Protein 2YZS (pdb70)

CATH classification: 3.100.10.20 (+1 more: 1.20.120.920)

InterPro domains:
  IPR002729 CRISPR-associated protein Cas1 [MF_01470] (2-299)
  IPR002729 CRISPR-associated protein Cas1 [PF01867] (5-269)
  IPR002729 CRISPR-associated protein Cas1 [TIGR00287] (6-307)
  IPR019858 CRISPR-associated protein Cas1, HMARI/TNEAP subtype [PTHR43219] (1-312)
  IPR019858 CRISPR-associated protein Cas1, HMARI/TNEAP subtype [TIGR03641] (4-311)
  IPR019858 CRISPR-associated protein Cas1, HMARI/TNEAP subtype [cd09722] (5-310)
  IPR042206 CRISPR-associated endonuclease Cas1, C-terminal domain [G3DSA:1.20.120.920] (82-316)
  IPR042211 CRISPR-associated endonuclease Cas1, N-terminal domain [G3DSA:3.100.10.20] (2-81)

Radius of gyration: 27.97 Å; Cα contacts (8 Å, |Δi|>4): 1061; chains: 2; bounding box: 53×70×81 Å

Solvent-accessible surface area: 28223 Å² total

Nearest PDB structures (foldseek):
  2yzs-assembly1_B-2  TM=1.003E+00  e=4.342E-55  Aquifex aeolicus
  2yzs-assembly1_A-2  TM=7.238E-01  e=2.217E-46  Aquifex aeolicus
  4xtk-assembly1_E  TM=9.224E-01  e=6.771E-29  Thermotoga maritima MSB8
  4xtk-assembly3_F  TM=9.108E-01  e=1.307E-26  Thermotoga maritima MSB8
  7cr6-assembly1_D  TM=8.313E-01  e=1.323E-17  Synechocystis sp. PCC 6803 substr. Kazusa

Organism: Aquifex aeolicus (strain VF5) (NCBI:txid224324)

Structure (mmCIF, N/CA/C/O backbone):
data_2YZS
#
_entry.id   2YZS
#
_cell.length_a   122.235
_cell.length_b   96.979
_cell.length_c   93.495
_cell.angle_alpha   90.00
_cell.angle_beta   127.34
_cell.angle_gamma   90.00
#
_symmetry.space_group_name_H-M   'C 1 2 1'
#
loop_
_entity.id
_entity.type
_entity.pdbx_description
1 polymer 'Putative uncharacterized protein'
2 non-polymer 'SULFATE ION'
3 water water
#
loop_
_atom_site.group_PDB
_atom_site.id
_atom_site.type_symbol
_atom_site.label_atom_id
_atom_site.label_alt_id
_atom_site.label_comp_id
_atom_site.label_asym_id
_atom_site.label_entity_id
_atom_site.label_seq_id
_atom_site.pdbx_PDB_ins_code
_atom_site.Cartn_x
_atom_site.Cartn_y
_atom_site.Cartn_z
_atom_site.occupancy
_atom_site.B_iso_or_equiv
_atom_site.auth_seq_id
_atom_site.auth_comp_id
_atom_site.auth_asym_id
_atom_site.auth_atom_id
_atom_site.pdbx_PDB_model_num
ATOM 1 N N . GLY A 1 1 ? 33.047 44.047 -0.286 1.00 42.60 2 GLY A N 1
ATOM 2 C CA . GLY A 1 1 ? 31.623 44.423 -0.039 1.00 42.14 2 GLY A CA 1
ATOM 3 C C . GLY A 1 1 ? 31.087 43.781 1.226 1.00 40.29 2 GLY A C 1
ATOM 4 O O . GLY A 1 1 ? 30.515 42.688 1.187 1.00 41.91 2 GLY A O 1
ATOM 5 N N . ARG A 1 2 ? 31.270 44.461 2.352 1.00 37.50 3 ARG A N 1
ATOM 6 C CA . ARG A 1 2 ? 30.815 43.948 3.631 1.00 33.84 3 ARG A CA 1
ATOM 7 C C . ARG A 1 2 ? 29.292 43.988 3.763 1.00 29.52 3 ARG A C 1
ATOM 8 O O . ARG A 1 2 ? 28.712 43.125 4.418 1.00 29.12 3 ARG A O 1
ATOM 16 N N . VAL A 1 3 ? 28.644 44.982 3.159 1.00 23.81 4 VAL A N 1
ATOM 17 C CA . VAL A 1 3 ? 27.183 45.071 3.224 1.00 21.30 4 VAL A CA 1
ATOM 18 C C . VAL A 1 3 ? 26.614 44.175 2.127 1.00 19.25 4 VAL A C 1
ATOM 19 O O . VAL A 1 3 ? 27.080 44.206 0.993 1.00 20.54 4 VAL A O 1
ATOM 23 N N . TYR A 1 4 ? 25.613 43.375 2.471 1.00 20.23 5 TYR A N 1
ATOM 24 C CA . TYR A 1 4 ? 24.993 42.445 1.524 1.00 21.86 5 TYR A CA 1
ATOM 25 C C . TYR A 1 4 ? 23.559 42.887 1.247 1.00 21.64 5 TYR A C 1
ATOM 26 O O . TYR A 1 4 ? 22.807 43.212 2.165 1.00 21.64 5 TYR A O 1
ATOM 35 N N . TYR A 1 5 ? 23.193 42.905 -0.028 1.00 17.99 6 TYR A N 1
ATOM 36 C CA . TYR A 1 5 ? 21.862 43.335 -0.447 1.00 17.55 6 TYR A CA 1
ATOM 37 C C . TYR A 1 5 ? 21.156 42.179 -1.150 1.00 16.89 6 TYR A C 1
ATOM 38 O O . TYR A 1 5 ? 21.700 41.594 -2.079 1.00 16.77 6 TYR A O 1
ATOM 47 N N . ILE A 1 6 ? 19.950 41.850 -0.712 1.00 16.31 7 ILE A N 1
ATOM 48 C CA . ILE A 1 6 ? 19.216 40.751 -1.339 1.00 16.73 7 ILE A CA 1
ATOM 49 C C . ILE A 1 6 ? 18.063 41.332 -2.139 1.00 18.38 7 ILE A C 1
ATOM 50 O O . ILE A 1 6 ? 17.115 41.881 -1.573 1.00 14.98 7 ILE A O 1
ATOM 55 N N . ASN A 1 7 ? 18.158 41.217 -3.460 1.00 19.62 8 ASN A N 1
ATOM 56 C CA . ASN A 1 7 ? 17.135 41.744 -4.352 1.00 21.49 8 ASN A CA 1
ATOM 57 C C . ASN A 1 7 ? 16.316 40.664 -5.048 1.00 22.84 8 ASN A C 1
ATOM 58 O O . ASN A 1 7 ? 15.489 40.970 -5.904 1.00 24.35 8 ASN A O 1
ATOM 63 N N . SER A 1 8 ? 16.549 39.407 -4.688 1.00 23.07 9 SER A N 1
ATOM 64 C CA . SER A 1 8 ? 15.818 38.290 -5.287 1.00 21.72 9 SER A CA 1
ATOM 65 C C . SER A 1 8 ? 15.016 37.537 -4.245 1.00 22.03 9 SER A C 1
ATOM 66 O O . SER A 1 8 ? 15.436 37.418 -3.087 1.00 20.84 9 SER A O 1
ATOM 69 N N . HIS A 1 9 ? 13.863 37.021 -4.661 1.00 21.46 10 HIS A N 1
ATOM 70 C CA . HIS A 1 9 ? 13.001 36.255 -3.774 1.00 21.33 10 HIS A CA 1
ATOM 71 C C . HIS A 1 9 ? 13.687 34.924 -3.489 1.00 22.10 10 HIS A C 1
ATOM 72 O O . HIS A 1 9 ? 14.280 34.325 -4.389 1.00 21.93 10 HIS A O 1
ATOM 79 N N . GLY A 1 10 ? 13.619 34.462 -2.243 1.00 21.63 11 GLY A N 1
ATOM 80 C CA . GLY A 1 10 ? 14.244 33.192 -1.917 1.00 20.71 11 GLY A CA 1
ATOM 81 C C . GLY A 1 10 ? 14.267 32.838 -0.443 1.00 19.15 11 GLY A C 1
ATOM 82 O O . GLY A 1 10 ? 13.493 33.376 0.351 1.00 18.32 11 GLY A O 1
ATOM 83 N N . THR A 1 11 ? 15.161 31.918 -0.090 1.00 17.57 12 THR A N 1
ATOM 84 C CA . THR A 1 11 ? 15.325 31.465 1.285 1.00 18.68 12 THR A CA 1
ATOM 85 C C . THR A 1 11 ? 16.751 31.747 1.728 1.00 18.74 12 THR A C 1
ATOM 86 O O . THR A 1 11 ? 17.707 31.438 1.009 1.00 19.40 12 THR A O 1
ATOM 90 N N . LEU A 1 12 ? 16.888 32.350 2.905 1.00 19.44 13 LEU A N 1
ATOM 91 C CA . LEU A 1 12 ? 18.200 32.663 3.452 1.00 20.13 13 LEU A CA 1
ATOM 92 C C . LEU A 1 12 ? 18.358 31.750 4.651 1.00 20.05 13 LEU A C 1
ATOM 93 O O . LEU A 1 12 ? 17.474 31.682 5.499 1.00 19.58 13 LEU A O 1
ATOM 98 N N . SER A 1 13 ? 19.478 31.041 4.724 1.00 21.42 14 SER A N 1
ATOM 99 C CA . SER A 1 13 ? 19.684 30.118 5.828 1.00 19.75 14 SER A CA 1
ATOM 100 C C . SER A 1 13 ? 21.142 29.977 6.236 1.00 20.57 14 SER A C 1
ATOM 101 O O . SER A 1 13 ? 22.045 30.460 5.558 1.00 19.72 14 SER A O 1
ATOM 104 N N . ARG A 1 14 ? 21.355 29.317 7.368 1.00 21.05 15 ARG A N 1
ATOM 105 C CA . ARG A 1 14 ? 22.699 29.044 7.838 1.00 20.62 15 ARG A CA 1
ATOM 106 C C . ARG A 1 14 ? 23.018 27.679 7.252 1.00 21.39 15 ARG A C 1
ATOM 107 O O . ARG A 1 14 ? 22.225 26.752 7.378 1.00 21.83 15 ARG A O 1
ATOM 115 N N . HIS A 1 15 ? 24.171 27.555 6.616 1.00 23.10 16 HIS A N 1
ATOM 116 C CA . HIS A 1 15 ? 24.580 26.282 6.040 1.00 25.25 16 HIS A CA 1
ATOM 117 C C . HIS A 1 15 ? 26.061 26.073 6.320 1.00 26.15 16 HIS A C 1
ATOM 118 O O . HIS A 1 15 ? 26.897 26.836 5.842 1.00 25.27 16 HIS A O 1
ATOM 125 N N . GLU A 1 16 ? 26.386 25.048 7.100 1.00 28.59 17 GLU A N 1
ATOM 126 C CA . GLU A 1 16 ? 27.782 24.755 7.411 1.00 31.72 17 GLU A CA 1
ATOM 127 C C . GLU A 1 16 ? 28.607 25.986 7.795 1.00 32.49 17 GLU A C 1
ATOM 128 O O . GLU A 1 16 ? 29.612 26.298 7.147 1.00 34.54 17 GLU A O 1
ATOM 134 N N . ASN A 1 17 ? 28.188 26.673 8.847 1.00 31.22 18 ASN A N 1
ATOM 135 C CA . ASN A 1 17 ? 28.895 27.855 9.322 1.00 31.91 18 ASN A CA 1
ATOM 136 C C . ASN A 1 17 ? 29.003 28.972 8.302 1.00 31.52 18 ASN A C 1
ATOM 137 O O . ASN A 1 17 ? 29.902 29.811 8.387 1.00 30.12 18 ASN A O 1
ATOM 142 N N . THR A 1 18 ? 28.100 28.974 7.328 1.00 29.56 19 THR A N 1
ATOM 143 C CA . THR A 1 18 ? 28.081 30.040 6.341 1.00 28.67 19 THR A CA 1
ATOM 144 C C . THR A 1 18 ? 26.637 30.339 5.962 1.00 26.34 19 THR A C 1
ATOM 145 O O . THR A 1 18 ? 25.716 29.669 6.424 1.00 23.57 19 THR A O 1
ATOM 149 N N . LEU A 1 19 ? 26.439 31.363 5.145 1.00 24.36 20 LEU A N 1
ATOM 150 C CA . LEU A 1 19 ? 25.097 31.723 4.723 1.00 25.79 20 LEU A CA 1
ATOM 151 C C . LEU A 1 19 ? 24.837 31.120 3.356 1.00 24.67 20 LEU A C 1
ATOM 152 O O . LEU A 1 19 ? 25.762 30.924 2.567 1.00 26.77 20 LEU A O 1
ATOM 157 N N . ARG A 1 20 ? 23.578 30.808 3.086 1.00 23.58 21 ARG A N 1
ATOM 158 C CA . ARG A 1 20 ? 23.203 30.257 1.795 1.00 21.25 21 ARG A CA 1
ATOM 159 C C . ARG A 1 20 ? 21.903 30.886 1.326 1.00 20.31 21 ARG A C 1
ATOM 160 O O . ARG A 1 20 ? 20.910 30.893 2.054 1.00 18.62 21 ARG A O 1
ATOM 168 N N . PHE A 1 21 ? 21.919 31.428 0.115 1.00 20.68 22 PHE A N 1
ATOM 169 C CA . PHE A 1 21 ? 20.717 32.013 -0.454 1.00 22.11 22 PHE A CA 1
ATOM 170 C C . PHE A 1 21 ? 20.252 31.059 -1.540 1.00 23.39 22 PHE A C 1
ATOM 171 O O . PHE A 1 21 ? 21.044 30.660 -2.391 1.00 23.77 22 PHE A O 1
ATOM 179 N N . GLU A 1 22 ? 18.974 30.698 -1.518 1.00 24.93 23 GLU A N 1
ATOM 180 C CA . GLU A 1 22 ? 18.458 29.788 -2.525 1.00 26.69 23 GLU A CA 1
ATOM 181 C C . GLU A 1 22 ? 17.015 30.029 -2.954 1.00 27.90 23 GLU A C 1
ATOM 182 O O . GLU A 1 22 ? 16.152 30.375 -2.149 1.00 25.44 23 GLU A O 1
ATOM 188 N N . ASN A 1 23 ? 16.780 29.855 -4.248 1.00 30.45 24 ASN A N 1
ATOM 189 C CA . ASN A 1 23 ? 15.452 29.961 -4.837 1.00 33.95 24 ASN A CA 1
ATOM 190 C C . ASN A 1 23 ? 15.469 28.927 -5.960 1.00 35.95 24 ASN A C 1
ATOM 191 O O . ASN A 1 23 ? 16.335 28.051 -5.973 1.00 36.05 24 ASN A O 1
ATOM 196 N N . ALA A 1 24 ? 14.542 29.019 -6.905 1.00 37.33 25 ALA A N 1
ATOM 197 C CA . ALA A 1 24 ? 14.497 28.039 -7.983 1.00 39.14 25 ALA A CA 1
ATOM 198 C C . ALA A 1 24 ? 15.636 28.164 -8.990 1.00 40.70 25 ALA A C 1
ATOM 199 O O . ALA A 1 24 ? 16.081 27.167 -9.553 1.00 41.89 25 ALA A O 1
ATOM 201 N N . GLU A 1 25 ? 16.121 29.381 -9.205 1.00 41.91 26 GLU A N 1
ATOM 202 C CA . GLU A 1 25 ? 17.180 29.602 -10.179 1.00 43.82 26 GLU A CA 1
ATOM 203 C C . GLU A 1 25 ? 18.613 29.568 -9.657 1.00 43.91 26 GLU A C 1
ATOM 204 O O . GLU A 1 25 ? 19.552 29.447 -10.449 1.00 43.51 26 GLU A O 1
ATOM 210 N N . VAL A 1 26 ? 18.801 29.670 -8.343 1.00 42.54 27 VAL A N 1
ATOM 211 C CA . VAL A 1 26 ? 20.160 29.669 -7.812 1.00 40.87 27 VAL A CA 1
ATOM 212 C C . VAL A 1 26 ? 20.325 29.161 -6.386 1.00 39.88 27 VAL A C 1
ATOM 213 O O . VAL A 1 26 ? 19.366 29.054 -5.622 1.00 38.30 27 VAL A O 1
ATOM 217 N N . LYS A 1 27 ? 21.567 28.835 -6.051 1.00 39.60 28 LYS A N 1
ATOM 218 C CA . LYS A 1 27 ? 21.937 28.367 -4.726 1.00 39.45 28 LYS A CA 1
ATOM 219 C C . LYS A 1 27 ? 23.391 28.755 -4.510 1.00 39.72 28 LYS A C 1
ATOM 220 O O . LYS A 1 27 ? 24.302 28.063 -4.969 1.00 39.06 28 LYS A O 1
ATOM 226 N N . LYS A 1 28 ? 23.605 29.872 -3.820 1.00 38.22 29 LYS A N 1
ATOM 227 C CA . LYS A 1 28 ? 24.953 30.353 -3.565 1.00 37.53 29 LYS A CA 1
ATOM 228 C C . LYS A 1 28 ? 25.305 30.424 -2.085 1.00 37.76 29 LYS A C 1
ATOM 229 O O . LYS A 1 28 ? 24.471 30.761 -1.241 1.00 35.53 29 LYS A O 1
ATOM 235 N N . ASP A 1 29 ? 26.557 30.089 -1.790 1.00 37.59 30 ASP A N 1
ATOM 236 C CA . ASP A 1 29 ? 27.081 30.104 -0.434 1.00 38.73 30 ASP A CA 1
ATOM 237 C C . ASP A 1 29 ? 27.804 31.419 -0.227 1.00 38.60 30 ASP A C 1
ATOM 238 O O . ASP A 1 29 ? 28.657 31.802 -1.024 1.00 39.11 30 ASP A O 1
ATOM 243 N N . ILE A 1 30 ? 27.461 32.109 0.851 1.00 38.08 31 ILE A N 1
ATOM 244 C CA . ILE A 1 30 ? 28.077 33.387 1.154 1.00 37.63 31 ILE A CA 1
ATOM 245 C C . ILE A 1 30 ? 28.810 33.317 2.487 1.00 36.03 31 ILE A C 1
ATOM 246 O O . ILE A 1 30 ? 28.177 33.228 3.535 1.00 35.14 31 ILE A O 1
ATOM 251 N N . PRO A 1 31 ? 30.155 33.355 2.465 1.00 35.87 32 PRO A N 1
ATOM 252 C CA . PRO A 1 31 ? 30.921 33.297 3.717 1.00 34.25 32 PRO A CA 1
ATOM 253 C C . PRO A 1 31 ? 30.452 34.415 4.639 1.00 32.12 32 PRO A C 1
ATOM 254 O O . PRO A 1 31 ? 30.601 35.594 4.327 1.00 29.98 32 PRO A O 1
ATOM 258 N N . VAL A 1 32 ? 29.872 34.025 5.766 1.00 30.82 33 VAL A N 1
ATOM 259 C CA . VAL A 1 32 ? 29.335 34.966 6.731 1.00 32.54 33 VAL A CA 1
ATOM 260 C C . VAL A 1 32 ? 30.389 35.904 7.309 1.00 34.03 33 VAL A C 1
ATOM 261 O O . VAL A 1 32 ? 30.056 36.903 7.943 1.00 34.03 33 VAL A O 1
ATOM 265 N N . GLU A 1 33 ? 31.658 35.590 7.080 1.00 35.45 34 GLU A N 1
ATOM 266 C CA . GLU A 1 33 ? 32.737 36.423 7.591 1.00 38.35 34 GLU A CA 1
ATOM 267 C C . GLU A 1 33 ? 32.876 37.720 6.788 1.00 38.57 34 GLU A C 1
ATOM 268 O O . GLU A 1 33 ? 33.351 38.728 7.308 1.00 39.44 34 GLU A O 1
ATOM 274 N N . ASP A 1 34 ? 32.466 37.698 5.524 1.00 38.27 35 ASP A N 1
ATOM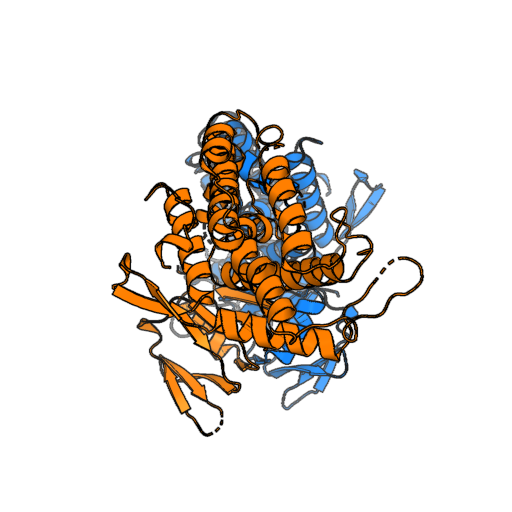 275 C CA . ASP A 1 34 ? 32.564 38.892 4.690 1.00 38.85 35 ASP A CA 1
ATOM 276 C C . ASP A 1 34 ? 31.281 39.719 4.737 1.00 36.12 35 ASP A C 1
ATOM 277 O O . ASP A 1 34 ? 31.142 40.699 4.003 1.00 37.59 35 ASP A O 1
ATOM 282 N N . VAL A 1 35 ? 30.348 39.324 5.598 1.00 32.49 36 VAL A N 1
ATOM 283 C CA . VAL A 1 35 ? 29.068 40.019 5.718 1.00 28.84 36 VAL A CA 1
ATOM 284 C C . VAL A 1 35 ? 28.954 40.772 7.035 1.00 27.83 36 VAL A C 1
ATOM 285 O O . VAL A 1 35 ? 29.058 40.183 8.105 1.00 25.50 36 VAL A O 1
ATOM 289 N N . GLU A 1 36 ? 28.734 42.078 6.958 1.00 25.69 37 GLU A N 1
ATOM 290 C CA . GLU A 1 36 ? 28.607 42.867 8.176 1.00 27.08 37 GLU A CA 1
ATOM 291 C C . GLU A 1 36 ? 27.182 43.307 8.428 1.00 24.16 37 GLU A C 1
ATOM 292 O O . GLU A 1 36 ? 26.809 43.607 9.561 1.00 23.20 37 GLU A O 1
ATOM 298 N N . GLU A 1 37 ? 26.384 43.338 7.367 1.00 21.88 38 GLU A N 1
ATOM 299 C CA . GLU A 1 37 ? 25.009 43.804 7.480 1.00 19.17 38 GLU A CA 1
ATOM 300 C C . GLU A 1 37 ? 24.231 43.338 6.252 1.00 16.55 38 GLU A C 1
ATOM 301 O O . GLU A 1 37 ? 24.793 43.223 5.163 1.00 17.33 38 GLU A O 1
ATOM 307 N N . ILE A 1 38 ? 22.937 43.083 6.413 1.00 15.93 39 ILE A N 1
ATOM 308 C CA . ILE A 1 38 ? 22.131 42.632 5.278 1.00 14.02 39 ILE A CA 1
ATOM 309 C C . ILE A 1 38 ? 20.860 43.448 5.082 1.00 13.48 39 ILE A C 1
ATOM 310 O O . ILE A 1 38 ? 20.094 43.656 6.024 1.00 12.74 39 ILE A O 1
ATOM 315 N N . PHE A 1 39 ? 20.652 43.921 3.855 1.00 11.61 40 PHE A N 1
ATOM 316 C CA . PHE A 1 39 ? 19.449 44.676 3.516 1.00 13.14 40 PHE A CA 1
ATOM 317 C C . PHE A 1 39 ? 18.627 43.735 2.636 1.00 12.62 40 PHE A C 1
ATOM 318 O O . PHE A 1 39 ? 19.151 43.156 1.692 1.00 12.13 40 PHE A O 1
ATOM 326 N N . VAL A 1 40 ? 17.347 43.585 2.962 1.00 13.63 41 VAL A N 1
ATOM 327 C CA . VAL A 1 40 ? 16.450 42.687 2.237 1.00 13.66 41 VAL A CA 1
ATOM 328 C C . VAL A 1 40 ? 15.353 43.458 1.511 1.00 15.06 41 VAL A C 1
ATOM 329 O O . VAL A 1 40 ? 14.578 44.173 2.146 1.00 13.75 41 VAL A O 1
ATOM 333 N N . PHE A 1 41 ? 15.277 43.283 0.190 1.00 16.17 42 PHE A N 1
ATOM 334 C CA . PHE A 1 41 ? 14.285 43.991 -0.627 1.00 16.63 42 PHE A CA 1
ATOM 335 C C . PHE A 1 41 ? 13.298 43.089 -1.365 1.00 19.54 42 PHE A C 1
ATOM 336 O O . PHE A 1 41 ? 12.507 43.574 -2.174 1.00 18.62 42 PHE A O 1
ATOM 344 N N . ALA A 1 42 ? 13.332 41.789 -1.083 1.00 19.33 43 ALA A N 1
ATOM 345 C CA . ALA A 1 42 ? 12.444 40.844 -1.753 1.00 19.46 43 ALA A CA 1
ATOM 346 C C . ALA A 1 42 ? 11.785 39.892 -0.759 1.00 18.66 43 ALA A C 1
ATOM 347 O O . ALA A 1 42 ? 12.022 39.987 0.437 1.00 17.98 43 ALA A O 1
ATOM 349 N N . GLU A 1 43 ? 10.943 38.988 -1.255 1.00 16.94 44 GLU A N 1
ATOM 350 C CA . GLU A 1 43 ? 10.281 38.015 -0.392 1.00 17.94 44 GLU A CA 1
ATOM 351 C C . GLU A 1 43 ? 11.348 37.023 0.060 1.00 17.79 44 GLU A C 1
ATOM 352 O O . GLU A 1 43 ? 12.052 36.435 -0.764 1.00 15.67 44 GLU A O 1
ATOM 358 N N . LEU A 1 44 ? 11.461 36.840 1.370 1.00 18.00 45 LEU A N 1
ATOM 359 C CA . LEU A 1 44 ? 12.473 35.953 1.918 1.00 19.78 45 LEU A CA 1
ATOM 360 C C . LEU A 1 44 ? 11.941 35.038 3.015 1.00 19.09 45 LEU A C 1
ATOM 361 O O . LEU A 1 44 ? 11.237 35.481 3.919 1.00 19.75 45 LEU A O 1
ATOM 366 N N . SER A 1 45 ? 12.270 33.756 2.914 1.00 20.25 46 SER A N 1
ATOM 367 C CA . SER A 1 45 ? 11.876 32.782 3.922 1.00 21.52 46 SER A CA 1
ATOM 368 C C . SER A 1 45 ? 13.096 32.625 4.820 1.00 20.85 46 SER A C 1
ATOM 369 O O . SER A 1 45 ? 14.219 32.525 4.324 1.00 21.10 46 SER A O 1
ATOM 372 N N . LEU A 1 46 ? 12.889 32.626 6.132 1.00 21.31 47 LEU A N 1
ATOM 373 C CA . LEU A 1 46 ? 14.007 32.454 7.057 1.00 22.70 47 LEU A CA 1
ATOM 374 C C . LEU A 1 46 ? 13.536 31.765 8.331 1.00 21.43 47 LEU A C 1
ATOM 375 O O . LEU A 1 46 ? 12.338 31.549 8.509 1.00 20.28 47 LEU A O 1
ATOM 380 N N . ASN A 1 47 ? 14.477 31.406 9.203 1.00 20.30 48 ASN A N 1
ATOM 381 C CA . ASN A 1 47 ? 14.133 30.758 10.470 1.00 20.18 48 ASN A CA 1
ATOM 382 C C . ASN A 1 47 ? 15.061 31.199 11.605 1.00 20.34 48 ASN A C 1
ATOM 383 O O . ASN A 1 47 ? 16.022 31.943 11.388 1.00 19.74 48 ASN A O 1
ATOM 388 N N . THR A 1 48 ? 14.774 30.739 12.818 1.00 20.06 49 THR A N 1
ATOM 389 C CA . THR A 1 48 ? 15.577 31.121 13.973 1.00 21.88 49 THR A CA 1
ATOM 390 C C . THR A 1 48 ? 17.001 30.583 13.918 1.00 22.52 49 THR A C 1
ATOM 391 O O . THR A 1 48 ? 17.921 31.189 14.466 1.00 22.90 49 THR A O 1
ATOM 395 N N . LYS A 1 49 ? 17.193 29.460 13.237 1.00 21.81 50 LYS A N 1
ATOM 396 C CA . LYS A 1 49 ? 18.530 28.895 13.097 1.00 22.52 50 LYS A CA 1
ATOM 397 C C . LYS A 1 49 ? 19.385 29.936 12.379 1.00 22.26 50 LYS A C 1
ATOM 398 O O . LYS A 1 49 ? 20.569 30.114 12.685 1.00 20.77 50 LYS A O 1
ATOM 404 N N . LEU A 1 50 ? 18.781 30.626 11.415 1.00 19.95 51 LEU A N 1
ATOM 405 C CA . LEU A 1 50 ? 19.499 31.659 10.678 1.00 19.13 51 LEU A CA 1
ATOM 406 C C . LEU A 1 50 ? 19.708 32.893 11.549 1.00 17.15 51 LEU A C 1
ATOM 407 O O . LEU A 1 50 ? 20.826 33.381 11.675 1.00 18.04 51 LEU A O 1
ATOM 412 N N . LEU A 1 51 ? 18.630 33.394 12.145 1.00 17.80 52 LEU A N 1
ATOM 413 C CA . LEU A 1 51 ? 18.699 34.589 12.984 1.00 18.97 52 LEU A CA 1
ATOM 414 C C . LEU A 1 51 ? 19.648 34.456 14.181 1.00 21.95 52 LEU A C 1
ATOM 415 O O . LEU A 1 51 ? 20.354 35.408 14.539 1.00 22.77 52 LEU A O 1
ATOM 420 N N . ASN A 1 52 ? 19.665 33.285 14.807 1.00 22.04 53 ASN A N 1
ATOM 421 C CA . ASN A 1 52 ? 20.546 33.085 15.949 1.00 23.51 53 ASN A CA 1
ATOM 422 C C . ASN A 1 52 ? 21.988 33.094 15.454 1.00 22.31 53 ASN A C 1
ATOM 423 O O . ASN A 1 52 ? 22.892 33.529 16.164 1.00 23.36 53 ASN A O 1
ATOM 428 N N . PHE A 1 53 ? 22.188 32.642 14.218 1.00 21.60 54 PHE A N 1
ATOM 429 C CA . PHE A 1 53 ? 23.512 32.611 13.595 1.00 20.44 54 PHE A CA 1
ATOM 430 C C . PHE A 1 53 ? 23.980 34.039 13.279 1.00 19.77 54 PHE A C 1
ATOM 431 O O . PHE A 1 53 ? 25.129 34.417 13.549 1.00 16.75 54 PHE A O 1
ATOM 439 N N . LEU A 1 54 ? 23.088 34.831 12.690 1.00 16.72 55 LEU A N 1
ATOM 440 C CA . LEU A 1 54 ? 23.420 36.214 12.362 1.00 15.28 55 LEU A CA 1
ATOM 441 C C . LEU A 1 54 ? 23.696 36.991 13.649 1.00 14.30 55 LEU A C 1
ATOM 442 O O . LEU A 1 54 ? 24.598 37.823 13.703 1.00 15.78 55 LEU A O 1
ATOM 447 N N . ALA A 1 55 ? 22.910 36.721 14.679 1.00 16.60 56 ALA A N 1
ATOM 448 C CA . ALA A 1 55 ? 23.079 37.398 15.961 1.00 19.52 56 ALA A CA 1
ATOM 449 C C . ALA A 1 55 ? 24.479 37.117 16.479 1.00 21.53 56 ALA A C 1
ATOM 450 O O . ALA A 1 55 ? 25.166 38.015 16.959 1.00 22.27 56 ALA A O 1
ATOM 452 N N . SER A 1 56 ? 24.903 35.863 16.351 1.00 23.19 57 SER A N 1
ATOM 453 C CA . SER A 1 56 ? 26.221 35.435 16.797 1.00 24.17 57 SER A CA 1
ATOM 454 C C . SER A 1 56 ? 27.352 36.175 16.104 1.00 24.28 57 SER A C 1
ATOM 455 O O . SER A 1 56 ? 28.392 36.436 16.703 1.00 25.33 57 SER A O 1
ATOM 458 N N . LYS A 1 57 ? 27.156 36.515 14.839 1.00 22.87 58 LYS A N 1
ATOM 459 C CA . LYS A 1 57 ? 28.195 37.213 14.102 1.00 21.08 58 LYS A CA 1
ATOM 460 C C . LYS A 1 57 ? 27.988 38.723 14.174 1.00 20.92 58 LYS A C 1
ATOM 461 O O . LYS A 1 57 ? 28.758 39.484 13.592 1.00 22.90 58 LYS A O 1
ATOM 467 N N . GLY A 1 58 ? 26.951 39.150 14.890 1.00 19.74 59 GLY A N 1
ATOM 468 C CA . GLY A 1 58 ? 26.666 40.571 15.014 1.00 19.49 59 GLY A CA 1
ATOM 469 C C . GLY A 1 58 ? 26.289 41.184 13.677 1.00 18.62 59 GLY A C 1
ATOM 470 O O . GLY A 1 58 ? 26.845 42.212 13.272 1.00 17.79 59 GLY A O 1
ATOM 471 N N . ILE A 1 59 ? 25.332 40.556 12.998 1.00 16.91 60 ILE A N 1
ATOM 472 C CA . ILE A 1 59 ? 24.886 41.010 11.688 1.00 14.95 60 ILE A CA 1
ATOM 473 C C . ILE A 1 59 ? 23.429 41.462 11.678 1.00 13.97 60 ILE A C 1
ATOM 474 O O . ILE A 1 59 ? 22.507 40.644 11.724 1.00 14.04 60 ILE A O 1
ATOM 479 N N . PRO A 1 60 ? 23.196 42.782 11.648 1.00 13.82 61 PRO A N 1
ATOM 480 C CA . PRO A 1 60 ? 21.806 43.254 11.629 1.00 15.19 61 PRO A CA 1
ATOM 481 C C . PRO A 1 60 ? 21.194 42.954 10.256 1.00 14.00 61 PRO A C 1
ATOM 482 O O . PRO A 1 60 ? 21.920 42.817 9.270 1.00 14.86 61 PRO A O 1
ATOM 486 N N . LEU A 1 61 ? 19.866 42.851 10.212 1.00 14.98 62 LEU A N 1
ATOM 487 C CA . LEU A 1 61 ? 19.108 42.577 8.984 1.00 16.31 62 LEU A CA 1
ATOM 488 C C . LEU A 1 61 ? 18.039 43.659 8.844 1.00 13.65 62 LEU A C 1
ATOM 489 O O . LEU A 1 61 ? 17.236 43.844 9.748 1.00 17.16 62 LEU A O 1
ATOM 494 N N . HIS A 1 62 ? 18.024 44.359 7.715 1.00 14.02 63 HIS A N 1
ATOM 495 C CA . HIS A 1 62 ? 17.044 45.419 7.473 1.00 12.66 63 HIS A CA 1
ATOM 496 C C . HIS A 1 62 ? 16.061 44.945 6.389 1.00 12.91 63 HIS A C 1
ATOM 497 O O . HIS A 1 62 ? 16.475 44.384 5.372 1.00 12.77 63 HIS A O 1
ATOM 504 N N . PHE A 1 63 ? 14.771 45.182 6.610 1.00 11.21 64 PHE A N 1
ATOM 505 C CA . PHE A 1 63 ? 13.739 44.745 5.676 1.00 12.73 64 PHE A CA 1
ATOM 506 C C . PHE A 1 63 ? 12.997 45.885 4.980 1.00 13.83 64 PHE A C 1
ATOM 507 O O . PHE A 1 63 ? 12.673 46.907 5.599 1.00 12.24 64 PHE A O 1
ATOM 515 N N . PHE A 1 64 ? 12.721 45.671 3.694 1.00 13.87 65 PHE A N 1
ATOM 516 C CA . PHE A 1 64 ? 11.984 46.620 2.857 1.00 15.21 65 PHE A CA 1
ATOM 517 C C . PHE A 1 64 ? 10.923 45.813 2.094 1.00 16.55 65 PHE A C 1
ATOM 518 O O . PHE A 1 64 ? 11.227 44.750 1.564 1.00 15.97 65 PHE A O 1
ATOM 526 N N . ASN A 1 65 ? 9.692 46.316 2.023 1.00 16.94 66 ASN A N 1
ATOM 527 C CA . ASN A 1 65 ? 8.635 45.583 1.329 1.00 16.91 66 ASN A CA 1
ATOM 528 C C . ASN A 1 65 ? 8.609 45.783 -0.188 1.00 18.98 66 ASN A C 1
ATOM 529 O O . ASN A 1 65 ? 9.511 46.394 -0.773 1.00 17.94 66 ASN A O 1
ATOM 534 N N . TYR A 1 66 ? 7.568 45.241 -0.815 1.00 19.05 67 TYR A N 1
ATOM 535 C CA . TYR A 1 66 ? 7.370 45.318 -2.262 1.00 18.47 67 TYR A CA 1
ATOM 536 C C . TYR A 1 66 ? 7.542 46.738 -2.818 1.00 17.60 67 TYR A C 1
ATOM 537 O O . TYR A 1 66 ? 8.134 46.930 -3.875 1.00 16.43 67 TYR A O 1
ATOM 546 N N . TYR A 1 67 ? 7.014 47.724 -2.100 1.00 17.18 68 TYR A N 1
ATOM 547 C CA . TYR A 1 67 ? 7.088 49.119 -2.521 1.00 17.28 68 TYR A CA 1
ATOM 548 C C . TYR A 1 67 ? 8.409 49.813 -2.183 1.00 19.19 68 TYR A C 1
ATOM 549 O O . TYR A 1 67 ? 8.557 51.004 -2.439 1.00 17.65 68 TYR A O 1
ATOM 558 N N . GLY A 1 68 ? 9.367 49.078 -1.619 1.00 18.71 69 GLY A N 1
ATOM 559 C CA . GLY A 1 68 ? 10.640 49.687 -1.260 1.00 17.19 69 GLY A CA 1
ATOM 560 C C . GLY A 1 68 ? 10.544 50.425 0.066 1.00 17.69 69 GLY A C 1
ATOM 561 O O . GLY A 1 68 ? 11.429 51.200 0.443 1.00 16.28 69 GLY A O 1
ATOM 562 N N . TYR A 1 69 ? 9.455 50.166 0.778 1.00 16.44 70 TYR A N 1
ATOM 563 C CA . TYR A 1 69 ? 9.195 50.779 2.067 1.00 19.07 70 TYR A CA 1
ATOM 564 C C . TYR A 1 69 ? 9.879 50.013 3.205 1.00 18.63 70 TYR A C 1
ATOM 565 O O . TYR A 1 69 ? 9.613 48.830 3.412 1.00 18.48 70 TYR A O 1
ATOM 574 N N . TYR A 1 70 ? 10.747 50.702 3.937 1.00 17.21 71 TYR A N 1
ATOM 575 C CA . TYR A 1 70 ? 11.462 50.122 5.075 1.00 18.07 71 TYR A CA 1
ATOM 576 C C . TYR A 1 70 ? 10.439 49.696 6.130 1.00 17.98 71 TYR A C 1
ATOM 577 O O . TYR A 1 70 ? 9.666 50.527 6.624 1.00 18.17 71 TYR A O 1
ATOM 586 N N . THR A 1 71 ? 10.418 48.411 6.477 1.00 16.46 72 THR A N 1
ATOM 587 C CA . THR A 1 71 ? 9.451 47.933 7.464 1.00 16.02 72 THR A CA 1
ATOM 588 C C . THR A 1 71 ? 10.009 47.633 8.854 1.00 17.95 72 THR A C 1
ATOM 589 O O . THR A 1 71 ? 9.261 47.594 9.829 1.00 16.94 72 THR A O 1
ATOM 593 N N . GLY A 1 72 ? 11.311 47.411 8.955 1.00 16.81 73 GLY A N 1
ATOM 594 C CA . GLY A 1 72 ? 11.870 47.112 10.259 1.00 17.62 73 GLY A CA 1
ATOM 595 C C . GLY A 1 72 ? 13.242 46.488 10.184 1.00 13.82 73 GLY A C 1
ATOM 596 O O . GLY A 1 72 ? 13.733 46.178 9.103 1.00 13.18 73 GLY A O 1
ATOM 597 N N . THR A 1 73 ? 13.850 46.292 11.348 1.00 14.22 74 THR A N 1
ATOM 598 C CA . THR A 1 73 ? 15.184 45.727 11.432 1.00 13.95 74 THR A CA 1
ATOM 599 C C . THR A 1 73 ? 15.323 44.633 12.490 1.00 14.87 74 THR A C 1
ATOM 600 O O . THR A 1 73 ? 14.756 44.731 13.577 1.00 16.16 74 THR A O 1
ATOM 604 N N . PHE A 1 74 ? 16.058 43.579 12.152 1.00 14.51 75 PHE A N 1
ATOM 605 C CA . PHE A 1 74 ? 16.327 42.537 13.127 1.00 14.23 75 PHE A CA 1
ATOM 606 C C . PHE A 1 74 ? 17.603 43.065 13.772 1.00 14.07 75 PHE A C 1
ATOM 607 O O . PHE A 1 74 ? 18.669 43.046 13.154 1.00 13.16 75 PHE A O 1
ATOM 615 N N . TYR A 1 75 ? 17.473 43.562 14.998 1.00 13.15 76 TYR A N 1
ATOM 616 C CA . TYR A 1 75 ? 18.594 44.132 15.735 1.00 13.42 76 TYR A CA 1
ATOM 617 C C . TYR A 1 75 ? 19.061 43.038 16.689 1.00 14.63 76 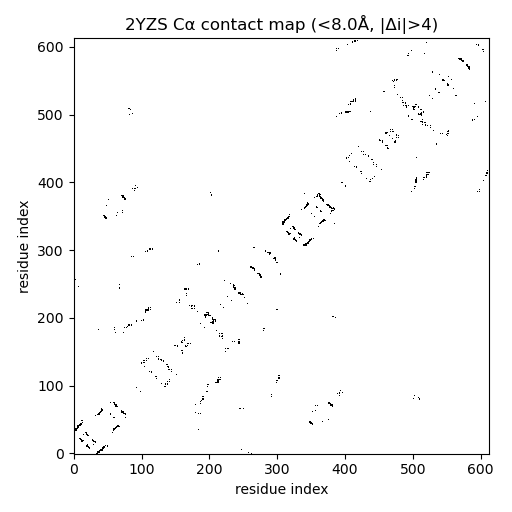TYR A C 1
ATOM 618 O O . TYR A 1 75 ? 18.357 42.681 17.629 1.00 12.64 76 TYR A O 1
ATOM 627 N N . PRO A 1 76 ? 20.257 42.487 16.446 1.00 16.82 77 PRO A N 1
ATOM 628 C CA . PRO A 1 76 ? 20.826 41.415 17.271 1.00 17.55 77 PRO A CA 1
ATOM 629 C C . PRO A 1 76 ? 21.142 41.807 18.703 1.00 19.20 77 PRO A C 1
ATOM 630 O O . PRO A 1 76 ? 21.221 42.987 19.039 1.00 16.28 77 PRO A O 1
ATOM 634 N N . ARG A 1 77 ? 21.307 40.792 19.544 1.00 20.18 78 ARG A N 1
ATOM 635 C CA . ARG A 1 77 ? 21.700 40.996 20.933 1.00 21.05 78 ARG A CA 1
ATOM 636 C C . ARG A 1 77 ? 23.005 41.788 20.828 1.00 19.75 78 ARG A C 1
ATOM 637 O O . ARG A 1 77 ? 23.850 41.470 19.993 1.00 18.58 78 ARG A O 1
ATOM 645 N N . GLU A 1 78 ? 23.162 42.809 21.662 1.00 24.47 79 GLU A N 1
ATOM 646 C CA . GLU A 1 78 ? 24.363 43.651 21.660 1.00 28.29 79 GLU A CA 1
ATOM 647 C C . GLU A 1 78 ? 25.641 42.846 21.909 1.00 31.19 79 GLU A C 1
ATOM 648 O O . GLU A 1 78 ? 25.681 41.980 22.787 1.00 30.36 79 GLU A O 1
ATOM 654 N N . SER A 1 79 ? 26.687 43.157 21.151 1.00 33.57 80 SER A N 1
ATOM 655 C CA . SER A 1 79 ? 27.972 42.482 21.291 1.00 38.83 80 SER A CA 1
ATOM 656 C C . SER A 1 79 ? 28.721 43.036 22.494 1.00 40.97 80 SER A C 1
ATOM 657 O O . SER A 1 79 ? 29.160 42.283 23.361 1.00 42.80 80 SER A O 1
ATOM 660 N N . SER A 1 80 ? 28.866 44.355 22.548 1.00 42.51 81 SER A N 1
ATOM 661 C CA . SER A 1 80 ? 29.570 44.980 23.662 1.00 45.20 81 SER A CA 1
ATOM 662 C C . SER A 1 80 ? 28.716 46.037 24.353 1.00 45.07 81 SER A C 1
ATOM 663 O O . SER A 1 80 ? 28.192 46.949 23.715 1.00 46.29 81 SER A O 1
ATOM 666 N N . VAL A 1 81 ? 28.584 45.902 25.666 1.00 44.65 82 VAL A N 1
ATOM 667 C CA . VAL A 1 81 ? 27.799 46.834 26.458 1.00 44.41 82 VAL A CA 1
ATOM 668 C C . VAL A 1 81 ? 28.693 47.595 27.429 1.00 43.17 82 VAL A C 1
ATOM 669 O O . VAL A 1 81 ? 29.675 47.055 27.944 1.00 43.36 82 VAL A O 1
ATOM 673 N N . SER A 1 82 ? 28.355 48.856 27.667 1.00 40.45 83 SER A N 1
ATOM 674 C CA . SER A 1 82 ? 29.111 49.684 28.594 1.00 37.58 83 SER A CA 1
ATOM 675 C C . SER A 1 82 ? 28.130 50.455 29.455 1.00 36.26 83 SER A C 1
ATOM 676 O O . SER A 1 82 ? 27.489 51.397 28.989 1.00 34.91 83 SER A O 1
ATOM 679 N N . GLY A 1 83 ? 28.000 50.031 30.707 1.00 34.63 84 GLY A N 1
ATOM 680 C CA . GLY A 1 83 ? 27.092 50.694 31.623 1.00 33.34 84 GLY A CA 1
ATOM 681 C C . GLY A 1 83 ? 27.470 52.146 31.842 1.00 30.42 84 GLY A C 1
ATOM 682 O O . GLY A 1 83 ? 26.600 53.004 31.984 1.00 30.48 84 GLY A O 1
ATOM 683 N N . HIS A 1 84 ? 28.767 52.425 31.871 1.00 28.99 85 HIS A N 1
ATOM 684 C CA . HIS A 1 84 ? 29.226 53.791 32.069 1.00 30.68 85 HIS A CA 1
ATOM 685 C C . HIS A 1 84 ? 28.740 54.667 30.916 1.00 29.03 85 HIS A C 1
ATOM 686 O O . HIS A 1 84 ? 28.049 55.662 31.130 1.00 29.67 85 HIS A O 1
ATOM 693 N N . LEU A 1 85 ? 29.093 54.284 29.693 1.00 27.20 86 LEU A N 1
ATOM 694 C CA . LEU A 1 85 ? 28.680 55.045 28.519 1.00 25.87 86 LEU A CA 1
ATOM 695 C C . LEU A 1 85 ? 27.169 55.258 28.501 1.00 24.19 86 LEU A C 1
ATOM 696 O O . LEU A 1 85 ? 26.697 56.357 28.229 1.00 25.63 86 LEU A O 1
ATOM 701 N N . LEU A 1 86 ? 26.408 54.211 28.806 1.00 25.04 87 LEU A N 1
ATOM 702 C CA . LEU A 1 86 ? 24.954 54.321 28.806 1.00 24.35 87 LEU A CA 1
ATOM 703 C C . LEU A 1 86 ? 24.485 55.411 29.767 1.00 25.72 87 LEU A C 1
ATOM 704 O O . LEU A 1 86 ? 23.566 56.181 29.459 1.00 25.23 87 LEU A O 1
ATOM 709 N N . ILE A 1 87 ? 25.111 55.471 30.937 1.00 24.76 88 ILE A N 1
ATOM 710 C CA . ILE A 1 87 ? 24.754 56.482 31.924 1.00 24.09 88 ILE A CA 1
ATOM 711 C C . ILE A 1 87 ? 25.043 57.862 31.329 1.00 21.96 88 ILE A C 1
ATOM 712 O O . ILE A 1 87 ? 24.201 58.758 31.375 1.00 24.34 88 ILE A O 1
ATOM 717 N N . LYS A 1 88 ? 26.231 58.017 30.758 1.00 21.84 89 LYS A N 1
ATOM 718 C CA . LYS A 1 88 ? 26.631 59.280 30.150 1.00 22.65 89 LYS A CA 1
ATOM 719 C C . LYS A 1 88 ? 25.721 59.700 28.987 1.00 22.39 89 LYS A C 1
ATOM 720 O O . LYS A 1 88 ? 25.491 60.890 28.782 1.00 21.34 89 LYS A O 1
ATOM 726 N N . GLN A 1 89 ? 25.214 58.732 28.225 1.00 21.93 90 GLN A N 1
ATOM 727 C CA . GLN A 1 89 ? 24.309 59.035 27.113 1.00 21.60 90 GLN A CA 1
ATOM 728 C C . GLN A 1 89 ? 23.055 59.710 27.646 1.00 22.53 90 GLN A C 1
ATOM 729 O O . GLN A 1 89 ? 22.616 60.744 27.129 1.00 20.82 90 GLN A O 1
ATOM 735 N N . VAL A 1 90 ? 22.467 59.098 28.670 1.00 21.84 91 VAL A N 1
ATOM 736 C CA . VAL A 1 90 ? 21.248 59.618 29.269 1.00 22.97 91 VAL A CA 1
ATOM 737 C C . VAL A 1 90 ? 21.506 60.896 30.051 1.00 23.52 91 VAL A C 1
ATOM 738 O O . VAL A 1 90 ? 20.648 61.772 30.109 1.00 25.12 91 VAL A O 1
ATOM 742 N N . GLU A 1 91 ? 22.687 60.998 30.650 1.00 25.05 92 GLU A N 1
ATOM 743 C CA . GLU A 1 91 ? 23.044 62.183 31.418 1.00 25.79 92 GLU A CA 1
ATOM 744 C C . GLU A 1 91 ? 23.019 63.399 30.494 1.00 26.63 92 GLU A C 1
ATOM 745 O O . GLU A 1 91 ? 22.458 64.438 30.845 1.00 25.69 92 GLU A O 1
ATOM 751 N N . HIS A 1 92 ? 23.629 63.266 29.315 1.00 23.69 93 HIS A N 1
ATOM 752 C CA . HIS A 1 92 ? 23.665 64.370 28.352 1.00 22.11 93 HIS A CA 1
ATOM 753 C C . HIS A 1 92 ? 22.300 64.709 27.757 1.00 22.24 93 HIS A C 1
ATOM 754 O O . HIS A 1 92 ? 22.158 65.682 27.010 1.00 23.77 93 HIS A O 1
ATOM 761 N N . TYR A 1 93 ? 21.301 63.899 28.080 1.00 20.85 94 TYR A N 1
ATOM 762 C CA . TYR A 1 93 ? 19.942 64.148 27.625 1.00 21.77 94 TYR A CA 1
ATOM 763 C C . TYR A 1 93 ? 19.177 64.847 28.751 1.00 24.66 94 TYR A C 1
ATOM 764 O O . TYR A 1 93 ? 18.458 65.820 28.525 1.00 21.97 94 TYR A O 1
ATOM 773 N N . LEU A 1 94 ? 19.330 64.316 29.962 1.00 25.13 95 LEU A N 1
ATOM 774 C CA . LEU A 1 94 ? 18.646 64.852 31.131 1.00 27.38 95 LEU A CA 1
ATOM 775 C C . LEU A 1 94 ? 19.100 66.266 31.461 1.00 26.60 95 LEU A C 1
ATOM 776 O O . LEU A 1 94 ? 18.306 67.085 31.922 1.00 27.87 95 LEU A O 1
ATOM 781 N N . ASP A 1 95 ? 20.372 66.560 31.235 1.00 27.87 96 ASP A N 1
ATOM 782 C CA . ASP A 1 95 ? 20.856 67.904 31.508 1.00 29.40 96 ASP A CA 1
ATOM 783 C C . ASP A 1 95 ? 20.578 68.819 30.308 1.00 29.99 96 ASP A C 1
ATOM 784 O O . ASP A 1 95 ? 21.202 68.682 29.251 1.00 26.68 96 ASP A O 1
ATOM 789 N N . ALA A 1 96 ? 19.647 69.754 30.492 1.00 28.84 97 ALA A N 1
ATOM 790 C CA . ALA A 1 96 ? 19.243 70.694 29.446 1.00 29.12 97 ALA A CA 1
ATOM 791 C C . ALA A 1 96 ? 20.394 71.343 28.677 1.00 28.66 97 ALA A C 1
ATOM 792 O O . ALA A 1 96 ? 20.336 71.447 27.447 1.00 29.41 97 ALA A O 1
ATOM 794 N N . GLN A 1 97 ? 21.429 71.784 29.388 1.00 25.99 98 GLN A N 1
ATOM 795 C CA . GLN A 1 97 ? 22.572 72.422 28.739 1.00 29.15 98 GLN A CA 1
ATOM 796 C C . GLN A 1 97 ? 23.368 71.457 27.861 1.00 27.90 98 GLN A C 1
ATOM 797 O O . GLN A 1 97 ? 23.791 71.814 26.761 1.00 25.45 98 GLN A O 1
ATOM 803 N N . LYS A 1 98 ? 23.585 70.240 28.349 1.00 27.04 99 LYS A N 1
ATOM 804 C CA . LYS A 1 98 ? 24.331 69.245 27.581 1.00 26.29 99 LYS A CA 1
ATOM 805 C C . LYS A 1 98 ? 23.528 68.809 26.360 1.00 25.08 99 LYS A C 1
ATOM 806 O O . LYS A 1 98 ? 24.073 68.669 25.264 1.00 25.08 99 LYS A O 1
ATOM 812 N N . ARG A 1 99 ? 22.231 68.603 26.554 1.00 23.60 100 ARG A N 1
ATOM 813 C CA . ARG A 1 99 ? 21.365 68.168 25.470 1.00 24.80 100 ARG A CA 1
ATOM 814 C C . ARG A 1 99 ? 21.255 69.229 24.383 1.00 26.45 100 ARG A C 1
ATOM 815 O O . ARG A 1 99 ? 21.209 68.910 23.194 1.00 25.19 100 ARG A O 1
ATOM 823 N N . LEU A 1 100 ? 21.204 70.491 24.801 1.00 26.40 101 LEU A N 1
ATOM 824 C CA . LEU A 1 100 ? 21.090 71.600 23.862 1.00 25.58 101 LEU A CA 1
ATOM 825 C C . LEU A 1 100 ? 22.293 71.633 22.944 1.00 24.13 101 LEU A C 1
ATOM 826 O O . LEU A 1 100 ? 22.149 71.773 21.734 1.00 27.22 101 LEU A O 1
ATOM 831 N N . TYR A 1 101 ? 23.484 71.499 23.514 1.00 22.78 102 TYR A N 1
ATOM 832 C CA . TYR A 1 101 ? 24.686 71.524 22.700 1.00 21.52 102 TYR A CA 1
ATOM 833 C C . TYR A 1 101 ? 24.635 70.454 21.611 1.00 22.97 102 TYR A C 1
ATOM 834 O O . TYR A 1 101 ? 24.938 70.723 20.443 1.00 22.35 102 TYR A O 1
ATOM 843 N N . LEU A 1 102 ? 24.257 69.238 21.993 1.00 21.15 103 LEU A N 1
ATOM 844 C CA . LEU A 1 102 ? 24.190 68.144 21.029 1.00 20.31 103 LEU A CA 1
ATOM 845 C C . LEU A 1 102 ? 23.063 68.343 20.024 1.00 18.98 103 LEU A C 1
ATOM 846 O O . LEU A 1 102 ? 23.252 68.119 18.837 1.00 21.32 103 LEU A O 1
ATOM 851 N N . ALA A 1 103 ? 21.893 68.763 20.490 1.00 20.10 104 ALA A N 1
ATOM 852 C CA . ALA A 1 103 ? 20.777 68.996 19.582 1.00 22.82 104 ALA A CA 1
ATOM 853 C C . ALA A 1 103 ? 21.213 69.992 18.502 1.00 23.84 104 ALA A C 1
ATOM 854 O O . ALA A 1 103 ? 20.940 69.797 17.313 1.00 25.59 104 ALA A O 1
ATOM 856 N N . LYS A 1 104 ? 21.903 71.051 18.919 1.00 23.44 105 LYS A N 1
ATOM 857 C CA . LYS A 1 104 ? 22.376 72.064 17.982 1.00 25.06 105 LYS A CA 1
ATOM 858 C C . LYS A 1 104 ? 23.428 71.531 17.019 1.00 24.77 105 LYS A C 1
ATOM 859 O O . LYS A 1 104 ? 23.388 71.828 15.829 1.00 26.35 105 LYS A O 1
ATOM 865 N N . SER A 1 105 ? 24.376 70.757 17.538 1.00 23.18 106 SER A N 1
ATOM 866 C CA . SER A 1 105 ? 25.437 70.196 16.710 1.00 22.23 106 SER A CA 1
ATOM 867 C C . SER A 1 105 ? 24.892 69.348 15.562 1.00 20.27 106 SER A C 1
ATOM 868 O O . SER A 1 105 ? 25.404 69.412 14.446 1.00 20.65 106 SER A O 1
ATOM 871 N N . PHE A 1 106 ? 23.857 68.558 15.831 1.00 19.21 107 PHE A N 1
ATOM 872 C CA . PHE A 1 106 ? 23.273 67.718 14.795 1.00 18.65 107 PHE A CA 1
ATOM 873 C C . PHE A 1 106 ? 22.582 68.569 13.736 1.00 19.62 107 PHE A C 1
ATOM 874 O O . PHE A 1 106 ? 22.664 68.268 12.546 1.00 17.23 107 PHE A O 1
ATOM 882 N N . VAL A 1 107 ? 21.892 69.622 14.170 1.00 19.02 108 VAL A N 1
ATOM 883 C CA . VAL A 1 107 ? 21.211 70.509 13.230 1.00 19.23 108 VAL A CA 1
ATOM 884 C C . VAL A 1 107 ? 22.255 71.226 12.391 1.00 19.52 108 VAL A C 1
ATOM 885 O O . VAL A 1 107 ? 22.093 71.378 11.179 1.00 21.90 108 VAL A O 1
ATOM 889 N N . ILE A 1 108 ? 23.330 71.664 13.039 1.00 19.18 109 ILE A N 1
ATOM 890 C CA . ILE A 1 108 ? 24.411 72.349 12.341 1.00 18.58 109 ILE A CA 1
ATOM 891 C C . ILE A 1 108 ? 25.047 71.431 11.299 1.00 18.40 109 ILE A C 1
ATOM 892 O O . ILE A 1 108 ? 25.355 71.856 10.175 1.00 16.72 109 ILE A O 1
ATOM 897 N N . GLY A 1 109 ? 25.252 70.172 11.678 1.00 17.50 110 GLY A N 1
ATOM 898 C CA . GLY A 1 109 ? 25.834 69.217 10.751 1.00 15.85 110 GLY A CA 1
ATOM 899 C C . GLY A 1 109 ? 24.935 69.058 9.538 1.00 16.00 110 GLY A C 1
ATOM 900 O O . GLY A 1 109 ? 25.411 68.984 8.409 1.00 15.80 110 GLY A O 1
ATOM 901 N N . SER A 1 110 ? 23.629 69.012 9.774 1.00 15.53 111 SER A N 1
ATOM 902 C CA . SER A 1 110 ? 22.655 68.866 8.697 1.00 18.26 111 SER A CA 1
ATOM 903 C C . SER A 1 110 ? 22.633 70.089 7.772 1.00 19.27 111 SER A C 1
ATOM 904 O O . SER A 1 110 ? 22.669 69.965 6.545 1.00 17.83 111 SER A O 1
ATOM 907 N N . ILE A 1 111 ? 22.569 71.275 8.365 1.00 19.40 112 ILE A N 1
ATOM 908 C CA . ILE A 1 111 ? 22.536 72.498 7.574 1.00 18.96 112 ILE A CA 1
ATOM 909 C C . ILE A 1 111 ? 23.824 72.688 6.782 1.00 19.77 112 ILE A C 1
ATOM 910 O O . ILE A 1 111 ? 23.785 73.019 5.595 1.00 19.42 112 ILE A O 1
ATOM 915 N N . LEU A 1 112 ? 24.969 72.465 7.424 1.00 19.40 113 LEU A N 1
ATOM 916 C CA . LEU A 1 112 ? 26.246 72.625 6.737 1.00 19.32 113 LEU A CA 1
ATOM 917 C C . LEU A 1 112 ? 26.384 71.669 5.556 1.00 20.02 113 LEU A C 1
ATOM 918 O O . LEU A 1 112 ? 26.952 72.017 4.522 1.00 16.62 113 LEU A O 1
ATOM 923 N N . ASN A 1 113 ? 25.880 70.452 5.707 1.00 17.88 114 ASN A N 1
ATOM 924 C CA . ASN A 1 113 ? 26.016 69.499 4.623 1.00 17.86 114 ASN A CA 1
ATOM 925 C C . ASN A 1 113 ? 24.993 69.700 3.516 1.00 17.07 114 ASN A C 1
ATOM 926 O O . ASN A 1 113 ? 25.261 69.392 2.351 1.00 18.55 114 ASN A O 1
ATOM 931 N N . LEU A 1 114 ? 23.831 70.238 3.871 1.00 17.01 115 LEU A N 1
ATOM 932 C CA . LEU A 1 114 ? 22.807 70.540 2.881 1.00 18.37 115 LEU A CA 1
ATOM 933 C C . LEU A 1 114 ? 23.323 71.735 2.074 1.00 19.09 115 LEU A C 1
ATOM 934 O O . LEU A 1 114 ? 23.157 71.813 0.848 1.00 18.03 115 LEU A O 1
ATOM 939 N N . GLU A 1 115 ? 23.962 72.664 2.778 1.00 20.15 116 GLU A N 1
ATOM 940 C CA . GLU A 1 115 ? 24.532 73.852 2.151 1.00 21.61 116 GLU A CA 1
ATOM 941 C C . GLU A 1 115 ? 25.590 73.445 1.129 1.00 21.60 116 GLU A C 1
ATOM 942 O O . GLU A 1 115 ? 25.656 74.010 0.036 1.00 21.72 116 GLU A O 1
ATOM 948 N N . TYR A 1 116 ? 26.416 72.463 1.480 1.00 20.61 117 TYR A N 1
ATOM 949 C CA . TYR A 1 116 ? 27.454 71.992 0.571 1.00 21.02 117 TYR A CA 1
ATOM 950 C C . TYR A 1 116 ? 26.860 71.363 -0.688 1.00 20.81 117 TYR A C 1
ATOM 951 O O . TYR A 1 116 ? 27.380 71.528 -1.786 1.00 22.00 117 TYR A O 1
ATOM 960 N N . VAL A 1 117 ? 25.783 70.613 -0.514 1.00 19.63 118 VAL A N 1
ATOM 961 C CA . VAL A 1 117 ? 25.132 69.941 -1.629 1.00 19.35 118 VAL A CA 1
ATOM 962 C C . VAL A 1 117 ? 24.319 70.873 -2.542 1.00 20.52 118 VAL A C 1
ATOM 963 O O . VAL A 1 117 ? 24.448 70.831 -3.761 1.00 19.98 118 VAL A O 1
ATOM 967 N N . TYR A 1 118 ? 23.484 71.707 -1.937 1.00 20.94 119 TYR A N 1
ATOM 968 C CA . TYR A 1 118 ? 22.620 72.604 -2.686 1.00 22.48 119 TYR A CA 1
ATOM 969 C C . TYR A 1 118 ? 23.184 73.989 -2.983 1.00 25.27 119 TYR A C 1
ATOM 970 O O . TYR A 1 118 ? 22.586 74.750 -3.742 1.00 25.23 119 TYR A O 1
ATOM 979 N N . LYS A 1 119 ? 24.325 74.304 -2.382 1.00 26.09 120 LYS A N 1
ATOM 980 C CA . LYS A 1 119 ? 24.977 75.592 -2.565 1.00 29.61 120 LYS A CA 1
ATOM 981 C C . LYS A 1 119 ? 24.052 76.762 -2.255 1.00 31.39 120 LYS A C 1
ATOM 982 O O . LYS A 1 119 ? 23.960 77.711 -3.031 1.00 32.73 120 LYS A O 1
ATOM 988 N N . ILE A 1 120 ? 23.353 76.680 -1.128 1.00 32.69 121 ILE A N 1
ATOM 989 C CA . ILE A 1 120 ? 22.462 77.749 -0.690 1.00 33.72 121 ILE A CA 1
ATOM 990 C C . ILE A 1 120 ? 23.021 78.273 0.632 1.00 34.60 121 ILE A C 1
ATOM 991 O O . ILE A 1 120 ? 23.326 77.493 1.534 1.00 33.87 121 ILE A O 1
ATOM 996 N N . SER A 1 121 ? 23.163 79.591 0.741 1.00 33.67 122 SER A N 1
ATOM 997 C CA . SER A 1 121 ? 23.703 80.207 1.950 1.00 33.71 122 SER A CA 1
ATOM 998 C C . SER A 1 121 ? 22.890 79.857 3.191 1.00 32.14 122 SER A C 1
ATOM 999 O O . SER A 1 121 ? 21.673 80.037 3.227 1.00 31.68 122 SER A O 1
ATOM 1002 N N . ALA A 1 122 ? 23.576 79.372 4.217 1.00 32.35 123 ALA A N 1
ATOM 1003 C CA . ALA A 1 122 ? 22.909 78.979 5.449 1.00 32.41 123 ALA A CA 1
ATOM 1004 C C . ALA A 1 122 ? 23.241 79.885 6.632 1.00 32.54 123 ALA A C 1
ATOM 1005 O O . ALA A 1 122 ? 22.770 79.652 7.741 1.00 31.12 123 ALA A O 1
ATOM 1007 N N . ASP A 1 123 ? 24.045 80.918 6.395 1.00 34.75 124 ASP A N 1
ATOM 1008 C CA . ASP A 1 123 ? 24.438 81.839 7.460 1.00 36.15 124 ASP A CA 1
ATOM 1009 C C . ASP A 1 123 ? 23.255 82.312 8.291 1.00 35.06 124 ASP A C 1
ATOM 1010 O O . ASP A 1 123 ? 23.301 82.292 9.516 1.00 35.54 124 ASP A O 1
ATOM 1015 N N . THR A 1 124 ? 22.196 82.740 7.618 1.00 34.37 125 THR A N 1
ATOM 1016 C CA . THR A 1 124 ? 21.009 83.223 8.304 1.00 34.55 125 THR A CA 1
ATOM 1017 C C . THR A 1 124 ? 20.426 82.160 9.233 1.00 34.29 125 THR A C 1
ATOM 1018 O O . THR A 1 124 ? 19.996 82.458 10.349 1.00 34.04 125 THR A O 1
ATOM 1022 N N . TYR A 1 125 ? 20.429 80.917 8.767 1.00 32.82 126 TYR A N 1
ATOM 1023 C CA . TYR A 1 125 ? 19.890 79.799 9.532 1.00 31.70 126 TYR A CA 1
ATOM 1024 C C . TYR A 1 125 ? 20.830 79.382 10.654 1.00 29.91 126 TYR A C 1
ATOM 1025 O O . TYR A 1 125 ? 20.392 79.087 11.766 1.00 30.12 126 TYR A O 1
ATOM 1034 N N . LEU A 1 126 ? 22.125 79.370 10.365 1.00 29.89 127 LEU A N 1
ATOM 1035 C CA . LEU A 1 126 ? 23.109 79.011 11.370 1.00 30.42 127 LEU A CA 1
ATOM 1036 C C . LEU A 1 126 ? 23.068 80.046 12.490 1.00 32.58 127 LEU A C 1
ATOM 1037 O O . LEU A 1 126 ? 23.263 79.712 13.661 1.00 31.21 127 LEU A O 1
ATOM 1042 N N . ASN A 1 127 ? 22.800 81.302 12.134 1.00 33.08 128 ASN A N 1
ATOM 1043 C CA . ASN A 1 127 ? 22.729 82.358 13.139 1.00 34.80 128 ASN A CA 1
ATOM 1044 C C . ASN A 1 127 ? 21.560 82.130 14.090 1.00 33.78 128 ASN A C 1
ATOM 1045 O O . ASN A 1 127 ? 21.691 82.334 15.294 1.00 34.42 128 ASN A O 1
ATOM 1050 N N . LYS A 1 128 ? 20.417 81.715 13.555 1.00 33.76 129 LYS A N 1
ATOM 1051 C CA . LYS A 1 128 ? 19.254 81.447 14.395 1.00 35.34 129 LYS A CA 1
ATOM 1052 C C . LYS A 1 128 ? 19.569 80.310 15.374 1.00 35.21 129 LYS A C 1
ATOM 1053 O O . LYS A 1 128 ? 19.222 80.376 16.555 1.00 34.51 129 LYS A O 1
ATOM 1059 N N . VAL A 1 129 ? 20.235 79.270 14.878 1.00 34.61 130 VAL A N 1
ATOM 1060 C CA . VAL A 1 129 ? 20.596 78.132 15.713 1.00 34.04 130 VAL A CA 1
ATOM 1061 C C . VAL A 1 129 ? 21.478 78.586 16.873 1.00 35.57 130 VAL A C 1
ATOM 1062 O O . VAL A 1 129 ? 21.263 78.197 18.021 1.00 34.61 130 VAL A O 1
ATOM 1066 N N . LYS A 1 130 ? 22.461 79.424 16.564 1.00 37.05 131 LYS A N 1
ATOM 1067 C CA . LYS A 1 130 ? 23.393 79.931 17.565 1.00 41.50 131 LYS A CA 1
ATOM 1068 C C . LYS A 1 130 ? 22.728 80.824 18.615 1.00 42.22 131 LYS A C 1
ATOM 1069 O O . LYS A 1 130 ? 23.222 80.947 19.739 1.00 41.81 131 LYS A O 1
ATOM 1075 N N . GLU A 1 131 ? 21.600 81.426 18.256 1.00 43.32 132 GLU A N 1
ATOM 1076 C CA . GLU A 1 131 ? 20.905 82.325 19.166 1.00 45.07 132 GLU A CA 1
ATOM 1077 C C . GLU A 1 131 ? 19.753 81.736 19.960 1.00 44.39 132 GLU A C 1
ATOM 1078 O O . GLU A 1 131 ? 19.294 82.354 20.917 1.00 45.15 132 GLU A O 1
ATOM 1084 N N . THR A 1 132 ? 19.278 80.555 19.586 1.00 42.82 133 THR A N 1
ATOM 1085 C CA . THR A 1 132 ? 18.159 79.969 20.316 1.00 41.64 133 THR A CA 1
ATOM 1086 C C . THR A 1 132 ? 18.564 78.993 21.419 1.00 41.36 133 THR A C 1
ATOM 1087 O O . THR A 1 132 ? 19.688 78.495 21.449 1.00 41.52 133 THR A O 1
ATOM 1091 N N . ASN A 1 133 ? 17.628 78.740 22.329 1.00 41.40 134 ASN A N 1
ATOM 1092 C CA . ASN A 1 133 ? 17.830 77.820 23.444 1.00 41.08 134 ASN A CA 1
ATOM 1093 C C . ASN A 1 133 ? 16.653 76.851 23.480 1.00 39.35 134 ASN A C 1
ATOM 1094 O O . ASN A 1 133 ? 16.418 76.165 24.475 1.00 39.65 134 ASN A O 1
ATOM 1099 N N . SER A 1 134 ? 15.917 76.803 22.378 1.00 37.80 135 SER A N 1
ATOM 1100 C CA . SER A 1 134 ? 14.763 75.929 22.264 1.00 37.79 135 SER A CA 1
ATOM 1101 C C . SER A 1 134 ? 15.010 74.833 21.236 1.00 38.71 135 SER A C 1
ATOM 1102 O O . SER A 1 134 ? 15.168 75.111 20.047 1.00 39.58 135 SER A O 1
ATOM 1105 N N . ILE A 1 135 ? 15.048 73.587 21.694 1.00 38.34 136 ILE A N 1
ATOM 1106 C CA . ILE A 1 135 ? 15.265 72.472 20.788 1.00 39.67 136 ILE A CA 1
ATOM 1107 C C . ILE A 1 135 ? 14.171 72.453 19.723 1.00 41.42 136 ILE A C 1
ATOM 1108 O O . ILE A 1 135 ? 14.443 72.169 18.555 1.00 41.06 136 ILE A O 1
ATOM 1113 N N . PRO A 1 136 ? 12.916 72.749 20.113 1.00 42.45 137 PRO A N 1
ATOM 1114 C CA . PRO A 1 136 ? 11.819 72.756 19.138 1.00 43.57 137 PRO A CA 1
ATOM 1115 C C . PRO A 1 136 ? 12.078 73.817 18.070 1.00 44.33 137 PRO A C 1
ATOM 1116 O O . PRO A 1 136 ? 11.685 73.661 16.914 1.00 44.79 137 PRO A O 1
ATOM 1120 N N . GLU A 1 137 ? 12.737 74.899 18.474 1.00 45.10 138 GLU A N 1
ATOM 1121 C CA . GLU A 1 137 ? 13.063 75.984 17.555 1.00 45.61 138 GLU A CA 1
ATOM 1122 C C . GLU A 1 137 ? 14.108 75.485 16.564 1.00 44.61 138 GLU A C 1
ATOM 1123 O O . GLU A 1 137 ? 13.980 75.695 15.357 1.00 44.47 138 GLU A O 1
ATOM 1129 N N . LEU A 1 138 ? 15.140 74.823 17.083 1.00 43.37 139 LEU A N 1
ATOM 1130 C CA . LEU A 1 138 ? 16.200 74.269 16.246 1.00 42.60 139 LEU A CA 1
ATOM 1131 C C . LEU A 1 138 ? 15.551 73.450 15.137 1.00 42.30 139 LEU A C 1
ATOM 1132 O O . LEU A 1 138 ? 15.873 73.604 13.958 1.00 41.24 139 LEU A O 1
ATOM 1145 N N . SER A 1 140 ? 12.515 73.625 14.048 1.00 40.85 141 SER A N 1
ATOM 1146 C CA . SER A 1 140 ? 11.790 74.544 13.184 1.00 39.39 141 SER A CA 1
ATOM 1147 C C . SER A 1 140 ? 12.730 75.174 12.159 1.00 36.75 141 SER A C 1
ATOM 1148 O O . SER A 1 140 ? 12.406 75.256 10.976 1.00 36.49 141 SER A O 1
ATOM 1151 N N . VAL A 1 141 ? 13.895 75.615 12.622 1.00 35.29 142 VAL A N 1
ATOM 1152 C CA . VAL A 1 141 ? 14.882 76.237 11.749 1.00 34.80 142 VAL A CA 1
ATOM 1153 C C . VAL A 1 141 ? 15.449 75.235 10.741 1.00 35.48 142 VAL A C 1
ATOM 1154 O O . VAL A 1 141 ? 15.565 75.533 9.546 1.00 34.97 142 VAL A O 1
ATOM 1158 N N . GLU A 1 142 ? 15.794 74.044 11.223 1.00 34.69 143 GLU A N 1
ATOM 1159 C CA . GLU A 1 142 ? 16.348 73.009 10.360 1.00 34.59 143 GLU A CA 1
ATOM 1160 C C . GLU A 1 142 ? 15.326 72.657 9.282 1.00 34.42 143 GLU A C 1
ATOM 1161 O O . GLU A 1 142 ? 15.672 72.518 8.109 1.00 33.43 143 GLU A O 1
ATOM 1167 N N . ALA A 1 143 ? 14.065 72.532 9.684 1.00 33.17 144 ALA A N 1
ATOM 1168 C CA . ALA A 1 143 ? 12.997 72.202 8.748 1.00 34.12 144 ALA A CA 1
ATOM 1169 C C . ALA A 1 143 ? 12.806 73.319 7.723 1.00 33.80 144 ALA A C 1
ATOM 1170 O O . ALA A 1 143 ? 12.331 73.085 6.611 1.00 34.06 144 ALA A O 1
ATOM 1172 N N . GLU A 1 144 ? 13.177 74.535 8.105 1.00 33.37 145 GLU A N 1
ATOM 1173 C CA . GLU A 1 144 ? 13.032 75.677 7.219 1.00 33.32 145 GLU A CA 1
ATOM 1174 C C . GLU A 1 144 ? 14.091 75.617 6.124 1.00 30.28 145 GLU A C 1
ATOM 1175 O O . GLU A 1 144 ? 13.800 75.835 4.952 1.00 28.63 145 GLU A O 1
ATOM 1181 N N . PHE A 1 145 ? 15.323 75.308 6.513 1.00 29.16 146 PHE A N 1
ATOM 1182 C CA . PHE A 1 145 ? 16.406 75.206 5.551 1.00 26.65 146 PHE A CA 1
ATOM 1183 C C . PHE A 1 145 ? 16.204 73.949 4.707 1.00 26.21 146 PHE A C 1
ATOM 1184 O O . PHE A 1 145 ? 16.482 73.941 3.513 1.00 26.10 146 PHE A O 1
ATOM 1192 N N . ARG A 1 146 ? 15.718 72.887 5.339 1.00 27.56 147 ARG A N 1
ATOM 1193 C CA . ARG A 1 146 ? 15.460 71.629 4.647 1.00 28.30 147 ARG A CA 1
ATOM 1194 C C . ARG A 1 146 ? 14.415 71.892 3.563 1.00 30.25 147 ARG A C 1
ATOM 1195 O O . ARG A 1 146 ? 14.526 71.387 2.443 1.00 29.35 147 ARG A O 1
ATOM 1203 N N . LYS A 1 147 ? 13.409 72.701 3.891 1.00 30.33 148 LYS A N 1
ATOM 1204 C CA . LYS A 1 147 ? 12.359 73.028 2.928 1.00 31.11 148 LYS A CA 1
ATOM 1205 C C . LYS A 1 147 ? 12.947 73.780 1.740 1.00 30.74 148 LYS A C 1
ATOM 1206 O O . LYS A 1 147 ? 12.618 73.499 0.584 1.00 29.50 148 LYS A O 1
ATOM 1212 N N . LEU A 1 148 ? 13.824 74.738 2.023 1.00 29.78 149 LEU A N 1
ATOM 1213 C CA . LEU A 1 148 ? 14.461 75.512 0.963 1.00 29.61 149 LEU A CA 1
ATOM 1214 C C . LEU A 1 148 ? 15.215 74.614 -0.002 1.00 27.27 149 LEU A C 1
ATOM 1215 O O . LEU A 1 148 ? 15.164 74.803 -1.217 1.00 25.40 149 LEU A O 1
ATOM 1220 N N . CYS A 1 149 ? 15.932 73.645 0.553 1.00 25.40 150 CYS A N 1
ATOM 1221 C CA . CYS A 1 149 ? 16.713 72.728 -0.262 1.00 26.59 150 CYS A CA 1
ATOM 1222 C C . CYS A 1 149 ? 15.844 71.797 -1.102 1.00 26.74 150 CYS A C 1
ATOM 1223 O O . CYS A 1 149 ? 16.246 71.399 -2.192 1.00 28.66 150 CYS A O 1
ATOM 1226 N N . TYR A 1 150 ? 14.658 71.449 -0.610 1.00 28.51 151 TYR A N 1
ATOM 1227 C CA . TYR A 1 150 ? 13.774 70.587 -1.389 1.00 30.91 151 TYR A CA 1
ATOM 1228 C C . TYR A 1 150 ? 13.256 71.354 -2.597 1.00 30.21 151 TYR A C 1
ATOM 1229 O O . TYR A 1 150 ? 13.118 70.794 -3.687 1.00 29.50 151 TYR A O 1
ATOM 1238 N N . LYS A 1 151 ? 12.977 72.640 -2.404 1.00 30.05 152 LYS A N 1
ATOM 1239 C CA . LYS A 1 151 ? 12.495 73.472 -3.499 1.00 30.41 152 LYS A CA 1
ATOM 1240 C C . LYS A 1 151 ? 13.569 73.555 -4.572 1.00 29.14 152 LYS A C 1
ATOM 1241 O O . LYS A 1 151 ? 13.265 73.624 -5.765 1.00 28.35 152 LYS A O 1
ATOM 1247 N N . LYS A 1 152 ? 14.830 73.543 -4.150 1.00 25.79 153 LYS A N 1
ATOM 1248 C CA . LYS A 1 152 ? 15.913 73.612 -5.116 1.00 25.15 153 LYS A CA 1
ATOM 1249 C C . LYS A 1 152 ? 16.149 72.252 -5.773 1.00 23.57 153 LYS A C 1
ATOM 1250 O O . LYS A 1 152 ? 16.484 72.186 -6.955 1.00 23.41 153 LYS A O 1
ATOM 1256 N N . LEU A 1 153 ? 15.978 71.174 -5.007 1.00 21.98 154 LEU A N 1
ATOM 1257 C CA . LEU A 1 153 ? 16.158 69.829 -5.549 1.00 22.83 154 LEU A CA 1
ATOM 1258 C C . LEU A 1 153 ? 15.205 69.658 -6.730 1.00 22.51 154 LEU A C 1
ATOM 1259 O O . LEU A 1 153 ? 15.568 69.105 -7.764 1.00 24.37 154 LEU A O 1
ATOM 1264 N N . GLU A 1 154 ? 13.983 70.143 -6.556 1.00 22.95 155 GLU A N 1
ATOM 1265 C CA . GLU A 1 154 ? 12.967 70.082 -7.595 1.00 25.59 155 GLU A CA 1
ATOM 1266 C C . GLU A 1 154 ? 13.438 70.837 -8.848 1.00 25.82 155 GLU A C 1
ATOM 1267 O O . GLU A 1 154 ? 13.291 70.347 -9.970 1.00 25.78 155 GLU A O 1
ATOM 1273 N N . GLU A 1 155 ? 14.016 72.022 -8.665 1.00 27.27 156 GLU A N 1
ATOM 1274 C CA . GLU A 1 155 ? 14.493 72.798 -9.814 1.00 29.29 156 GLU A CA 1
ATOM 1275 C C . GLU A 1 155 ? 15.699 72.166 -10.503 1.00 27.54 156 GLU A C 1
ATOM 1276 O O . GLU A 1 155 ? 15.731 72.052 -11.730 1.00 28.58 156 GLU A O 1
ATOM 1282 N N . VAL A 1 156 ? 16.691 71.751 -9.723 1.00 27.36 157 VAL A N 1
ATOM 1283 C CA . VAL A 1 156 ? 17.886 71.159 -10.311 1.00 25.58 157 VAL A CA 1
ATOM 1284 C C . VAL A 1 156 ? 17.642 69.824 -11.004 1.00 24.19 157 VAL A C 1
ATOM 1285 O O . VAL A 1 156 ? 18.431 69.420 -11.853 1.00 25.23 157 VAL A O 1
ATOM 1289 N N . THR A 1 157 ? 16.558 69.134 -10.657 1.00 23.65 158 THR A N 1
ATOM 1290 C CA . THR A 1 157 ? 16.278 67.849 -11.290 1.00 21.37 158 THR A CA 1
ATOM 1291 C C . THR A 1 157 ? 15.263 67.958 -12.411 1.00 22.35 158 THR A C 1
ATOM 1292 O O . THR A 1 157 ? 15.385 67.273 -13.424 1.00 24.29 158 THR A O 1
ATOM 1296 N N . GLY A 1 158 ? 14.259 68.813 -12.225 1.00 22.40 159 GLY A N 1
ATOM 1297 C CA . GLY A 1 158 ? 13.216 68.961 -13.226 1.00 22.76 159 GLY A CA 1
ATOM 1298 C C . GLY A 1 158 ? 12.054 68.040 -12.896 1.00 23.80 159 GLY A C 1
ATOM 1299 O O . GLY A 1 158 ? 11.051 67.988 -13.614 1.00 23.20 159 GLY A O 1
ATOM 1300 N N . TRP A 1 159 ? 12.196 67.313 -11.789 1.00 23.44 160 TRP A N 1
ATOM 1301 C CA . TRP A 1 159 ? 11.182 66.376 -11.318 1.00 22.44 160 TRP A CA 1
ATOM 1302 C C . TRP A 1 159 ? 10.277 67.012 -10.261 1.00 23.29 160 TRP A C 1
ATOM 1303 O O . TRP A 1 159 ? 10.742 67.692 -9.338 1.00 22.30 160 TRP A O 1
ATOM 1314 N N . GLU A 1 160 ? 8.977 66.784 -10.400 1.00 25.53 161 GLU A N 1
ATOM 1315 C CA . GLU A 1 160 ? 8.000 67.329 -9.466 1.00 28.42 161 GLU A CA 1
ATOM 1316 C C . GLU A 1 160 ? 8.169 66.735 -8.072 1.00 28.96 161 GLU A C 1
ATOM 1317 O O . GLU A 1 160 ? 8.355 65.524 -7.911 1.00 25.99 161 GLU A O 1
ATOM 1323 N N . LEU A 1 161 ? 8.094 67.599 -7.066 1.00 30.58 162 LEU A N 1
ATOM 1324 C CA . LEU A 1 161 ? 8.239 67.179 -5.682 1.00 33.47 162 LEU A CA 1
ATOM 1325 C C . LEU A 1 161 ? 7.015 67.586 -4.875 1.00 36.32 162 LEU A C 1
ATOM 1326 O O . LEU A 1 161 ? 6.597 68.747 -4.900 1.00 35.61 162 LEU A O 1
ATOM 1331 N N . GLU A 1 162 ? 6.441 66.619 -4.168 1.00 40.06 163 GLU A N 1
ATOM 1332 C CA . GLU A 1 162 ? 5.274 66.862 -3.327 1.00 44.60 163 GLU A CA 1
ATOM 1333 C C . GLU A 1 162 ? 5.692 67.617 -2.066 1.00 46.15 163 GLU A C 1
ATOM 1334 O O . GLU A 1 162 ? 5.956 66.956 -1.037 1.00 47.40 163 GLU A O 1
ATOM 1340 N N . PRO A 1 168 ? 3.279 58.802 1.943 1.00 53.72 169 PRO A N 1
ATOM 1341 C CA . PRO A 1 168 ? 3.305 57.833 0.821 1.00 53.52 169 PRO A CA 1
ATOM 1342 C C . PRO A 1 168 ? 3.626 58.540 -0.496 1.00 53.24 169 PRO A C 1
ATOM 1343 O O . PRO A 1 168 ? 2.805 59.293 -1.022 1.00 53.79 169 PRO A O 1
ATOM 1347 N N . PRO A 1 169 ? 4.828 58.300 -1.046 1.00 52.17 170 PRO A N 1
ATOM 1348 C CA . PRO A 1 169 ? 5.316 58.888 -2.299 1.00 51.44 170 PRO A CA 1
ATOM 1349 C C . PRO A 1 169 ? 4.339 58.895 -3.473 1.00 51.07 170 PRO A C 1
ATOM 1350 O O . PRO A 1 169 ? 3.955 57.844 -3.988 1.00 50.98 170 PRO A O 1
ATOM 1354 N N . GLN A 1 170 ? 3.958 60.098 -3.893 1.00 50.84 171 GLN A N 1
ATOM 1355 C CA . GLN A 1 170 ? 3.042 60.294 -5.012 1.00 49.53 171 GLN A CA 1
ATOM 1356 C C . GLN A 1 170 ? 3.849 60.650 -6.261 1.00 47.52 171 GLN A C 1
ATOM 1357 O O . GLN A 1 170 ? 3.334 60.626 -7.380 1.00 48.10 171 GLN A O 1
ATOM 1363 N N . ASN A 1 171 ? 5.122 60.974 -6.056 1.00 43.38 172 ASN A N 1
ATOM 1364 C CA . ASN A 1 171 ? 6.018 61.353 -7.146 1.00 39.43 172 ASN A CA 1
ATOM 1365 C C . ASN A 1 171 ? 7.324 60.559 -7.089 1.00 35.53 172 ASN A C 1
ATOM 1366 O O . ASN A 1 171 ? 7.784 60.172 -6.012 1.00 33.26 172 ASN A O 1
ATOM 1371 N N . PRO A 1 172 ? 7.941 60.31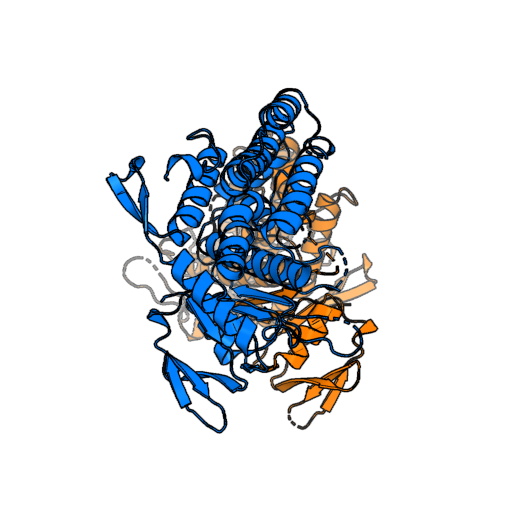3 -8.253 1.00 31.97 173 PRO A N 1
ATOM 1372 C CA . PRO A 1 172 ? 9.199 59.568 -8.307 1.00 30.86 173 PRO A CA 1
ATOM 1373 C C . PRO A 1 172 ? 10.288 60.189 -7.421 1.00 29.84 173 PRO A C 1
ATOM 1374 O O . PRO A 1 172 ? 11.052 59.469 -6.779 1.00 29.30 173 PRO A O 1
ATOM 1378 N N . LEU A 1 173 ? 10.354 61.518 -7.382 1.00 26.97 174 LEU A N 1
ATOM 1379 C CA . LEU A 1 173 ? 11.366 62.192 -6.568 1.00 25.72 174 LEU A CA 1
ATOM 1380 C C . LEU A 1 173 ? 11.141 61.929 -5.078 1.00 24.19 174 LEU A C 1
ATOM 1381 O O . LEU A 1 173 ? 12.091 61.697 -4.338 1.00 22.34 174 LEU A O 1
ATOM 1386 N N . ASN A 1 174 ? 9.887 61.974 -4.640 1.00 22.42 175 ASN A N 1
ATOM 1387 C CA . ASN A 1 174 ? 9.569 61.717 -3.243 1.00 23.97 175 ASN A CA 1
ATOM 1388 C C . ASN A 1 174 ? 9.934 60.283 -2.883 1.00 22.80 175 ASN A C 1
ATOM 1389 O O . ASN A 1 174 ? 10.353 60.002 -1.761 1.00 21.20 175 ASN A O 1
ATOM 1394 N N . ALA A 1 175 ? 9.774 59.386 -3.848 1.00 22.56 176 ALA A N 1
ATOM 1395 C CA . ALA A 1 175 ? 10.092 57.982 -3.645 1.00 24.05 176 ALA A CA 1
ATOM 1396 C C . ALA A 1 175 ? 11.592 57.834 -3.436 1.00 23.11 176 ALA A C 1
ATOM 1397 O O . ALA A 1 175 ? 12.032 57.130 -2.529 1.00 22.52 176 ALA A O 1
ATOM 1399 N N . LEU A 1 176 ? 12.372 58.500 -4.281 1.00 19.60 177 LEU A N 1
ATOM 1400 C CA . LEU A 1 176 ? 13.820 58.444 -4.172 1.00 19.63 177 LEU A CA 1
ATOM 1401 C C . LEU A 1 176 ? 14.278 58.962 -2.813 1.00 18.02 177 LEU A C 1
ATOM 1402 O O . LEU A 1 176 ? 15.093 58.328 -2.153 1.00 16.90 177 LEU A O 1
ATOM 1407 N N . ILE A 1 177 ? 13.744 60.109 -2.399 1.00 17.15 178 ILE A N 1
ATOM 1408 C CA . ILE A 1 177 ? 14.106 60.713 -1.116 1.00 15.59 178 ILE A CA 1
ATOM 1409 C C . ILE A 1 177 ? 13.799 59.779 0.060 1.00 18.11 178 ILE A C 1
ATOM 1410 O O . ILE A 1 177 ? 14.644 59.568 0.926 1.00 16.63 178 ILE A O 1
ATOM 1415 N N . SER A 1 178 ? 12.583 59.233 0.096 1.00 16.31 179 SER A N 1
ATOM 1416 C CA . SER A 1 178 ? 12.200 58.316 1.160 1.00 18.34 179 SER A CA 1
ATOM 1417 C C . SER A 1 178 ? 13.078 57.060 1.182 1.00 16.54 179 SER A C 1
ATOM 1418 O O . SER A 1 178 ? 13.495 56.613 2.254 1.00 18.66 179 SER A O 1
ATOM 1421 N N . PHE A 1 179 ? 13.351 56.495 0.008 1.00 15.69 180 PHE A N 1
ATOM 1422 C CA . PHE A 1 179 ? 14.167 55.289 -0.083 1.00 15.50 180 PHE A CA 1
ATOM 1423 C C . PHE A 1 179 ? 15.578 55.552 0.429 1.00 15.93 180 PHE A C 1
ATOM 1424 O O . PHE A 1 179 ? 16.109 54.777 1.229 1.00 15.60 180 PHE A O 1
ATOM 1432 N N . GLY A 1 180 ? 16.182 56.638 -0.051 1.00 13.78 181 GLY A N 1
ATOM 1433 C CA . GLY A 1 180 ? 17.524 56.997 0.368 1.00 13.59 181 GLY A CA 1
ATOM 1434 C C . GLY A 1 180 ? 17.595 57.300 1.856 1.00 14.28 181 GLY A C 1
ATOM 1435 O O . GLY A 1 180 ? 18.547 56.897 2.535 1.00 13.14 181 GLY A O 1
ATOM 1436 N N . ASN A 1 181 ? 16.593 58.013 2.367 1.00 12.50 182 ASN A N 1
ATOM 1437 C CA . ASN A 1 181 ? 16.552 58.352 3.784 1.00 12.12 182 ASN A CA 1
ATOM 1438 C C . ASN A 1 181 ? 16.464 57.105 4.668 1.00 14.54 182 ASN A C 1
ATOM 1439 O O . ASN A 1 181 ? 17.109 57.047 5.715 1.00 12.69 182 ASN A O 1
ATOM 1444 N N . SER A 1 182 ? 15.652 56.125 4.264 1.00 13.17 183 SER A N 1
ATOM 1445 C CA . SER A 1 182 ? 15.506 54.901 5.055 1.00 14.11 183 SER A CA 1
ATOM 1446 C C . SER A 1 182 ? 16.796 54.090 5.013 1.00 12.96 183 SER A C 1
ATOM 1447 O O . SER A 1 182 ? 17.208 53.512 6.024 1.00 15.72 183 SER A O 1
ATOM 1450 N N . LEU A 1 183 ? 17.421 54.037 3.840 1.00 11.46 184 LEU A N 1
ATOM 1451 C CA . LEU A 1 183 ? 18.677 53.321 3.683 1.00 12.86 184 LEU A CA 1
ATOM 1452 C C . LEU A 1 183 ? 19.706 53.921 4.620 1.00 14.50 184 LEU A C 1
ATOM 1453 O O . LEU A 1 183 ? 20.512 53.201 5.223 1.00 14.36 184 LEU A O 1
ATOM 1458 N N . THR A 1 184 ? 19.670 55.246 4.749 1.00 13.66 185 THR A N 1
ATOM 1459 C CA . THR A 1 184 ? 20.615 55.954 5.607 1.00 13.07 185 THR A CA 1
ATOM 1460 C C . THR A 1 184 ? 20.334 55.687 7.081 1.00 13.33 185 THR A C 1
ATOM 1461 O O . THR A 1 184 ? 21.250 55.455 7.863 1.00 13.51 185 THR A O 1
ATOM 1465 N N . TYR A 1 185 ? 19.064 55.723 7.455 1.00 12.25 186 TYR A N 1
ATOM 1466 C CA . TYR A 1 185 ? 18.664 55.457 8.826 1.00 15.16 186 TYR A CA 1
ATOM 1467 C C . TYR A 1 185 ? 19.106 54.048 9.241 1.00 13.96 186 TYR A C 1
ATOM 1468 O O . TYR A 1 185 ? 19.601 53.834 10.354 1.00 13.09 186 TYR A O 1
ATOM 1477 N N . ALA A 1 186 ? 18.908 53.092 8.336 1.00 13.75 187 ALA A N 1
ATOM 1478 C CA . ALA A 1 186 ? 19.267 51.698 8.576 1.00 13.77 187 ALA A CA 1
ATOM 1479 C C . ALA A 1 186 ? 20.775 51.535 8.668 1.00 13.05 187 ALA A C 1
ATOM 1480 O O . ALA A 1 186 ? 21.282 50.885 9.588 1.00 12.81 187 ALA A O 1
ATOM 1482 N N . LYS A 1 187 ? 21.486 52.106 7.704 1.00 13.41 188 LYS A N 1
ATOM 1483 C CA . LYS A 1 187 ? 22.942 51.999 7.686 1.00 13.81 188 LYS A CA 1
ATOM 1484 C C . LYS A 1 187 ? 23.538 52.610 8.945 1.00 14.29 188 LYS A C 1
ATOM 1485 O O . LYS A 1 187 ? 24.479 52.059 9.508 1.00 14.08 188 LYS A O 1
ATOM 1491 N N . VAL A 1 188 ? 23.009 53.754 9.376 1.00 12.33 189 VAL A N 1
ATOM 1492 C CA . VAL A 1 188 ? 23.520 54.384 10.583 1.00 11.58 189 VAL A CA 1
ATOM 1493 C C . VAL A 1 188 ? 23.217 53.495 11.794 1.00 13.90 189 VAL A C 1
ATOM 1494 O O . VAL A 1 188 ? 24.061 53.336 12.673 1.00 12.94 189 VAL A O 1
ATOM 1498 N N . LEU A 1 189 ? 22.018 52.909 11.826 1.00 14.06 190 LEU A N 1
ATOM 1499 C CA . LEU A 1 189 ? 21.621 52.022 12.915 1.00 14.96 190 LEU A CA 1
ATOM 1500 C C . LEU A 1 189 ? 22.617 50.859 13.004 1.00 16.34 190 LEU A C 1
ATOM 1501 O O . LEU A 1 189 ? 23.041 50.465 14.096 1.00 16.90 190 LEU A O 1
ATOM 1506 N N . GLY A 1 190 ? 22.988 50.327 11.846 1.00 15.51 191 GLY A N 1
ATOM 1507 C CA . GLY A 1 190 ? 23.943 49.236 11.788 1.00 17.82 191 GLY A CA 1
ATOM 1508 C C . GLY A 1 190 ? 25.291 49.654 12.346 1.00 19.21 191 GLY A C 1
ATOM 1509 O O . GLY A 1 190 ? 25.978 48.857 12.989 1.00 18.21 191 GLY A O 1
ATOM 1510 N N . GLU A 1 191 ? 25.690 50.899 12.100 1.00 16.66 192 GLU A N 1
ATOM 1511 C CA . GLU A 1 191 ? 26.967 51.370 12.635 1.00 17.41 192 GLU A CA 1
ATOM 1512 C C . GLU A 1 191 ? 26.868 51.548 14.151 1.00 13.33 192 GLU A C 1
ATOM 1513 O O . GLU A 1 191 ? 27.821 51.281 14.873 1.00 14.31 192 GLU A O 1
ATOM 1519 N N . ILE A 1 192 ? 25.717 51.996 14.632 1.00 13.80 193 ILE A N 1
ATOM 1520 C CA . ILE A 1 192 ? 25.527 52.178 16.070 1.00 13.79 193 ILE A CA 1
ATOM 1521 C C . ILE A 1 192 ? 25.599 50.823 16.785 1.00 16.56 193 ILE A C 1
ATOM 1522 O O . ILE A 1 192 ? 26.128 50.714 17.897 1.00 16.65 193 ILE A O 1
ATOM 1527 N N . TYR A 1 193 ? 25.066 49.792 16.136 1.00 16.70 194 TYR A N 1
ATOM 1528 C CA . TYR A 1 193 ? 25.069 48.445 16.691 1.00 16.28 194 TYR A CA 1
ATOM 1529 C C . TYR A 1 193 ? 26.486 47.977 17.026 1.00 17.49 194 TYR A C 1
ATOM 1530 O O . TYR A 1 193 ? 26.716 47.374 18.073 1.00 16.79 194 TYR A O 1
ATOM 1539 N N . LYS A 1 194 ? 27.431 48.263 16.137 1.00 17.27 195 LYS A N 1
ATOM 1540 C CA . LYS A 1 194 ? 28.819 47.855 16.331 1.00 19.59 195 LYS A CA 1
ATOM 1541 C C . LYS A 1 194 ? 29.550 48.626 17.435 1.00 19.94 195 LYS A C 1
ATOM 1542 O O . LYS A 1 194 ? 30.671 48.275 17.790 1.00 23.09 195 LYS A O 1
ATOM 1548 N N . THR A 1 195 ? 28.935 49.681 17.958 1.00 17.45 196 THR A N 1
ATOM 1549 C CA . THR A 1 195 ? 29.561 50.474 19.015 1.00 16.39 196 THR A CA 1
ATOM 1550 C C . THR A 1 195 ? 28.885 50.145 20.338 1.00 16.75 196 THR A C 1
ATOM 1551 O O . THR A 1 195 ? 27.950 49.340 20.383 1.00 16.54 196 THR A O 1
ATOM 1555 N N . GLN A 1 196 ? 29.342 50.786 21.410 1.00 16.08 197 GLN A N 1
ATOM 1556 C CA . GLN A 1 196 ? 28.755 50.556 22.726 1.00 20.16 197 GLN A CA 1
ATOM 1557 C C . GLN A 1 196 ? 27.532 51.446 22.953 1.00 20.67 197 GLN A C 1
ATOM 1558 O O . GLN A 1 196 ? 26.851 51.318 23.960 1.00 19.45 197 GLN A O 1
ATOM 1564 N N . LEU A 1 197 ? 27.256 52.344 22.009 1.00 20.15 198 LEU A N 1
ATOM 1565 C CA . LEU A 1 197 ? 26.109 53.253 22.116 1.00 19.83 198 LEU A CA 1
ATOM 1566 C C . LEU A 1 197 ? 24.750 52.560 22.022 1.00 18.79 198 LEU A C 1
ATOM 1567 O O . LEU A 1 197 ? 24.568 51.636 21.238 1.00 19.39 198 LEU A O 1
ATOM 1572 N N . ASN A 1 198 ? 23.802 53.027 22.830 1.00 19.13 199 ASN A N 1
ATOM 1573 C CA . ASN A 1 198 ? 22.437 52.510 22.830 1.00 19.53 199 ASN A CA 1
ATOM 1574 C C . ASN A 1 198 ? 21.724 53.383 21.785 1.00 19.49 199 ASN A C 1
ATOM 1575 O O . ASN A 1 198 ? 21.773 54.606 21.861 1.00 19.09 199 ASN A O 1
ATOM 1580 N N . PRO A 1 199 ? 21.057 52.761 20.799 1.00 20.01 200 PRO A N 1
ATOM 1581 C CA . PRO A 1 199 ? 20.342 53.464 19.721 1.00 20.36 200 PRO A CA 1
ATOM 1582 C C . PRO A 1 199 ? 19.059 54.233 20.046 1.00 20.56 200 PRO A C 1
ATOM 1583 O O . PRO A 1 199 ? 18.525 54.929 19.178 1.00 18.57 200 PRO A O 1
ATOM 1587 N N . THR A 1 200 ? 18.570 54.137 21.279 1.00 20.28 201 THR A N 1
ATOM 1588 C CA . THR A 1 200 ? 17.326 54.812 21.639 1.00 21.85 201 THR A CA 1
ATOM 1589 C C . THR A 1 200 ? 17.463 56.159 22.347 1.00 21.62 201 THR A C 1
ATOM 1590 O O . THR A 1 200 ? 16.464 56.859 22.543 1.00 22.17 201 THR A O 1
ATOM 1594 N N . VAL A 1 201 ? 18.682 56.523 22.732 1.00 20.37 202 VAL A N 1
ATOM 1595 C CA . VAL A 1 201 ? 18.904 57.783 23.435 1.00 19.98 202 VAL A CA 1
ATOM 1596 C C . VAL A 1 201 ? 19.426 58.859 22.490 1.00 20.39 202 VAL A C 1
ATOM 1597 O O . VAL A 1 201 ? 20.540 58.760 21.989 1.00 20.68 202 VAL A O 1
ATOM 1601 N N . SER A 1 202 ? 18.612 59.886 22.261 1.00 20.68 203 SER A N 1
ATOM 1602 C CA . SER A 1 202 ? 18.977 60.976 21.356 1.00 23.03 203 SER A CA 1
ATOM 1603 C C . SER A 1 202 ? 18.922 62.353 22.029 1.00 23.32 203 SER A C 1
ATOM 1604 O O . SER A 1 202 ? 18.575 62.460 23.206 1.00 23.23 203 SER A O 1
ATOM 1607 N N . TYR A 1 203 ? 19.250 63.402 21.278 1.00 22.16 204 TYR A N 1
ATOM 1608 C CA . TYR A 1 203 ? 19.269 64.759 21.830 1.00 22.30 204 TYR A CA 1
ATOM 1609 C C . TYR A 1 203 ? 18.453 65.763 21.026 1.00 24.05 204 TYR A C 1
ATOM 1610 O O . TYR A 1 203 ? 17.886 66.703 21.593 1.00 22.89 204 TYR A O 1
ATOM 1619 N N . LEU A 1 204 ? 18.404 65.575 19.710 1.00 22.76 205 LEU A N 1
ATOM 1620 C CA . LEU A 1 204 ? 17.618 66.461 18.859 1.00 24.92 205 LEU A CA 1
ATOM 1621 C C . LEU A 1 204 ? 16.207 65.895 18.882 1.00 25.04 205 LEU A C 1
ATOM 1622 O O . LEU A 1 204 ? 15.296 66.517 19.424 1.00 26.18 205 LEU A O 1
ATOM 1627 N N . HIS A 1 205 ? 16.037 64.705 18.313 1.00 26.49 206 HIS A N 1
ATOM 1628 C CA . HIS A 1 205 ? 14.735 64.042 18.299 1.00 29.34 206 HIS A CA 1
ATOM 1629 C C . HIS A 1 205 ? 14.468 63.476 19.688 1.00 31.42 206 HIS A C 1
ATOM 1630 O O . HIS A 1 205 ? 15.404 63.072 20.377 1.00 29.44 206 HIS A O 1
ATOM 1637 N N . GLU A 1 206 ? 13.202 63.440 20.100 1.00 33.71 207 GLU A N 1
ATOM 1638 C CA . GLU A 1 206 ? 12.864 62.893 21.411 1.00 37.68 207 GLU A CA 1
ATOM 1639 C C . GLU A 1 206 ? 13.149 61.395 21.404 1.00 38.85 207 GLU A C 1
ATOM 1640 O O . GLU A 1 206 ? 12.964 60.735 20.389 1.00 39.47 207 GLU A O 1
ATOM 1646 N N . PRO A 1 207 ? 13.614 60.843 22.535 1.00 41.72 208 PRO A N 1
ATOM 1647 C CA . PRO A 1 207 ? 13.909 59.408 22.611 1.00 43.86 208 PRO A CA 1
ATOM 1648 C C . PRO A 1 207 ? 12.650 58.559 22.438 1.00 46.51 208 PRO A C 1
ATOM 1649 O O . PRO A 1 207 ? 12.165 57.969 23.397 1.00 48.02 208 PRO A O 1
ATOM 1653 N N . SER A 1 208 ? 12.134 58.511 21.211 1.00 49.50 209 SER A N 1
ATOM 1654 C CA . SER A 1 208 ? 10.933 57.749 20.868 1.00 51.64 209 SER A CA 1
ATOM 1655 C C . SER A 1 208 ? 9.796 57.894 21.881 1.00 52.74 209 SER A C 1
ATOM 1656 O O . SER A 1 208 ? 8.758 58.485 21.517 1.00 53.49 209 SER A O 1
ATOM 1659 N N . ARG A 1 211 ? 11.429 52.681 17.757 1.00 41.62 212 ARG A N 1
ATOM 1660 C CA . ARG A 1 211 ? 12.017 53.905 17.145 1.00 39.56 212 ARG A CA 1
ATOM 1661 C C . ARG A 1 211 ? 13.429 54.143 17.663 1.00 37.46 212 ARG A C 1
ATOM 1662 O O . ARG A 1 211 ? 13.649 54.272 18.869 1.00 37.36 212 ARG A O 1
ATOM 1670 N N . PHE A 1 212 ? 14.385 54.208 16.747 1.00 31.79 213 PHE A N 1
ATOM 1671 C CA . PHE A 1 212 ? 15.772 54.414 17.134 1.00 28.15 213 PHE A CA 1
ATOM 1672 C C . PHE A 1 212 ? 16.198 55.860 16.933 1.00 25.61 213 PHE A C 1
ATOM 1673 O O . PHE A 1 212 ? 16.856 56.211 15.954 1.00 24.37 213 PHE A O 1
ATOM 1681 N N . SER A 1 213 ? 15.815 56.690 17.897 1.00 24.07 214 SER A N 1
ATOM 1682 C CA . SER A 1 213 ? 16.095 58.112 17.879 1.00 23.52 214 SER A CA 1
ATOM 1683 C C . SER A 1 213 ? 17.544 58.517 17.652 1.00 21.76 214 SER A C 1
ATOM 1684 O O . SER A 1 213 ? 17.791 59.557 17.048 1.00 19.88 214 SER A O 1
ATOM 1687 N N . LEU A 1 214 ? 18.504 57.720 18.116 1.00 18.27 215 LEU A N 1
ATOM 1688 C CA . LEU A 1 214 ? 19.898 58.107 17.911 1.00 18.70 215 LEU A CA 1
ATOM 1689 C C . LEU A 1 214 ? 20.253 57.987 16.437 1.00 16.97 215 LEU A C 1
ATOM 1690 O O . LEU A 1 214 ? 21.031 58.779 15.906 1.00 13.49 215 LEU A O 1
ATOM 1695 N N . SER A 1 215 ? 19.681 56.992 15.771 1.00 17.31 216 SER A N 1
ATOM 1696 C CA . SER A 1 215 ? 19.959 56.822 14.357 1.00 18.52 216 SER A CA 1
ATOM 1697 C C . SER A 1 215 ? 19.376 58.036 13.640 1.00 17.85 216 SER A C 1
ATOM 1698 O O . SER A 1 215 ? 20.017 58.603 12.769 1.00 18.62 216 SER A O 1
ATOM 1701 N N . LEU A 1 216 ? 18.168 58.445 14.026 1.00 18.54 217 LEU A N 1
ATOM 1702 C CA . LEU A 1 216 ? 17.542 59.625 13.417 1.00 18.44 217 LEU A CA 1
ATOM 1703 C C . LEU A 1 216 ? 18.434 60.862 13.569 1.00 19.18 217 LEU A C 1
ATOM 1704 O O . LEU A 1 216 ? 18.621 61.614 12.614 1.00 19.98 217 LEU A O 1
ATOM 1709 N N . ASP A 1 217 ? 18.975 61.082 14.768 1.00 17.84 218 ASP A N 1
ATOM 1710 C CA . ASP A 1 217 ? 19.847 62.238 15.005 1.00 18.91 218 ASP A CA 1
ATOM 1711 C C . ASP A 1 217 ? 21.074 62.226 14.102 1.00 18.55 218 ASP A C 1
ATOM 1712 O O . ASP A 1 217 ? 21.325 63.180 13.352 1.00 17.31 218 ASP A O 1
ATOM 1717 N N . VAL A 1 218 ? 21.844 61.144 14.184 1.00 16.64 219 VAL A N 1
ATOM 1718 C CA . VAL A 1 218 ? 23.064 61.012 13.406 1.00 15.12 219 VAL A CA 1
ATOM 1719 C C . VAL A 1 218 ? 22.826 61.007 11.896 1.00 15.74 219 VAL A C 1
ATOM 1720 O O . VAL A 1 218 ? 23.619 61.566 11.133 1.00 14.91 219 VAL A O 1
ATOM 1724 N N . ALA A 1 219 ? 21.734 60.392 11.460 1.00 14.14 220 ALA A N 1
ATOM 1725 C CA . ALA A 1 219 ? 21.422 60.352 10.030 1.00 15.89 220 ALA A CA 1
ATOM 1726 C C . ALA A 1 219 ? 21.189 61.771 9.482 1.00 16.34 220 ALA A C 1
ATOM 1727 O O . ALA A 1 219 ? 21.383 62.029 8.293 1.00 15.99 220 ALA A O 1
ATOM 1729 N N . GLU A 1 220 ? 20.777 62.691 10.348 1.00 17.83 221 GLU A N 1
ATOM 1730 C CA . GLU A 1 220 ? 20.540 64.078 9.922 1.00 20.49 221 GLU A CA 1
ATOM 1731 C C . GLU A 1 220 ? 21.817 64.652 9.317 1.00 18.28 221 GLU A C 1
ATOM 1732 O O . GLU A 1 220 ? 21.773 65.402 8.345 1.00 19.15 221 GLU A O 1
ATOM 1738 N N . VAL A 1 221 ? 22.956 64.275 9.886 1.00 16.35 222 VAL A N 1
ATOM 1739 C CA . VAL A 1 221 ? 24.249 64.754 9.413 1.00 15.48 222 VAL A CA 1
ATOM 1740 C C . VAL A 1 221 ? 24.689 64.140 8.074 1.00 15.60 222 VAL A C 1
ATOM 1741 O O . VAL A 1 221 ? 25.340 64.795 7.250 1.00 13.55 222 VAL A O 1
ATOM 1745 N N . PHE A 1 222 ? 24.310 62.888 7.855 1.00 14.50 223 PHE A N 1
ATOM 1746 C CA . PHE A 1 222 ? 24.710 62.160 6.655 1.00 14.85 223 PHE A CA 1
ATOM 1747 C C . PHE A 1 222 ? 23.745 62.119 5.471 1.00 13.53 223 PHE A C 1
ATOM 1748 O O . PHE A 1 222 ? 24.184 61.967 4.332 1.00 14.79 223 PHE A O 1
ATOM 1756 N N . LYS A 1 223 ? 22.446 62.247 5.721 1.00 13.88 224 LYS A N 1
ATOM 1757 C CA . LYS A 1 223 ? 21.477 62.189 4.627 1.00 15.99 224 LYS A CA 1
ATOM 1758 C C . LYS A 1 223 ? 21.786 63.082 3.425 1.00 14.86 224 LYS A C 1
ATOM 1759 O O . LYS A 1 223 ? 21.565 62.686 2.284 1.00 14.34 224 LYS A O 1
ATOM 1765 N N . PRO A 1 224 ? 22.305 64.296 3.656 1.00 15.84 225 PRO A N 1
ATOM 1766 C CA . PRO A 1 224 ? 22.590 65.127 2.482 1.00 17.73 225 PRO A CA 1
ATOM 1767 C C . PRO A 1 224 ? 23.622 64.487 1.567 1.00 18.12 225 PRO A C 1
ATOM 1768 O O . PRO A 1 224 ? 23.587 64.673 0.351 1.00 19.26 225 PRO A O 1
ATOM 1772 N N . ILE A 1 225 ?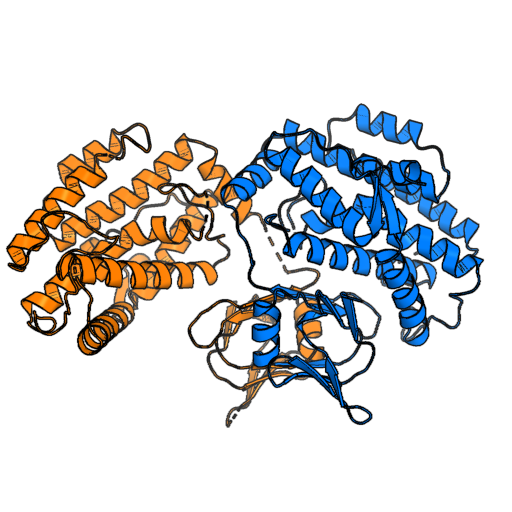 24.533 63.721 2.156 1.00 17.56 226 ILE A N 1
ATOM 1773 C CA . ILE A 1 225 ? 25.594 63.070 1.398 1.00 17.52 226 ILE A CA 1
ATOM 1774 C C . ILE A 1 225 ? 25.170 61.777 0.701 1.00 17.26 226 ILE A C 1
ATOM 1775 O O . ILE A 1 225 ? 25.496 61.561 -0.469 1.00 17.53 226 ILE A O 1
ATOM 1780 N N . PHE A 1 226 ? 24.453 60.922 1.420 1.00 14.19 227 PHE A N 1
ATOM 1781 C CA . PHE A 1 226 ? 24.006 59.638 0.881 1.00 15.93 227 PHE A CA 1
ATOM 1782 C C . PHE A 1 226 ? 22.685 59.685 0.132 1.00 16.71 227 PHE A C 1
ATOM 1783 O O . PHE A 1 226 ? 22.336 58.734 -0.576 1.00 14.50 227 PHE A O 1
ATOM 1791 N N . VAL A 1 227 ? 21.932 60.767 0.306 1.00 16.10 228 VAL A N 1
ATOM 1792 C CA . VAL A 1 227 ? 20.639 60.876 -0.357 1.00 15.27 228 VAL A CA 1
ATOM 1793 C C . VAL A 1 227 ? 20.588 62.005 -1.390 1.00 16.36 228 VAL A C 1
ATOM 1794 O O . VAL A 1 227 ? 20.721 61.763 -2.591 1.00 15.44 228 VAL A O 1
ATOM 1798 N N . ASP A 1 228 ? 20.402 63.229 -0.918 1.00 15.36 229 ASP A N 1
ATOM 1799 C CA . ASP A 1 228 ? 20.314 64.386 -1.804 1.00 16.99 229 ASP A CA 1
ATOM 1800 C C . ASP A 1 228 ? 21.383 64.452 -2.882 1.00 17.49 229 ASP A C 1
ATOM 1801 O O . ASP A 1 228 ? 21.065 64.529 -4.069 1.00 16.93 229 ASP A O 1
ATOM 1806 N N . ASN A 1 229 ? 22.647 64.415 -2.474 1.00 17.41 230 ASN A N 1
ATOM 1807 C CA . ASN A 1 229 ? 23.753 64.501 -3.419 1.00 19.75 230 ASN A CA 1
ATOM 1808 C C . ASN A 1 229 ? 23.747 63.347 -4.432 1.00 21.24 230 ASN A C 1
ATOM 1809 O O . ASN A 1 229 ? 24.018 63.545 -5.619 1.00 16.57 230 ASN A O 1
ATOM 1814 N N . LEU A 1 230 ? 23.439 62.143 -3.961 1.00 19.31 231 LEU A N 1
ATOM 1815 C CA . LEU A 1 230 ? 23.411 60.984 -4.840 1.00 19.70 231 LEU A CA 1
ATOM 1816 C C . LEU A 1 230 ? 22.252 61.105 -5.825 1.00 16.57 231 LEU A C 1
ATOM 1817 O O . LEU A 1 230 ? 22.405 60.806 -7.006 1.00 16.75 231 LEU A O 1
ATOM 1822 N N . ILE A 1 231 ? 21.092 61.525 -5.334 1.00 16.50 232 ILE A N 1
ATOM 1823 C CA . ILE A 1 231 ? 19.921 61.667 -6.198 1.00 17.26 232 ILE A CA 1
ATOM 1824 C C . ILE A 1 231 ? 20.176 62.689 -7.311 1.00 18.17 232 ILE A C 1
ATOM 1825 O O . ILE A 1 231 ? 19.835 62.456 -8.479 1.00 15.73 232 ILE A O 1
ATOM 1830 N N . ILE A 1 232 ? 20.776 63.818 -6.949 1.00 16.84 233 ILE A N 1
ATOM 1831 C CA . ILE A 1 232 ? 21.057 64.855 -7.936 1.00 17.42 233 ILE A CA 1
ATOM 1832 C C . ILE A 1 232 ? 21.949 64.292 -9.031 1.00 16.31 233 ILE A C 1
ATOM 1833 O O . ILE A 1 232 ? 21.650 64.445 -10.214 1.00 15.93 233 ILE A O 1
ATOM 1838 N N . ARG A 1 233 ? 23.037 63.626 -8.648 1.00 16.88 234 ARG A N 1
ATOM 1839 C CA . ARG A 1 233 ? 23.936 63.059 -9.652 1.00 18.27 234 ARG A CA 1
ATOM 1840 C C . ARG A 1 233 ? 23.281 61.963 -10.488 1.00 18.86 234 ARG A C 1
ATOM 1841 O O . ARG A 1 233 ? 23.480 61.900 -11.700 1.00 18.49 234 ARG A O 1
ATOM 1849 N N . LEU A 1 234 ? 22.511 61.089 -9.851 1.00 16.76 235 LEU A N 1
ATOM 1850 C CA . LEU A 1 234 ? 21.875 60.002 -10.588 1.00 17.66 235 LEU A CA 1
ATOM 1851 C C . LEU A 1 234 ? 20.883 60.509 -11.631 1.00 16.20 235 LEU A C 1
ATOM 1852 O O . LEU A 1 234 ? 20.805 59.973 -12.734 1.00 16.45 235 LEU A O 1
ATOM 1857 N N . ILE A 1 235 ? 20.124 61.539 -11.284 1.00 15.33 236 ILE A N 1
ATOM 1858 C CA . ILE A 1 235 ? 19.154 62.090 -12.220 1.00 14.95 236 ILE A CA 1
ATOM 1859 C C . ILE A 1 235 ? 19.827 62.928 -13.311 1.00 16.08 236 ILE A C 1
ATOM 1860 O O . ILE A 1 235 ? 19.529 62.758 -14.496 1.00 14.93 236 ILE A O 1
ATOM 1865 N N . GLN A 1 236 ? 20.755 63.806 -12.927 1.00 14.68 237 GLN A N 1
ATOM 1866 C CA . GLN A 1 236 ? 21.419 64.652 -13.916 1.00 16.12 237 GLN A CA 1
ATOM 1867 C C . GLN A 1 236 ? 22.326 63.877 -14.863 1.00 17.75 237 GLN A C 1
ATOM 1868 O O . GLN A 1 236 ? 22.515 64.279 -16.020 1.00 18.10 237 GLN A O 1
ATOM 1874 N N . GLU A 1 237 ? 22.884 62.766 -14.390 1.00 17.10 238 GLU A N 1
ATOM 1875 C CA . GLU A 1 237 ? 23.753 61.961 -15.239 1.00 18.42 238 GLU A CA 1
ATOM 1876 C C . GLU A 1 237 ? 22.943 60.890 -15.954 1.00 17.91 238 GLU A C 1
ATOM 1877 O O . GLU A 1 237 ? 23.502 59.999 -16.587 1.00 16.95 238 GLU A O 1
ATOM 1883 N N . ASN A 1 238 ? 21.623 60.973 -15.827 1.00 16.64 239 ASN A N 1
ATOM 1884 C CA . ASN A 1 238 ? 20.720 60.037 -16.495 1.00 19.07 239 ASN A CA 1
ATOM 1885 C C . ASN A 1 238 ? 20.866 58.566 -16.082 1.00 21.42 239 ASN A C 1
ATOM 1886 O O . ASN A 1 238 ? 20.643 57.670 -16.908 1.00 20.39 239 ASN A O 1
ATOM 1891 N N . LYS A 1 239 ? 21.243 58.315 -14.825 1.00 19.67 240 LYS A N 1
ATOM 1892 C CA . LYS A 1 239 ? 21.390 56.943 -14.322 1.00 20.48 240 LYS A CA 1
ATOM 1893 C C . LYS A 1 239 ? 20.038 56.447 -13.824 1.00 19.65 240 LYS A C 1
ATOM 1894 O O . LYS A 1 239 ? 19.723 55.263 -13.906 1.00 20.24 240 LYS A O 1
ATOM 1900 N N . ILE A 1 240 ? 19.256 57.368 -13.277 1.00 20.48 241 ILE A N 1
ATOM 1901 C CA . ILE A 1 240 ? 17.917 57.078 -12.777 1.00 21.32 241 ILE A CA 1
ATOM 1902 C C . ILE A 1 240 ? 16.952 57.937 -13.591 1.00 21.64 241 ILE A C 1
ATOM 1903 O O . ILE A 1 240 ? 17.140 59.149 -13.690 1.00 22.02 241 ILE A O 1
ATOM 1908 N N . ASP A 1 241 ? 15.933 57.316 -14.181 1.00 22.96 242 ASP A N 1
ATOM 1909 C CA . ASP A 1 241 ? 14.947 58.062 -14.960 1.00 24.59 242 ASP A CA 1
ATOM 1910 C C . ASP A 1 241 ? 13.550 57.549 -14.671 1.00 26.06 242 ASP A C 1
ATOM 1911 O O . ASP A 1 241 ? 13.367 56.678 -13.823 1.00 24.91 242 ASP A O 1
ATOM 1916 N N . LYS A 1 242 ? 12.565 58.083 -15.383 1.00 27.32 243 LYS A N 1
ATOM 1917 C CA . LYS A 1 242 ? 11.178 57.693 -15.173 1.00 28.72 243 LYS A CA 1
ATOM 1918 C C . LYS A 1 242 ? 10.843 56.210 -15.312 1.00 27.38 243 LYS A C 1
ATOM 1919 O O . LYS A 1 242 ? 9.844 55.760 -14.749 1.00 28.09 243 LYS A O 1
ATOM 1925 N N . THR A 1 243 ? 11.653 55.445 -16.041 1.00 26.94 244 THR A N 1
ATOM 1926 C CA . THR A 1 243 ? 11.373 54.016 -16.194 1.00 28.18 244 THR A CA 1
ATOM 1927 C C . THR A 1 243 ? 11.777 53.216 -14.956 1.00 28.06 244 THR A C 1
ATOM 1928 O O . THR A 1 243 ? 11.511 52.019 -14.881 1.00 28.01 244 THR A O 1
ATOM 1932 N N . HIS A 1 244 ? 12.426 53.868 -13.994 1.00 26.43 245 HIS A N 1
ATOM 1933 C CA . HIS A 1 244 ? 12.864 53.179 -12.778 1.00 26.09 245 HIS A CA 1
ATOM 1934 C C . HIS A 1 244 ? 11.815 53.268 -11.672 1.00 24.65 245 HIS A C 1
ATOM 1935 O O . HIS A 1 244 ? 12.049 52.869 -10.525 1.00 26.41 245 HIS A O 1
ATOM 1942 N N . PHE A 1 245 ? 10.650 53.793 -12.029 1.00 24.38 246 PHE A N 1
ATOM 1943 C CA . PHE A 1 245 ? 9.557 53.945 -11.086 1.00 23.10 246 PHE A CA 1
ATOM 1944 C C . PHE A 1 245 ? 8.286 53.331 -11.646 1.00 24.98 246 PHE A C 1
ATOM 1945 O O . PHE A 1 245 ? 8.130 53.204 -12.862 1.00 22.78 246 PHE A O 1
ATOM 1953 N N . SER A 1 246 ? 7.383 52.949 -10.752 1.00 23.69 247 SER A N 1
ATOM 1954 C CA . SER A 1 246 ? 6.113 52.375 -11.160 1.00 24.10 247 SER A CA 1
ATOM 1955 C C . SER A 1 246 ? 5.027 52.993 -10.317 1.00 24.28 247 SER A C 1
ATOM 1956 O O . SER A 1 246 ? 5.270 53.425 -9.186 1.00 23.66 247 SER A O 1
ATOM 1959 N N . THR A 1 247 ? 3.829 53.060 -10.880 1.00 23.83 248 THR A N 1
ATOM 1960 C CA . THR A 1 247 ? 2.692 53.586 -10.154 1.00 25.50 248 THR A CA 1
ATOM 1961 C C . THR A 1 247 ? 1.648 52.484 -10.243 1.00 25.86 248 THR A C 1
ATOM 1962 O O . THR A 1 247 ? 1.235 52.091 -11.338 1.00 25.69 248 THR A O 1
ATOM 1966 N N . GLU A 1 248 ? 1.257 51.964 -9.088 1.00 25.56 249 GLU A N 1
ATOM 1967 C CA . GLU A 1 248 ? 0.278 50.891 -9.017 1.00 27.05 249 GLU A CA 1
ATOM 1968 C C . GLU A 1 248 ? -0.701 51.236 -7.909 1.00 28.51 249 GLU A C 1
ATOM 1969 O O . GLU A 1 248 ? -0.290 51.531 -6.794 1.00 29.45 249 GLU A O 1
ATOM 1975 N N . LEU A 1 249 ? -1.993 51.224 -8.219 1.00 31.42 250 LEU A N 1
ATOM 1976 C CA . LEU A 1 249 ? -3.001 51.550 -7.217 1.00 34.63 250 LEU A CA 1
ATOM 1977 C C . LEU A 1 249 ? -2.726 52.912 -6.570 1.00 36.24 250 LEU A C 1
ATOM 1978 O O . LEU A 1 249 ? -2.807 53.057 -5.351 1.00 36.11 250 LEU A O 1
ATOM 1983 N N . ASN A 1 250 ? -2.393 53.901 -7.391 1.00 37.98 251 ASN A N 1
ATOM 1984 C CA . ASN A 1 250 ? -2.116 55.252 -6.902 1.00 41.38 251 ASN A CA 1
ATOM 1985 C C . ASN A 1 250 ? -0.895 55.299 -5.978 1.00 41.88 251 ASN A C 1
ATOM 1986 O O . ASN A 1 250 ? -0.720 56.242 -5.202 1.00 41.79 251 ASN A O 1
ATOM 1999 N N . THR A 1 252 ? 3.145 55.340 -6.098 1.00 35.76 253 THR A N 1
ATOM 2000 C CA . THR A 1 252 ? 4.336 55.499 -6.927 1.00 31.24 253 THR A CA 1
ATOM 2001 C C . THR A 1 252 ? 5.539 55.075 -6.101 1.00 29.02 253 THR A C 1
ATOM 2002 O O . THR A 1 252 ? 5.729 55.544 -4.981 1.00 28.08 253 THR A O 1
ATOM 2006 N N . PHE A 1 253 ? 6.351 54.183 -6.652 1.00 27.05 254 PHE A N 1
ATOM 2007 C CA . PHE A 1 253 ? 7.500 53.685 -5.919 1.00 25.24 254 PHE A CA 1
ATOM 2008 C C . PHE A 1 253 ? 8.656 53.315 -6.818 1.00 25.96 254 PHE A C 1
ATOM 2009 O O . PHE A 1 253 ? 8.483 53.061 -8.011 1.00 25.63 254 PHE A O 1
ATOM 2017 N N . LEU A 1 254 ? 9.848 53.303 -6.234 1.00 25.59 255 LEU A N 1
ATOM 2018 C CA . LEU A 1 254 ? 11.047 52.935 -6.957 1.00 27.49 255 LEU A CA 1
ATOM 2019 C C . LEU A 1 254 ? 10.872 51.442 -7.164 1.00 29.08 255 LEU A C 1
ATOM 2020 O O . LEU A 1 254 ? 10.626 50.719 -6.196 1.00 32.04 255 LEU A O 1
ATOM 2025 N N . ASN A 1 255 ? 10.969 50.975 -8.407 1.00 30.88 256 ASN A N 1
ATOM 2026 C CA . ASN A 1 255 ? 10.793 49.552 -8.685 1.00 31.91 256 ASN A CA 1
ATOM 2027 C C . ASN A 1 255 ? 12.076 48.731 -8.595 1.00 33.53 256 ASN A C 1
ATOM 2028 O O . ASN A 1 255 ? 13.097 49.212 -8.107 1.00 33.97 256 ASN A O 1
ATOM 2033 N N . GLU A 1 256 ? 12.021 47.493 -9.082 1.00 34.01 257 GLU A N 1
ATOM 2034 C CA . GLU A 1 256 ? 13.161 46.580 -9.016 1.00 35.48 257 GLU A CA 1
ATOM 2035 C C . GLU A 1 256 ? 14.439 47.034 -9.714 1.00 33.54 257 GLU A C 1
ATOM 2036 O O . GLU A 1 256 ? 15.513 47.032 -9.113 1.00 31.23 257 GLU A O 1
ATOM 2042 N N . ILE A 1 257 ? 14.332 47.398 -10.986 1.00 31.95 258 ILE A N 1
ATOM 2043 C CA . ILE A 1 257 ? 15.504 47.835 -11.738 1.00 30.40 258 ILE A CA 1
ATOM 2044 C C . ILE A 1 257 ? 16.059 49.133 -11.164 1.00 27.70 258 ILE A C 1
ATOM 2045 O O . ILE A 1 257 ? 17.273 49.290 -11.032 1.00 27.47 258 ILE A O 1
ATOM 2050 N N . GLY A 1 258 ? 15.161 50.054 -10.825 1.00 25.81 259 GLY A N 1
ATOM 2051 C CA . GLY A 1 258 ? 15.570 51.328 -10.261 1.00 25.78 259 GLY A CA 1
ATOM 2052 C C . GLY A 1 258 ? 16.199 51.151 -8.893 1.00 25.68 259 GLY A C 1
ATOM 2053 O O . GLY A 1 258 ? 17.182 51.809 -8.553 1.00 24.69 259 GLY A O 1
ATOM 2054 N N . ARG A 1 259 ? 15.617 50.252 -8.107 1.00 24.71 260 ARG A N 1
ATOM 2055 C CA . ARG A 1 259 ? 16.104 49.952 -6.773 1.00 22.94 260 ARG A CA 1
ATOM 2056 C C . ARG A 1 259 ? 17.544 49.454 -6.872 1.00 20.76 260 ARG A C 1
ATOM 2057 O O . ARG A 1 259 ? 18.389 49.819 -6.060 1.00 18.93 260 ARG A O 1
ATOM 2065 N N . LYS A 1 260 ? 17.826 48.638 -7.883 1.00 19.72 261 LYS A N 1
ATOM 2066 C CA . LYS A 1 260 ? 19.173 48.113 -8.063 1.00 21.76 261 LYS A CA 1
ATOM 2067 C C . LYS A 1 260 ? 20.157 49.198 -8.491 1.00 21.64 261 LYS A C 1
ATOM 2068 O O . LYS A 1 260 ? 21.318 49.188 -8.069 1.00 19.19 261 LYS A O 1
ATOM 2074 N N . VAL A 1 261 ? 19.701 50.133 -9.321 1.00 18.73 262 VAL A N 1
ATOM 2075 C CA . VAL A 1 261 ? 20.568 51.223 -9.752 1.00 18.03 262 VAL A CA 1
ATOM 2076 C C . VAL A 1 261 ? 20.941 52.066 -8.538 1.00 17.40 262 VAL A C 1
ATOM 2077 O O . VAL A 1 261 ? 22.109 52.387 -8.327 1.00 16.77 262 VAL A O 1
ATOM 2081 N N . PHE A 1 262 ? 19.943 52.419 -7.739 1.00 16.26 263 PHE A N 1
ATOM 2082 C CA . PHE A 1 262 ? 20.195 53.239 -6.566 1.00 17.91 263 PHE A CA 1
ATOM 2083 C C . PHE A 1 262 ? 21.079 52.558 -5.525 1.00 16.51 263 PHE A C 1
ATOM 2084 O O . PHE A 1 262 ? 21.988 53.181 -4.971 1.00 15.77 263 PHE A O 1
ATOM 2092 N N . LEU A 1 263 ? 20.801 51.287 -5.253 1.00 15.45 264 LEU A N 1
ATOM 2093 C CA . LEU A 1 263 ? 21.575 50.523 -4.269 1.00 16.22 264 LEU A CA 1
ATOM 2094 C C . LEU A 1 263 ? 23.027 50.376 -4.692 1.00 14.81 264 LEU A C 1
ATOM 2095 O O . LEU A 1 263 ? 23.940 50.464 -3.868 1.00 16.40 264 LEU A O 1
ATOM 2100 N N . LYS A 1 264 ? 23.252 50.150 -5.976 1.00 16.45 265 LYS A N 1
ATOM 2101 C CA . LYS A 1 264 ? 24.618 50.011 -6.456 1.00 19.94 265 LYS A CA 1
ATOM 2102 C C . LYS A 1 264 ? 25.325 51.353 -6.259 1.00 19.12 265 LYS A C 1
ATOM 2103 O O . LYS A 1 264 ? 26.487 51.401 -5.864 1.00 18.74 265 LYS A O 1
ATOM 2109 N N . ALA A 1 265 ? 24.611 52.445 -6.516 1.00 19.11 266 ALA A N 1
ATOM 2110 C CA . ALA A 1 265 ? 25.192 53.775 -6.351 1.00 18.49 266 ALA A CA 1
ATOM 2111 C C . ALA A 1 265 ? 25.433 54.071 -4.872 1.00 17.73 266 ALA A C 1
ATOM 2112 O O . ALA A 1 265 ? 26.466 54.619 -4.502 1.00 18.28 266 ALA A O 1
ATOM 2114 N N . PHE A 1 266 ? 24.463 53.715 -4.037 1.00 15.23 267 PHE A N 1
ATOM 2115 C CA . PHE A 1 266 ? 24.552 53.930 -2.593 1.00 15.85 267 PHE A CA 1
ATOM 2116 C C . PHE A 1 266 ? 25.731 53.147 -2.005 1.00 13.65 267 PHE A C 1
ATOM 2117 O O . PHE A 1 266 ? 26.508 53.686 -1.216 1.00 10.22 267 PHE A O 1
ATOM 2125 N N . ASN A 1 267 ? 25.869 51.882 -2.401 1.00 13.40 268 ASN A N 1
ATOM 2126 C CA . ASN A 1 267 ? 26.949 51.043 -1.890 1.00 13.51 268 ASN A CA 1
ATOM 2127 C C . ASN A 1 267 ? 28.312 51.488 -2.390 1.00 15.03 268 ASN A C 1
ATOM 2128 O O . ASN A 1 267 ? 29.284 51.448 -1.644 1.00 14.06 268 ASN A O 1
ATOM 2133 N N . GLU A 1 268 ? 28.395 51.903 -3.653 1.00 15.63 269 GLU A N 1
ATOM 2134 C CA . GLU A 1 268 ? 29.665 52.370 -4.193 1.00 15.61 269 GLU A CA 1
ATOM 2135 C C . GLU A 1 268 ? 30.103 53.635 -3.452 1.00 14.67 269 GLU A C 1
ATOM 2136 O O . GLU A 1 268 ? 31.300 53.866 -3.261 1.00 13.50 269 GLU A O 1
ATOM 2142 N N . LEU A 1 269 ? 29.135 54.446 -3.028 1.00 14.33 270 LEU A N 1
ATOM 2143 C CA . LEU A 1 269 ? 29.444 55.668 -2.287 1.00 15.43 270 LEU A CA 1
ATOM 2144 C C . LEU A 1 269 ? 29.929 55.295 -0.882 1.00 17.28 270 LEU A C 1
ATOM 2145 O O . LEU A 1 269 ? 30.886 55.881 -0.369 1.00 16.74 270 LEU A O 1
ATOM 2150 N N . LEU A 1 270 ? 29.264 54.314 -0.268 1.00 17.05 271 LEU A N 1
ATOM 2151 C CA . LEU A 1 270 ? 29.637 53.844 1.060 1.00 16.60 271 LEU A CA 1
ATOM 2152 C C . LEU A 1 270 ? 31.086 53.384 1.057 1.00 17.03 271 LEU A C 1
ATOM 2153 O O . LEU A 1 270 ? 31.816 53.615 2.017 1.00 17.32 271 LEU A O 1
ATOM 2158 N N . GLU A 1 271 ? 31.488 52.718 -0.021 1.00 15.06 272 GLU A N 1
ATOM 2159 C CA . GLU A 1 271 ? 32.844 52.202 -0.146 1.00 16.31 272 GLU A CA 1
ATOM 2160 C C . GLU A 1 271 ? 33.849 53.171 -0.771 1.00 16.77 272 GLU A C 1
ATOM 2161 O O . GLU A 1 271 ? 35.040 52.889 -0.790 1.00 19.18 272 GLU A O 1
ATOM 2167 N N . THR A 1 272 ? 33.387 54.301 -1.289 1.00 16.32 273 THR A N 1
ATOM 2168 C CA . THR A 1 272 ? 34.314 55.262 -1.877 1.00 17.92 273 THR A CA 1
ATOM 2169 C C . THR A 1 272 ? 35.143 55.869 -0.751 1.00 18.34 273 THR A C 1
ATOM 2170 O O . THR A 1 272 ? 34.606 56.215 0.296 1.00 18.82 273 THR A O 1
ATOM 2174 N N . THR A 1 273 ? 36.448 55.990 -0.964 1.00 19.60 274 THR A N 1
ATOM 2175 C CA . THR A 1 273 ? 37.329 56.542 0.062 1.00 21.20 274 THR A CA 1
ATOM 2176 C C . THR A 1 273 ? 37.543 58.035 -0.129 1.00 21.12 274 THR A C 1
ATOM 2177 O O . THR A 1 273 ? 37.410 58.557 -1.236 1.00 21.48 274 THR A O 1
ATOM 2181 N N . ILE A 1 274 ? 37.872 58.720 0.961 1.00 20.58 275 ILE A N 1
ATOM 2182 C CA . ILE A 1 274 ? 38.105 60.155 0.921 1.00 20.15 275 ILE A CA 1
ATOM 2183 C C . ILE A 1 274 ? 39.184 60.502 1.953 1.00 21.49 275 ILE A C 1
ATOM 2184 O O . ILE A 1 274 ? 39.223 59.918 3.036 1.00 19.84 275 ILE A O 1
ATOM 2189 N N . PHE A 1 275 ? 40.066 61.436 1.605 1.00 23.17 276 PHE A N 1
ATOM 2190 C CA . PHE A 1 275 ? 41.156 61.832 2.501 1.00 23.99 276 PHE A CA 1
ATOM 2191 C C . PHE A 1 275 ? 40.630 62.391 3.815 1.00 24.94 276 PHE A C 1
ATOM 2192 O O . PHE A 1 275 ? 39.770 63.271 3.834 1.00 21.98 276 PHE A O 1
ATOM 2200 N N . TYR A 1 276 ? 41.153 61.861 4.916 1.00 23.93 277 TYR A N 1
ATOM 2201 C CA . TYR A 1 276 ? 40.748 62.276 6.253 1.00 24.79 277 TYR A CA 1
ATOM 2202 C C . TYR A 1 276 ? 42.008 62.795 6.953 1.00 26.07 277 TYR A C 1
ATOM 2203 O O . TYR A 1 276 ? 42.786 62.018 7.509 1.00 26.06 277 TYR A O 1
ATOM 2212 N N . PRO A 1 277 ? 42.229 64.121 6.921 1.00 27.58 278 PRO A N 1
ATOM 2213 C CA . PRO A 1 277 ? 43.400 64.751 7.545 1.00 28.52 278 PRO A CA 1
ATOM 2214 C C . PRO A 1 277 ? 43.873 64.124 8.860 1.00 28.28 278 PRO A C 1
ATOM 2215 O O . PRO A 1 277 ? 45.024 63.710 8.973 1.00 29.47 278 PRO A O 1
ATOM 2219 N N . LYS A 1 278 ? 42.982 64.048 9.841 1.00 28.48 279 LYS A N 1
ATOM 2220 C CA . LYS A 1 278 ? 43.322 63.495 11.147 1.00 30.27 279 LYS A CA 1
ATOM 2221 C C . LYS A 1 278 ? 44.039 62.145 11.133 1.00 30.08 279 LYS A C 1
ATOM 2222 O O . LYS A 1 278 ? 44.799 61.837 12.054 1.00 28.65 279 LYS A O 1
ATOM 2228 N N . LEU A 1 279 ? 43.805 61.345 10.096 1.00 29.78 280 LEU A N 1
ATOM 2229 C CA . LEU A 1 279 ? 44.433 60.030 9.985 1.00 29.48 280 LEU A CA 1
ATOM 2230 C C . LEU A 1 279 ? 45.484 59.981 8.888 1.00 29.88 280 LEU A C 1
ATOM 2231 O O . LEU A 1 279 ? 46.120 58.951 8.670 1.00 29.45 280 LEU A O 1
ATOM 2236 N N . ASN A 1 280 ? 45.658 61.10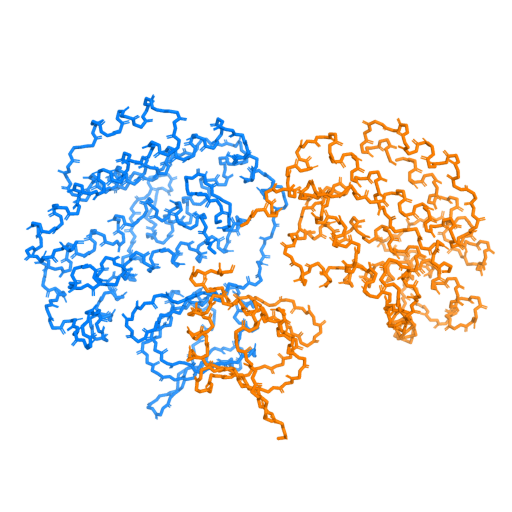3 8.199 1.00 30.57 281 ASN A N 1
ATOM 2237 C CA . ASN A 1 280 ? 46.622 61.208 7.108 1.00 30.90 281 ASN A CA 1
ATOM 2238 C C . ASN A 1 280 ? 46.471 60.089 6.079 1.00 30.16 281 ASN A C 1
ATOM 2239 O O . ASN A 1 280 ? 47.449 59.635 5.480 1.00 29.77 281 ASN A O 1
ATOM 2244 N N . ARG A 1 281 ? 45.235 59.646 5.875 1.00 28.50 282 ARG A N 1
ATOM 2245 C CA . ARG A 1 281 ? 44.948 58.600 4.902 1.00 26.72 282 ARG A CA 1
ATOM 2246 C C . ARG A 1 281 ? 43.481 58.689 4.483 1.00 25.48 282 ARG A C 1
ATOM 2247 O O . ARG A 1 281 ? 42.679 59.355 5.138 1.00 25.02 282 ARG A O 1
ATOM 2255 N N . LYS A 1 282 ? 43.137 58.032 3.384 1.00 24.88 283 LYS A N 1
ATOM 2256 C CA . LYS A 1 282 ? 41.762 58.051 2.905 1.00 24.23 283 LYS A CA 1
ATOM 2257 C C . LYS A 1 282 ? 40.952 56.981 3.626 1.00 22.44 283 LYS A C 1
ATOM 2258 O O . LYS A 1 282 ? 41.440 55.875 3.854 1.00 22.89 283 LYS A O 1
ATOM 2264 N N . VAL A 1 283 ? 39.720 57.319 3.993 1.00 19.51 284 VAL A N 1
ATOM 2265 C CA . VAL A 1 283 ? 38.842 56.381 4.672 1.00 19.13 284 VAL A CA 1
ATOM 2266 C C . VAL A 1 283 ? 37.552 56.272 3.869 1.00 17.94 284 VAL A C 1
ATOM 2267 O O . VAL A 1 283 ? 37.229 57.167 3.086 1.00 18.28 284 VAL A O 1
ATOM 2271 N N . SER A 1 284 ? 36.808 55.187 4.063 1.00 15.95 285 SER A N 1
ATOM 2272 C CA . SER A 1 284 ? 35.560 55.001 3.330 1.00 17.20 285 SER A CA 1
ATOM 2273 C C . SER A 1 284 ? 34.478 55.895 3.932 1.00 16.44 285 SER A C 1
ATOM 2274 O O . SER A 1 284 ? 34.602 56.354 5.073 1.00 15.17 285 SER A O 1
ATOM 2277 N N . HIS A 1 285 ? 33.418 56.149 3.170 1.00 16.58 286 HIS A N 1
ATOM 2278 C CA . HIS A 1 285 ? 32.334 56.977 3.676 1.00 16.97 286 HIS A CA 1
ATOM 2279 C C . HIS A 1 285 ? 31.639 56.240 4.807 1.00 16.32 286 HIS A C 1
ATOM 2280 O O . HIS A 1 285 ? 31.065 56.853 5.704 1.00 15.79 286 HIS A O 1
ATOM 2287 N N . ARG A 1 286 ? 31.681 54.916 4.764 1.00 17.23 287 ARG A N 1
ATOM 2288 C CA . ARG A 1 286 ? 31.059 54.143 5.827 1.00 17.77 287 ARG A CA 1
ATOM 2289 C C . ARG A 1 286 ? 31.837 54.427 7.110 1.00 16.12 287 ARG A C 1
ATOM 2290 O O . ARG A 1 286 ? 31.256 54.563 8.182 1.00 16.04 287 ARG A O 1
ATOM 2298 N N . THR A 1 287 ? 33.157 54.509 6.988 1.00 15.85 288 THR A N 1
ATOM 2299 C CA . THR A 1 287 ? 34.010 54.790 8.139 1.00 17.39 288 THR A CA 1
ATOM 2300 C C . THR A 1 287 ? 33.750 56.190 8.705 1.00 17.32 288 THR A C 1
ATOM 2301 O O . THR A 1 287 ? 33.960 56.424 9.897 1.00 18.24 288 THR A O 1
ATOM 2305 N N . LEU A 1 288 ? 33.292 57.123 7.867 1.00 16.19 289 LEU A N 1
ATOM 2306 C CA . LEU A 1 288 ? 32.999 58.474 8.355 1.00 15.59 289 LEU A CA 1
ATOM 2307 C C . LEU A 1 288 ? 31.859 58.397 9.362 1.00 13.58 289 LEU A C 1
ATOM 2308 O O . LEU A 1 288 ? 31.820 59.155 10.327 1.00 14.43 289 LEU A O 1
ATOM 2313 N N . ILE A 1 289 ? 30.920 57.484 9.129 1.00 12.85 290 ILE A N 1
ATOM 2314 C CA . ILE A 1 289 ? 29.787 57.314 10.039 1.00 12.83 290 ILE A CA 1
ATOM 2315 C C . ILE A 1 289 ? 30.326 56.759 11.362 1.00 14.22 290 ILE A C 1
ATOM 2316 O O . ILE A 1 289 ? 30.019 57.265 12.442 1.00 14.22 290 ILE A O 1
ATOM 2321 N N . LYS A 1 290 ? 31.156 55.729 11.263 1.00 14.32 291 LYS A N 1
ATOM 2322 C CA . LYS A 1 290 ? 31.746 55.120 12.450 1.00 15.48 291 LYS A CA 1
ATOM 2323 C C . LYS A 1 290 ? 32.525 56.165 13.257 1.00 14.54 291 LYS A C 1
ATOM 2324 O O . LYS A 1 290 ? 32.355 56.287 14.470 1.00 13.68 291 LYS A O 1
ATOM 2330 N N . LEU A 1 291 ? 33.388 56.902 12.569 1.00 15.70 292 LEU A N 1
ATOM 2331 C CA . LEU A 1 291 ? 34.199 57.930 13.202 1.00 16.80 292 LEU A CA 1
ATOM 2332 C C . LEU A 1 291 ? 33.339 58.996 13.863 1.00 17.72 292 LEU A C 1
ATOM 2333 O O . LEU A 1 291 ? 33.694 59.515 14.917 1.00 19.78 292 LEU A O 1
ATOM 2338 N N . GLU A 1 292 ? 32.204 59.317 13.247 1.00 17.75 293 GLU A N 1
ATOM 2339 C CA . GLU A 1 292 ? 31.297 60.311 13.802 1.00 16.76 293 GLU A CA 1
ATOM 2340 C C . GLU A 1 292 ? 30.739 59.800 15.125 1.00 17.32 293 GLU A C 1
ATOM 2341 O O . GLU A 1 292 ? 30.551 60.565 16.078 1.00 15.50 293 GLU A O 1
ATOM 2347 N N . LEU A 1 293 ? 30.463 58.499 15.178 1.00 14.71 294 LEU A N 1
ATOM 2348 C CA . LEU A 1 293 ? 29.925 57.894 16.390 1.00 14.44 294 LEU A CA 1
ATOM 2349 C C . LEU A 1 293 ? 30.967 57.911 17.508 1.00 14.14 294 LEU A C 1
ATOM 2350 O O . LEU A 1 293 ? 30.638 58.120 18.677 1.00 13.68 294 LEU A O 1
ATOM 2355 N N . TYR A 1 294 ? 32.226 57.699 17.151 1.00 13.92 295 TYR A N 1
ATOM 2356 C CA . TYR A 1 294 ? 33.258 57.718 18.164 1.00 17.00 295 TYR A CA 1
ATOM 2357 C C . TYR A 1 294 ? 33.554 59.128 18.631 1.00 16.64 295 TYR A C 1
ATOM 2358 O O . TYR A 1 294 ? 34.020 59.322 19.747 1.00 14.94 295 TYR A O 1
ATOM 2367 N N . LYS A 1 295 ? 33.262 60.117 17.788 1.00 17.11 296 LYS A N 1
ATOM 2368 C CA . LYS A 1 295 ? 33.452 61.507 18.185 1.00 16.56 296 LYS A CA 1
ATOM 2369 C C . LYS A 1 295 ? 32.380 61.801 19.234 1.00 16.05 296 LYS A C 1
ATOM 2370 O O . LYS A 1 295 ? 32.630 62.489 20.229 1.00 17.82 296 LYS A O 1
ATOM 2376 N N . LEU A 1 296 ? 31.185 61.256 19.014 1.00 13.36 297 LEU A N 1
ATOM 2377 C CA . LEU A 1 296 ? 30.078 61.450 19.941 1.00 15.02 297 LEU A CA 1
ATOM 2378 C C . LEU A 1 296 ? 30.409 60.774 21.274 1.00 15.40 297 LEU A C 1
ATOM 2379 O O . LEU A 1 296 ? 30.239 61.354 22.346 1.00 16.57 297 LEU A O 1
ATOM 2384 N N . ILE A 1 297 ? 30.870 59.536 21.197 1.00 14.18 298 ILE A N 1
ATOM 2385 C CA . ILE A 1 297 ? 31.224 58.792 22.398 1.00 15.73 298 ILE A CA 1
ATOM 2386 C C . ILE A 1 297 ? 32.253 59.547 23.242 1.00 16.43 298 ILE A C 1
ATOM 2387 O O . ILE A 1 297 ? 32.109 59.658 24.464 1.00 17.85 298 ILE A O 1
ATOM 2392 N N . LYS A 1 298 ? 33.286 60.067 22.592 1.00 16.60 299 LYS A N 1
ATOM 2393 C CA . LYS A 1 298 ? 34.339 60.796 23.295 1.00 19.84 299 LYS A CA 1
ATOM 2394 C C . LYS A 1 298 ? 33.773 62.057 23.947 1.00 20.06 299 LYS A C 1
ATOM 2395 O O . LYS A 1 298 ? 34.274 62.520 24.975 1.00 20.36 299 LYS A O 1
ATOM 2401 N N . HIS A 1 299 ? 32.719 62.602 23.351 1.00 18.83 300 HIS A N 1
ATOM 2402 C CA . HIS A 1 299 ? 32.068 63.793 23.882 1.00 19.08 300 HIS A CA 1
ATOM 2403 C C . HIS A 1 299 ? 31.265 63.420 25.124 1.00 20.33 300 HIS A C 1
ATOM 2404 O O . HIS A 1 299 ? 31.278 64.137 26.126 1.00 18.64 300 HIS A O 1
ATOM 2411 N N . LEU A 1 300 ? 30.552 62.301 25.046 1.00 19.24 301 LEU A N 1
ATOM 2412 C CA . LEU A 1 300 ? 29.743 61.833 26.164 1.00 21.21 301 LEU A CA 1
ATOM 2413 C C . LEU A 1 300 ? 30.642 61.432 27.332 1.00 20.65 301 LEU A C 1
ATOM 2414 O O . LEU A 1 300 ? 30.258 61.552 28.487 1.00 21.62 301 LEU A O 1
ATOM 2419 N N . LEU A 1 301 ? 31.842 60.958 27.021 1.00 22.40 302 LEU A N 1
ATOM 2420 C CA . LEU A 1 301 ? 32.792 60.564 28.052 1.00 24.48 302 LEU A CA 1
ATOM 2421 C C . LEU A 1 301 ? 33.516 61.791 28.630 1.00 26.77 302 LEU A C 1
ATOM 2422 O O . LEU A 1 301 ? 34.402 61.653 29.469 1.00 26.26 302 LEU A O 1
ATOM 2427 N N . GLU A 1 302 ? 33.139 62.985 28.175 1.00 27.53 303 GLU A N 1
ATOM 2428 C CA . GLU A 1 302 ? 33.747 64.231 28.654 1.00 30.31 303 GLU A CA 1
ATOM 2429 C C . GLU A 1 302 ? 35.228 64.332 28.288 1.00 30.44 303 GLU A C 1
ATOM 2430 O O . GLU A 1 302 ? 36.000 64.981 28.998 1.00 31.30 303 GLU A O 1
ATOM 2436 N N . GLU A 1 303 ? 35.631 63.707 27.187 1.00 28.93 304 GLU A N 1
ATOM 2437 C CA . GLU A 1 303 ? 37.036 63.743 26.779 1.00 30.11 304 GLU A CA 1
ATOM 2438 C C . GLU A 1 303 ? 37.354 64.745 25.672 1.00 30.57 304 GLU A C 1
ATOM 2439 O O . GLU A 1 303 ? 38.474 65.257 25.585 1.00 30.42 304 GLU A O 1
ATOM 2445 N N . GLU A 1 304 ? 36.376 65.024 24.821 1.00 29.61 305 GLU A N 1
ATOM 2446 C CA . GLU A 1 304 ? 36.598 65.953 23.728 1.00 29.39 305 GLU A CA 1
ATOM 2447 C C . GLU A 1 304 ? 35.266 66.460 23.214 1.00 28.77 305 GLU A C 1
ATOM 2448 O O . GLU A 1 304 ? 34.304 65.697 23.100 1.00 31.17 305 GLU A O 1
ATOM 2454 N N . VAL A 1 305 ? 35.209 67.748 22.898 1.00 26.11 306 VAL A N 1
ATOM 2455 C CA . VAL A 1 305 ? 33.975 68.343 22.412 1.00 24.76 306 VAL A CA 1
ATOM 2456 C C . VAL A 1 305 ? 33.583 67.818 21.032 1.00 21.53 306 VAL A C 1
ATOM 2457 O O . VAL A 1 305 ? 34.414 67.726 20.127 1.00 20.34 306 VAL A O 1
ATOM 2461 N N . TYR A 1 306 ? 32.306 67.481 20.884 1.00 20.04 307 TYR A N 1
ATOM 2462 C CA . TYR A 1 306 ? 31.784 66.957 19.624 1.00 20.11 307 TYR A CA 1
ATOM 2463 C C . TYR A 1 306 ? 31.522 68.039 18.590 1.00 20.60 307 TYR A C 1
ATOM 2464 O O . TYR A 1 306 ? 30.783 68.985 18.853 1.00 20.62 307 TYR A O 1
ATOM 2473 N N . LEU A 1 307 ? 32.118 67.881 17.413 1.00 20.32 308 LEU A N 1
ATOM 2474 C CA . LEU A 1 307 ? 31.911 68.808 16.305 1.00 22.16 308 LEU A CA 1
ATOM 2475 C C . LEU A 1 307 ? 31.365 67.965 15.158 1.00 21.09 308 LEU A C 1
ATOM 2476 O O . LEU A 1 307 ? 31.974 66.971 14.772 1.00 22.38 308 LEU A O 1
ATOM 2481 N N . PRO A 1 308 ? 30.215 68.357 14.593 1.00 19.92 309 PRO A N 1
ATOM 2482 C CA . PRO A 1 308 ? 29.619 67.592 13.492 1.00 19.42 309 PRO A CA 1
ATOM 2483 C C . PRO A 1 308 ? 30.457 67.570 12.219 1.00 19.68 309 PRO A C 1
ATOM 2484 O O . PRO A 1 308 ? 31.186 68.515 11.923 1.00 18.82 309 PRO A O 1
ATOM 2488 N N . LEU A 1 309 ? 30.355 66.473 11.477 1.00 18.16 310 LEU A N 1
ATOM 2489 C CA . LEU A 1 309 ? 31.088 66.320 10.233 1.00 18.65 310 LEU A CA 1
ATOM 2490 C C . LEU A 1 309 ? 30.727 67.426 9.241 1.00 19.44 310 LEU A C 1
ATOM 2491 O O . LEU A 1 309 ? 29.557 67.613 8.911 1.00 18.70 310 LEU A O 1
ATOM 2496 N N . ASN A 1 310 ? 31.740 68.164 8.796 1.00 18.74 311 ASN A N 1
ATOM 2497 C CA . ASN A 1 310 ? 31.571 69.232 7.813 1.00 20.10 311 ASN A CA 1
ATOM 2498 C C . ASN A 1 310 ? 32.112 68.585 6.542 1.00 19.13 311 ASN A C 1
ATOM 2499 O O . ASN A 1 310 ? 33.299 68.686 6.228 1.00 17.98 311 ASN A O 1
ATOM 2504 N N . TYR A 1 311 ? 31.232 67.881 5.834 1.00 18.19 312 TYR A N 1
ATOM 2505 C CA . TYR A 1 311 ? 31.624 67.159 4.634 1.00 16.34 312 TYR A CA 1
ATOM 2506 C C . TYR A 1 311 ? 32.305 68.038 3.598 1.00 16.65 312 TYR A C 1
ATOM 2507 O O . TYR A 1 311 ? 33.266 67.616 2.950 1.00 17.33 312 TYR A O 1
ATOM 2516 N N . GLY A 1 312 ? 31.801 69.254 3.435 1.00 18.14 313 GLY A N 1
ATOM 2517 C CA . GLY A 1 312 ? 32.396 70.165 2.473 1.00 21.19 313 GLY A CA 1
ATOM 2518 C C . GLY A 1 312 ? 33.885 70.321 2.716 1.00 20.65 313 GLY A C 1
ATOM 2519 O O . GLY A 1 312 ? 34.665 70.451 1.775 1.00 22.38 313 GLY A O 1
ATOM 2520 N N . GLY A 1 313 ? 34.281 70.284 3.984 1.00 21.84 314 GLY A N 1
ATOM 2521 C CA . GLY A 1 313 ? 35.684 70.431 4.331 1.00 22.13 314 GLY A CA 1
ATOM 2522 C C . GLY A 1 313 ? 36.596 69.309 3.871 1.00 23.75 314 GLY A C 1
ATOM 2523 O O . GLY A 1 313 ? 37.813 69.497 3.775 1.00 23.52 314 GLY A O 1
ATOM 2524 N N . LEU A 1 314 ? 36.028 68.137 3.594 1.00 21.45 315 LEU A N 1
ATOM 2525 C CA . LEU A 1 314 ? 36.830 67.006 3.145 1.00 20.64 315 LEU A CA 1
ATOM 2526 C C . LEU A 1 314 ? 36.947 66.989 1.632 1.00 20.96 315 LEU A C 1
ATOM 2527 O O . LEU A 1 314 ? 37.775 66.270 1.074 1.00 20.37 315 LEU A O 1
ATOM 2532 N N . LYS A 1 315 ? 36.107 67.772 0.968 1.00 20.94 316 LYS A N 1
ATOM 2533 C CA . LYS A 1 315 ? 36.126 67.810 -0.484 1.00 24.05 316 LYS A CA 1
ATOM 2534 C C . LYS A 1 315 ? 37.087 68.869 -0.995 1.00 26.01 316 LYS A C 1
ATOM 2535 O O . LYS A 1 315 ? 37.695 69.582 -0.161 1.00 26.83 316 LYS A O 1
ATOM 2542 N N . ARG B 1 2 ? -2.083 40.476 25.798 1.00 47.22 3 ARG B N 1
ATOM 2543 C CA . ARG B 1 2 ? -1.294 41.631 25.275 1.00 46.58 3 ARG B CA 1
ATOM 2544 C C . ARG B 1 2 ? 0.038 41.128 24.727 1.00 44.53 3 ARG B C 1
ATOM 2545 O O . ARG B 1 2 ? 0.467 41.529 23.648 1.00 44.46 3 ARG B O 1
ATOM 2553 N N . VAL B 1 3 ? 0.702 40.260 25.484 1.00 40.89 4 VAL B N 1
ATOM 2554 C CA . VAL B 1 3 ? 1.963 39.693 25.033 1.00 37.61 4 VAL B CA 1
ATOM 2555 C C . VAL B 1 3 ? 1.685 38.251 24.629 1.00 36.17 4 VAL B C 1
ATOM 2556 O O . VAL B 1 3 ? 0.948 37.538 25.312 1.00 34.83 4 VAL B O 1
ATOM 2560 N N . TYR B 1 4 ? 2.247 37.827 23.505 1.00 33.68 5 TYR B N 1
ATOM 2561 C CA . TYR B 1 4 ? 2.048 36.458 23.069 1.00 33.67 5 TYR B CA 1
ATOM 2562 C C . TYR B 1 4 ? 3.367 35.704 23.141 1.00 31.62 5 TYR B C 1
ATOM 2563 O O . TYR B 1 4 ? 4.372 36.144 22.587 1.00 30.67 5 TYR B O 1
ATOM 2572 N N . TYR B 1 5 ? 3.352 34.567 23.829 1.00 29.82 6 TYR B N 1
ATOM 2573 C CA . TYR B 1 5 ? 4.536 33.734 23.978 1.00 30.10 6 TYR B CA 1
ATOM 2574 C C . TYR B 1 5 ? 4.449 32.505 23.078 1.00 28.47 6 TYR B C 1
ATOM 2575 O O . TYR B 1 5 ? 3.431 31.818 23.046 1.00 28.65 6 TYR B O 1
ATOM 2584 N N . ILE B 1 6 ? 5.515 32.231 22.344 1.00 26.89 7 ILE B N 1
ATOM 2585 C CA . ILE B 1 6 ? 5.548 31.058 21.479 1.00 28.55 7 ILE B CA 1
ATOM 2586 C C . ILE B 1 6 ? 6.575 30.127 22.110 1.00 29.86 7 ILE B C 1
ATOM 2587 O O . ILE B 1 6 ? 7.773 30.403 22.084 1.00 29.82 7 ILE B O 1
ATOM 2592 N N . ASN B 1 7 ? 6.092 29.032 22.691 1.00 32.75 8 ASN B N 1
ATOM 2593 C CA . ASN B 1 7 ? 6.954 28.078 23.379 1.00 36.01 8 ASN B CA 1
ATOM 2594 C C . ASN B 1 7 ? 7.210 26.772 22.637 1.00 36.88 8 ASN B C 1
ATOM 2595 O O . ASN B 1 7 ? 8.065 25.987 23.049 1.00 37.77 8 ASN B O 1
ATOM 2600 N N . SER B 1 8 ? 6.480 26.532 21.553 1.00 37.06 9 SER B N 1
ATOM 2601 C CA . SER B 1 8 ? 6.661 25.300 20.787 1.00 38.16 9 SER B CA 1
ATOM 2602 C C . SER B 1 8 ? 7.246 25.575 19.410 1.00 38.33 9 SER B C 1
ATOM 2603 O O . SER B 1 8 ? 7.034 26.643 18.842 1.00 38.24 9 SER B O 1
ATOM 2606 N N . HIS B 1 9 ? 7.985 24.609 18.876 1.00 38.48 10 HIS B N 1
ATOM 2607 C CA . HIS B 1 9 ? 8.586 24.767 17.558 1.00 38.76 10 HIS B CA 1
ATOM 2608 C C . HIS B 1 9 ? 7.471 24.784 16.520 1.00 37.38 10 HIS B C 1
ATOM 2609 O O . HIS B 1 9 ? 6.395 24.231 16.749 1.00 36.89 10 HIS B O 1
ATOM 2616 N N . GLY B 1 10 ? 7.728 25.415 15.378 1.00 35.72 11 GLY B N 1
ATOM 2617 C CA . GLY B 1 10 ? 6.720 25.471 14.335 1.00 31.90 11 GLY B CA 1
ATOM 2618 C C . GLY B 1 10 ? 6.929 26.567 13.307 1.00 29.85 11 GLY B C 1
ATOM 2619 O O . GLY B 1 10 ? 8.047 27.026 13.082 1.00 27.90 11 GLY B O 1
ATOM 2620 N N . THR B 1 11 ? 5.836 26.978 12.676 1.00 28.32 12 THR B N 1
ATOM 2621 C CA . THR B 1 11 ? 5.864 28.019 11.656 1.00 28.59 12 THR B CA 1
ATOM 2622 C C . THR B 1 11 ? 4.870 29.117 12.009 1.00 28.10 12 THR B C 1
ATOM 2623 O O . THR B 1 11 ? 3.730 28.839 12.386 1.00 28.10 12 THR B O 1
ATOM 2627 N N . LEU B 1 12 ? 5.318 30.364 11.906 1.00 26.29 13 LEU B N 1
ATOM 2628 C CA . LEU B 1 12 ? 4.472 31.512 12.199 1.00 25.01 13 LEU B CA 1
ATOM 2629 C C . LEU B 1 12 ? 4.297 32.246 10.884 1.00 24.80 13 LEU B C 1
ATOM 2630 O O . LEU B 1 12 ? 5.270 32.510 10.177 1.00 24.70 13 LEU B O 1
ATOM 2635 N N . SER B 1 13 ? 3.059 32.570 10.541 1.00 23.48 14 SER B N 1
ATOM 2636 C CA . SER B 1 13 ? 2.821 33.254 9.285 1.00 23.96 14 SER B CA 1
ATOM 2637 C C . SER B 1 13 ? 1.575 34.092 9.366 1.00 24.23 14 SER B C 1
ATOM 2638 O O . SER B 1 13 ? 0.856 34.066 10.363 1.00 24.17 14 SER B O 1
ATOM 2641 N N . ARG B 1 14 ? 1.333 34.858 8.312 1.00 25.74 15 ARG B N 1
ATOM 2642 C CA . ARG B 1 14 ? 0.140 35.671 8.256 1.00 25.49 15 ARG B CA 1
ATOM 2643 C C . ARG B 1 14 ? -0.867 34.850 7.466 1.00 26.89 15 ARG B C 1
ATOM 2644 O O . ARG B 1 14 ? -0.530 34.272 6.435 1.00 26.24 15 ARG B O 1
ATOM 2652 N N . HIS B 1 15 ? -2.089 34.781 7.971 1.00 28.63 16 HIS B N 1
ATOM 2653 C CA . HIS B 1 15 ? -3.164 34.054 7.310 1.00 29.85 16 HIS B CA 1
ATOM 2654 C C . HIS B 1 15 ? -4.333 35.026 7.320 1.00 30.48 16 HIS B C 1
ATOM 2655 O O . HIS B 1 15 ? -4.858 35.375 8.384 1.00 29.08 16 HIS B O 1
ATOM 2662 N N . GLU B 1 16 ? -4.734 35.463 6.133 1.00 29.71 17 GLU B N 1
ATOM 2663 C CA . GLU B 1 16 ? -5.807 36.437 6.015 1.00 31.21 17 GLU B CA 1
ATOM 2664 C C . GLU B 1 16 ? -5.298 37.632 6.815 1.00 30.67 17 GLU B C 1
ATOM 2665 O O . GLU B 1 16 ? -4.202 38.118 6.539 1.00 29.86 17 GLU B O 1
ATOM 2671 N N . ASN B 1 17 ? -6.043 38.100 7.807 1.00 30.52 18 ASN B N 1
ATOM 2672 C CA . ASN B 1 17 ? -5.562 39.246 8.571 1.00 31.31 18 ASN B CA 1
ATOM 2673 C C . ASN B 1 17 ? -5.214 38.940 10.019 1.00 30.55 18 ASN B C 1
ATOM 2674 O O . ASN B 1 17 ? -5.352 39.794 10.896 1.00 29.46 18 ASN B O 1
ATOM 2679 N N . THR B 1 18 ? -4.754 37.718 10.265 1.00 29.99 19 THR B N 1
ATOM 2680 C CA . THR B 1 18 ? -4.359 37.315 11.609 1.00 30.90 19 THR B CA 1
ATOM 2681 C C . THR B 1 18 ? -3.052 36.535 11.547 1.00 29.94 19 THR B C 1
ATOM 2682 O O . THR B 1 18 ? -2.461 36.362 10.478 1.00 27.80 19 THR B O 1
ATOM 2686 N N . LEU B 1 19 ? -2.600 36.074 12.704 1.00 29.78 20 LEU B N 1
ATOM 2687 C CA . LEU B 1 19 ? -1.380 35.292 12.787 1.00 31.98 20 LEU B CA 1
ATOM 2688 C C . LEU B 1 19 ? -1.752 33.819 12.856 1.00 33.04 20 LEU B C 1
ATOM 2689 O O . LEU B 1 19 ? -2.821 33.463 13.351 1.00 34.25 20 LEU B O 1
ATOM 2694 N N . ARG B 1 20 ? -0.870 32.969 12.347 1.00 32.80 21 ARG B N 1
ATOM 2695 C CA . ARG B 1 20 ? -1.102 31.537 12.373 1.00 33.23 21 ARG B CA 1
ATOM 2696 C C . ARG B 1 20 ? 0.167 30.789 12.749 1.00 33.05 21 ARG B C 1
ATOM 2697 O O . ARG B 1 20 ? 1.247 31.059 12.217 1.00 30.50 21 ARG B O 1
ATOM 2705 N N . PHE B 1 21 ? 0.019 29.851 13.679 1.00 32.97 22 PHE B N 1
ATOM 2706 C CA . PHE B 1 21 ? 1.125 29.025 14.135 1.00 35.00 22 PHE B CA 1
ATOM 2707 C C . PHE B 1 21 ? 0.806 27.574 13.800 1.00 36.95 22 PHE B C 1
ATOM 2708 O O . PHE B 1 21 ? -0.272 27.074 14.133 1.00 36.60 22 PHE B O 1
ATOM 2716 N N . GLU B 1 22 ? 1.744 26.906 13.141 1.00 39.61 23 GLU B N 1
ATOM 2717 C CA . GLU B 1 22 ? 1.570 25.510 12.761 1.00 42.37 23 GLU B CA 1
ATOM 2718 C C . GLU B 1 22 ? 2.805 24.669 13.044 1.00 43.64 23 GLU B C 1
ATOM 2719 O O . GLU B 1 22 ? 3.930 25.172 13.028 1.00 42.73 23 GLU B O 1
ATOM 2725 N N . ASN B 1 23 ? 2.576 23.380 13.288 1.00 45.35 24 ASN B N 1
ATOM 2726 C CA . ASN B 1 23 ? 3.644 22.413 13.527 1.00 46.79 24 ASN B CA 1
ATOM 2727 C C . ASN B 1 23 ? 3.055 21.009 13.442 1.00 48.75 24 ASN B C 1
ATOM 2728 O O . ASN B 1 23 ? 3.532 20.116 14.176 1.00 49.63 24 ASN B O 1
ATOM 2733 N N . GLU B 1 25 ? 0.550 18.764 12.937 1.00 63.04 26 GLU B N 1
ATOM 2734 C CA . GLU B 1 25 ? 0.070 18.519 14.324 1.00 62.88 26 GLU B CA 1
ATOM 2735 C C . GLU B 1 25 ? -0.975 19.542 14.762 1.00 62.53 26 GLU B C 1
ATOM 2736 O O . GLU B 1 25 ? -2.150 19.207 14.920 1.00 62.94 26 GLU B O 1
ATOM 2742 N N . VAL B 1 26 ? -0.547 20.786 14.963 1.00 61.43 27 VAL B N 1
ATOM 2743 C CA . VAL B 1 26 ? -1.465 21.839 15.387 1.00 59.94 27 VAL B CA 1
ATOM 2744 C C . VAL B 1 26 ? -1.422 23.076 14.494 1.00 58.88 27 VAL B C 1
ATOM 2745 O O . VAL B 1 26 ? -0.355 23.516 14.071 1.00 58.30 27 VAL B O 1
ATOM 2749 N N . LYS B 1 27 ? -2.601 23.620 14.211 1.00 57.67 28 LYS B N 1
ATOM 2750 C CA . LYS B 1 27 ? -2.742 24.820 13.396 1.00 56.99 28 LYS B CA 1
ATOM 2751 C C . LYS B 1 27 ? -3.644 25.767 14.177 1.00 55.75 28 LYS B C 1
ATOM 2752 O O . LYS B 1 27 ? -4.842 25.520 14.317 1.00 55.16 28 LYS B O 1
ATOM 2758 N N . LYS B 1 28 ? -3.063 26.847 14.689 1.00 54.31 29 LYS B N 1
ATOM 2759 C CA . LYS B 1 28 ? -3.813 27.812 15.481 1.00 52.67 29 LYS B CA 1
ATOM 2760 C C . LYS B 1 28 ? -3.757 29.239 14.940 1.00 51.10 29 LYS B C 1
ATOM 2761 O O . LYS B 1 28 ? -2.682 29.767 14.657 1.00 50.59 29 LYS B O 1
ATOM 2767 N N . ASP B 1 29 ? -4.926 29.853 14.794 1.00 48.83 30 ASP B N 1
ATOM 2768 C CA . ASP B 1 29 ? -5.010 31.229 14.326 1.00 48.35 30 ASP B CA 1
ATOM 2769 C C . ASP B 1 29 ? -4.912 32.108 15.564 1.00 47.30 30 ASP B C 1
ATOM 2770 O O . ASP B 1 29 ? -5.496 31.797 16.600 1.00 47.48 30 ASP B O 1
ATOM 2775 N N . ILE B 1 30 ? -4.161 33.195 15.464 1.00 46.26 31 ILE B N 1
ATOM 2776 C CA . ILE B 1 30 ? -3.990 34.093 16.595 1.00 44.89 31 ILE B CA 1
ATOM 2777 C C . ILE B 1 30 ? -4.412 35.509 16.236 1.00 44.62 31 ILE B C 1
ATOM 2778 O O . ILE B 1 30 ? -3.788 36.156 15.397 1.00 43.77 31 ILE B O 1
ATOM 2783 N N . PRO B 1 31 ? -5.486 36.008 16.868 1.00 45.61 32 PRO B N 1
ATOM 2784 C CA . PRO B 1 31 ? -5.981 37.362 16.604 1.00 45.63 32 PRO B CA 1
ATOM 2785 C C . PRO B 1 31 ? -4.880 38.374 16.883 1.00 45.22 32 PRO B C 1
ATOM 2786 O O . PRO B 1 31 ? -4.413 38.497 18.013 1.00 44.10 32 PRO B O 1
ATOM 2790 N N . VAL B 1 32 ? -4.467 39.093 15.847 1.00 45.51 33 VAL B N 1
ATOM 2791 C CA . VAL B 1 32 ? -3.406 40.078 15.978 1.00 46.16 33 VAL B CA 1
ATOM 2792 C C . VAL B 1 32 ? -3.874 41.331 16.710 1.00 46.65 33 VAL B C 1
ATOM 2793 O O . VAL B 1 32 ? -3.065 42.080 17.256 1.00 46.51 33 VAL B O 1
ATOM 2797 N N . GLU B 1 33 ? -5.184 41.553 16.730 1.00 47.81 34 GLU B N 1
ATOM 2798 C CA . GLU B 1 33 ? -5.747 42.727 17.390 1.00 49.71 34 GLU B CA 1
ATOM 2799 C C . GLU B 1 33 ? -5.412 42.763 18.880 1.00 49.76 34 GLU B C 1
ATOM 2800 O O . GLU B 1 33 ? -5.412 43.828 19.496 1.00 48.10 34 GLU B O 1
ATOM 2806 N N . ASP B 1 34 ? -5.120 41.596 19.449 1.00 50.13 35 ASP B N 1
ATOM 2807 C CA . ASP B 1 34 ? -4.794 41.486 20.869 1.00 50.65 35 ASP B CA 1
ATOM 2808 C C . ASP B 1 34 ? -3.301 41.596 21.186 1.00 49.01 35 ASP B C 1
ATOM 2809 O O . ASP B 1 34 ? -2.921 42.111 22.242 1.00 49.02 35 ASP B O 1
ATOM 2814 N N . VAL B 1 35 ? -2.462 41.119 20.271 1.00 45.63 36 VAL B N 1
ATOM 2815 C CA . VAL B 1 35 ? -1.014 41.125 20.467 1.00 42.07 36 VAL B CA 1
ATOM 2816 C C . VAL B 1 35 ? -0.319 42.486 20.444 1.00 40.18 36 VAL B C 1
ATOM 2817 O O . VAL B 1 35 ? -0.508 43.289 19.532 1.00 38.96 36 VAL B O 1
ATOM 2821 N N . GLU B 1 36 ? 0.504 42.725 21.460 1.00 37.44 37 GLU B N 1
ATOM 2822 C CA . GLU B 1 36 ? 1.262 43.963 21.573 1.00 35.34 37 GLU B CA 1
ATOM 2823 C C . GLU B 1 36 ? 2.720 43.633 21.277 1.00 32.08 37 GLU B C 1
ATOM 2824 O O . GLU B 1 36 ? 3.441 44.419 20.667 1.00 29.86 37 GLU B O 1
ATOM 2830 N N . GLU B 1 37 ? 3.135 42.450 21.717 1.00 30.20 38 GLU B N 1
ATOM 2831 C CA . GLU B 1 37 ? 4.495 41.961 21.534 1.00 28.74 38 GLU B CA 1
ATOM 2832 C C . GLU B 1 37 ? 4.454 40.446 21.438 1.00 26.68 38 GLU B C 1
ATOM 2833 O O . GLU B 1 37 ? 3.554 39.808 21.987 1.00 26.34 38 GLU B O 1
ATOM 2839 N N . ILE B 1 38 ? 5.432 39.873 20.746 1.00 23.38 39 ILE B N 1
ATOM 2840 C CA . ILE B 1 38 ? 5.519 38.431 20.604 1.00 21.00 39 ILE B CA 1
ATOM 2841 C C . ILE B 1 38 ? 6.915 37.991 21.009 1.00 21.65 39 ILE B C 1
ATOM 2842 O O . ILE B 1 38 ? 7.908 38.485 20.471 1.00 21.16 39 ILE B O 1
ATOM 2847 N N . PHE B 1 39 ? 6.982 37.078 21.974 1.00 19.54 40 PHE B N 1
ATOM 2848 C CA . PHE B 1 39 ? 8.251 36.538 22.451 1.00 19.89 40 PHE B CA 1
ATOM 2849 C C . PHE B 1 39 ? 8.360 35.112 21.926 1.00 18.89 40 PHE B C 1
ATOM 2850 O O . PHE B 1 39 ? 7.428 34.325 22.079 1.00 19.55 40 PHE B O 1
ATOM 2858 N N . VAL B 1 40 ? 9.490 34.779 21.311 1.00 19.50 41 VAL B N 1
ATOM 2859 C CA . VAL B 1 40 ? 9.701 33.444 20.764 1.00 20.80 41 VAL B CA 1
ATOM 2860 C C . VAL B 1 40 ? 10.730 32.662 21.584 1.00 23.34 41 VAL B C 1
ATOM 2861 O O . VAL B 1 40 ? 11.893 33.063 21.684 1.00 22.28 41 VAL B O 1
ATOM 2865 N N . PHE B 1 41 ? 10.299 31.544 22.162 1.00 24.72 42 PHE B N 1
ATOM 2866 C CA . PHE B 1 41 ? 11.185 30.710 22.971 1.00 27.45 42 PHE B CA 1
ATOM 2867 C C . PHE B 1 41 ? 11.381 29.326 22.373 1.00 29.47 42 PHE B C 1
ATOM 2868 O O . PHE B 1 41 ? 11.626 28.365 23.096 1.00 30.98 42 PHE B O 1
ATOM 2876 N N . ALA B 1 42 ? 11.271 29.223 21.053 1.00 30.64 43 ALA B N 1
ATOM 2877 C CA . ALA B 1 42 ? 11.440 27.942 20.379 1.00 31.10 43 ALA B CA 1
ATOM 2878 C C . ALA B 1 42 ? 11.970 28.171 18.972 1.00 31.71 43 ALA B C 1
ATOM 2879 O O . ALA B 1 42 ? 12.144 29.315 18.552 1.00 30.85 43 ALA B O 1
ATOM 2881 N N . GLU B 1 43 ? 12.244 27.082 18.257 1.00 30.25 44 GLU B N 1
ATOM 2882 C CA . GLU B 1 43 ? 12.745 27.178 16.894 1.00 30.55 44 GLU B CA 1
ATOM 2883 C C . GLU B 1 43 ? 11.546 27.558 16.042 1.00 28.89 44 GLU B C 1
ATOM 2884 O O . GLU B 1 43 ? 10.482 26.945 16.142 1.00 27.72 44 GLU B O 1
ATOM 2890 N N . LEU B 1 44 ? 11.722 28.566 15.198 1.00 26.63 45 LEU B N 1
ATOM 2891 C CA . LEU B 1 44 ? 10.618 29.050 14.394 1.00 24.49 45 LEU B CA 1
ATOM 2892 C C . LEU B 1 44 ? 10.963 29.298 12.938 1.00 23.89 45 LEU B C 1
ATOM 2893 O O . LEU B 1 44 ? 12.068 29.722 12.598 1.00 23.44 45 LEU B O 1
ATOM 2898 N N . SER B 1 45 ? 9.997 29.022 12.078 1.00 21.50 46 SER B N 1
ATOM 2899 C CA . SER B 1 45 ? 10.158 29.257 10.657 1.00 22.89 46 SER B CA 1
ATOM 2900 C C . SER B 1 45 ? 9.210 30.420 10.344 1.00 21.48 46 SER B C 1
ATOM 2901 O O . SER B 1 45 ? 8.074 30.439 10.817 1.00 19.75 46 SER B O 1
ATOM 2904 N N . LEU B 1 46 ? 9.685 31.402 9.583 1.00 20.03 47 LEU B N 1
ATOM 2905 C CA . LEU B 1 46 ? 8.850 32.547 9.227 1.00 20.97 47 LEU B CA 1
ATOM 2906 C C . LEU B 1 46 ? 9.325 33.148 7.903 1.00 19.86 47 LEU B C 1
ATOM 2907 O O . LEU B 1 46 ? 10.254 32.638 7.279 1.00 21.55 47 LEU B O 1
ATOM 2912 N N . ASN B 1 47 ? 8.674 34.218 7.461 1.00 20.53 48 ASN B N 1
ATOM 2913 C CA . ASN B 1 47 ? 9.075 34.882 6.221 1.00 20.36 48 ASN B CA 1
ATOM 2914 C C . ASN B 1 47 ? 8.791 36.379 6.298 1.00 20.42 48 ASN B C 1
ATOM 2915 O O . ASN B 1 47 ? 8.203 36.848 7.269 1.00 18.35 48 ASN B O 1
ATOM 2920 N N . THR B 1 48 ? 9.215 37.120 5.274 1.00 19.91 49 THR B N 1
ATOM 2921 C CA . THR B 1 48 ? 9.031 38.567 5.247 1.00 22.02 49 THR B CA 1
ATOM 2922 C C . THR B 1 48 ? 7.574 38.990 5.215 1.00 22.40 49 THR B C 1
ATOM 2923 O O . THR B 1 48 ? 7.218 40.062 5.707 1.00 23.28 49 THR B O 1
ATOM 2927 N N . LYS B 1 49 ? 6.726 38.142 4.650 1.00 22.88 50 LYS B N 1
ATOM 2928 C CA . LYS B 1 49 ? 5.312 38.445 4.593 1.00 22.43 50 LYS B CA 1
ATOM 2929 C C . LYS B 1 49 ? 4.818 38.590 6.027 1.00 22.08 50 LYS B C 1
ATOM 2930 O O . LYS B 1 49 ? 4.009 39.465 6.332 1.00 19.89 50 LYS B O 1
ATOM 2936 N N . LEU B 1 50 ? 5.318 37.726 6.907 1.00 19.29 51 LEU B N 1
ATOM 2937 C CA . LEU B 1 50 ? 4.927 37.755 8.312 1.00 19.08 51 LEU B CA 1
ATOM 2938 C C . LEU B 1 50 ? 5.505 38.989 8.993 1.00 16.43 51 LEU B C 1
ATOM 2939 O O . LEU B 1 50 ? 4.783 39.729 9.662 1.00 17.27 51 LEU B O 1
ATOM 2944 N N . LEU B 1 51 ? 6.798 39.224 8.801 1.00 15.57 52 LEU B N 1
ATOM 2945 C CA . LEU B 1 51 ? 7.455 40.379 9.419 1.00 15.25 52 LEU B CA 1
ATOM 2946 C C . LEU B 1 51 ? 6.852 41.712 8.991 1.00 15.76 52 LEU B C 1
ATOM 2947 O O . LEU B 1 51 ? 6.650 42.598 9.819 1.00 14.38 52 LEU B O 1
ATOM 2952 N N . ASN B 1 52 ? 6.562 41.861 7.699 1.00 16.09 53 ASN B N 1
ATOM 2953 C CA . ASN B 1 52 ? 5.976 43.110 7.215 1.00 16.23 53 ASN B CA 1
ATOM 2954 C C . ASN B 1 52 ? 4.589 43.303 7.795 1.00 16.57 53 ASN B C 1
ATOM 2955 O O . ASN B 1 52 ? 4.144 44.429 8.025 1.00 19.00 53 ASN B O 1
ATOM 2960 N N . PHE B 1 53 ? 3.903 42.196 8.039 1.00 16.43 54 PHE B N 1
ATOM 2961 C CA . PHE B 1 53 ? 2.581 42.249 8.628 1.00 15.63 54 PHE B CA 1
ATOM 2962 C C . PHE B 1 53 ? 2.714 42.720 10.081 1.00 17.29 54 PHE B C 1
ATOM 2963 O O . PHE B 1 53 ? 1.937 43.558 10.542 1.00 16.15 54 PHE B O 1
ATOM 2971 N N . LEU B 1 54 ? 3.696 42.181 10.804 1.00 15.48 55 LEU B N 1
ATOM 2972 C CA . LEU B 1 54 ? 3.903 42.594 12.193 1.00 16.90 55 LEU B CA 1
ATOM 2973 C C . LEU B 1 54 ? 4.323 44.064 12.231 1.00 16.01 55 LEU B C 1
ATOM 2974 O O . LEU B 1 54 ? 3.891 44.829 13.099 1.00 15.78 55 LEU B O 1
ATOM 2979 N N . ALA B 1 55 ? 5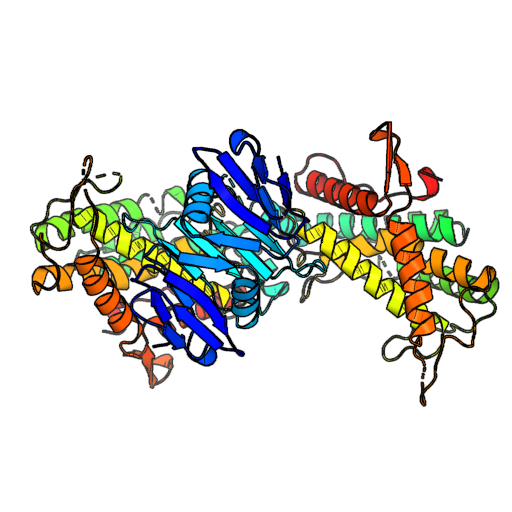.163 44.464 11.287 1.00 16.19 56 ALA B N 1
ATOM 2980 C CA . ALA B 1 55 ? 5.593 45.854 11.244 1.00 19.48 56 ALA B CA 1
ATOM 2981 C C . ALA B 1 55 ? 4.371 46.749 11.023 1.00 20.25 56 ALA B C 1
ATOM 2982 O O . ALA B 1 55 ? 4.235 47.800 11.654 1.00 21.10 56 ALA B O 1
ATOM 2984 N N . SER B 1 56 ? 3.469 46.322 10.144 1.00 22.65 57 SER B N 1
ATOM 2985 C CA . SER B 1 56 ? 2.277 47.116 9.862 1.00 22.33 57 SER B CA 1
ATOM 2986 C C . SER B 1 56 ? 1.430 47.296 11.124 1.00 22.49 57 SER B C 1
ATOM 2987 O O . SER B 1 56 ? 0.790 48.331 11.297 1.00 21.46 57 SER B O 1
ATOM 2990 N N . LYS B 1 57 ? 1.445 46.299 12.010 1.00 20.33 58 LYS B N 1
ATOM 2991 C CA . LYS B 1 57 ? 0.682 46.377 13.254 1.00 21.14 58 LYS B CA 1
ATOM 2992 C C . LYS B 1 57 ? 1.491 46.997 14.399 1.00 22.08 58 LYS B C 1
ATOM 2993 O O . LYS B 1 57 ? 0.943 47.288 15.461 1.00 21.62 58 LYS B O 1
ATOM 2999 N N . GLY B 1 58 ? 2.789 47.193 14.182 1.00 22.02 59 GLY B N 1
ATOM 3000 C CA . GLY B 1 58 ? 3.633 47.774 15.214 1.00 21.61 59 GLY B CA 1
ATOM 3001 C C . GLY B 1 58 ? 3.958 46.784 16.323 1.00 21.43 59 GLY B C 1
ATOM 3002 O O . GLY B 1 58 ? 4.127 47.167 17.478 1.00 23.60 59 GLY B O 1
ATOM 3003 N N . ILE B 1 59 ? 4.061 45.509 15.969 1.00 20.73 60 ILE B N 1
ATOM 3004 C CA . ILE B 1 59 ? 4.352 44.459 16.939 1.00 20.09 60 ILE B CA 1
ATOM 3005 C C . ILE B 1 59 ? 5.784 43.944 16.837 1.00 18.80 60 ILE B C 1
ATOM 3006 O O . ILE B 1 59 ? 6.181 43.404 15.809 1.00 18.50 60 ILE B O 1
ATOM 3011 N N . PRO B 1 60 ? 6.580 44.110 17.905 1.00 17.74 61 PRO B N 1
ATOM 3012 C CA . PRO B 1 60 ? 7.966 43.637 17.892 1.00 15.95 61 PRO B CA 1
ATOM 3013 C C . PRO B 1 60 ? 7.972 42.119 18.060 1.00 14.38 61 PRO B C 1
ATOM 3014 O O . PRO B 1 60 ? 7.045 41.553 18.643 1.00 15.82 61 PRO B O 1
ATOM 3018 N N . LEU B 1 61 ? 9.009 41.466 17.552 1.00 15.25 62 LEU B N 1
ATOM 3019 C CA . LEU B 1 61 ? 9.135 40.013 17.658 1.00 16.63 62 LEU B CA 1
ATOM 3020 C C . LEU B 1 61 ? 10.470 39.699 18.335 1.00 16.72 62 LEU B C 1
ATOM 3021 O O . LEU B 1 61 ? 11.528 39.821 17.713 1.00 17.51 62 LEU B O 1
ATOM 3026 N N . HIS B 1 62 ? 10.417 39.307 19.608 1.00 16.74 63 HIS B N 1
ATOM 3027 C CA . HIS B 1 62 ? 11.624 38.989 20.382 1.00 17.03 63 HIS B CA 1
ATOM 3028 C C . HIS B 1 62 ? 12.027 37.520 20.259 1.00 16.86 63 HIS B C 1
ATOM 3029 O O . HIS B 1 62 ? 11.227 36.623 20.528 1.00 18.59 63 HIS B O 1
ATOM 3036 N N . PHE B 1 63 ? 13.275 37.279 19.873 1.00 16.90 64 PHE B N 1
ATOM 3037 C CA . PHE B 1 63 ? 13.772 35.920 19.684 1.00 18.93 64 PHE B CA 1
ATOM 3038 C C . PHE B 1 63 ? 14.726 35.466 20.783 1.00 20.73 64 PHE B C 1
ATOM 3039 O O . PHE B 1 63 ? 15.687 36.164 21.111 1.00 18.20 64 PHE B O 1
ATOM 3047 N N . PHE B 1 64 ? 14.457 34.274 21.307 1.00 22.81 65 PHE B N 1
ATOM 3048 C CA . PHE B 1 64 ? 15.255 33.630 22.358 1.00 25.71 65 PHE B CA 1
ATOM 3049 C C . PHE B 1 64 ? 15.478 32.176 21.928 1.00 28.16 65 PHE B C 1
ATOM 3050 O O . PHE B 1 64 ? 14.609 31.589 21.284 1.00 27.30 65 PHE B O 1
ATOM 3058 N N . ASN B 1 65 ? 16.623 31.580 22.257 1.00 31.40 66 ASN B N 1
ATOM 3059 C CA . ASN B 1 65 ? 16.791 30.182 21.886 1.00 34.79 66 ASN B CA 1
ATOM 3060 C C . ASN B 1 65 ? 16.007 29.366 22.909 1.00 36.33 66 ASN B C 1
ATOM 3061 O O . ASN B 1 65 ? 15.498 29.920 23.885 1.00 34.99 66 ASN B O 1
ATOM 3066 N N . TYR B 1 66 ? 15.899 28.061 22.688 1.00 39.92 67 TYR B N 1
ATOM 3067 C CA . TYR B 1 66 ? 15.128 27.205 23.585 1.00 43.06 67 TYR B CA 1
ATOM 3068 C C . TYR B 1 66 ? 15.436 27.359 25.070 1.00 43.62 67 TYR B C 1
ATOM 3069 O O . TYR B 1 66 ? 14.540 27.239 25.909 1.00 44.09 67 TYR B O 1
ATOM 3078 N N . TYR B 1 67 ? 16.694 27.626 25.397 1.00 42.76 68 TYR B N 1
ATOM 3079 C CA . TYR B 1 67 ? 17.086 27.758 26.793 1.00 42.82 68 TYR B CA 1
ATOM 3080 C C . TYR B 1 67 ? 16.911 29.143 27.412 1.00 40.73 68 TYR B C 1
ATOM 3081 O O . TYR B 1 67 ? 17.220 29.337 28.587 1.00 40.39 68 TYR B O 1
ATOM 3090 N N . GLY B 1 68 ? 16.417 30.103 26.633 1.00 37.46 69 GLY B N 1
ATOM 3091 C CA . GLY B 1 68 ? 16.200 31.436 27.172 1.00 33.50 69 GLY B CA 1
ATOM 3092 C C . GLY B 1 68 ? 17.253 32.473 26.831 1.00 30.73 69 GLY B C 1
ATOM 3093 O O . GLY B 1 68 ? 17.183 33.607 27.295 1.00 31.32 69 GLY B O 1
ATOM 3094 N N . TYR B 1 69 ? 18.230 32.089 26.021 1.00 30.68 70 TYR B N 1
ATOM 3095 C CA . TYR B 1 69 ? 19.296 33.004 25.615 1.00 31.03 70 TYR B CA 1
ATOM 3096 C C . TYR B 1 69 ? 18.740 33.952 24.543 1.00 29.48 70 TYR B C 1
ATOM 3097 O O . TYR B 1 69 ? 18.303 33.511 23.480 1.00 29.13 70 TYR B O 1
ATOM 3106 N N . TYR B 1 70 ? 18.754 35.249 24.835 1.00 28.47 71 TYR B N 1
ATOM 3107 C CA . TYR B 1 70 ? 18.247 36.269 23.911 1.00 25.68 71 TYR B CA 1
ATOM 3108 C C . TYR B 1 70 ? 19.150 36.423 22.697 1.00 24.72 71 TYR B C 1
ATOM 3109 O O . TYR B 1 70 ? 20.348 36.665 22.846 1.00 26.12 71 TYR B O 1
ATOM 3118 N N . THR B 1 71 ? 18.588 36.304 21.497 1.00 21.38 72 THR B N 1
ATOM 3119 C CA . THR B 1 71 ? 19.405 36.438 20.290 1.00 22.20 72 THR B CA 1
ATOM 3120 C C . THR B 1 71 ? 19.198 37.761 19.552 1.00 18.57 72 THR B C 1
ATOM 3121 O O . THR B 1 71 ? 20.100 38.241 18.862 1.00 20.73 72 THR B O 1
ATOM 3125 N N . GLY B 1 72 ? 18.019 38.352 19.696 1.00 17.23 73 GLY B N 1
ATOM 3126 C CA . GLY B 1 72 ? 17.750 39.609 19.014 1.00 17.52 73 GLY B CA 1
ATOM 3127 C C . GLY B 1 72 ? 16.267 39.855 18.869 1.00 16.62 73 GLY B C 1
ATOM 3128 O O . GLY B 1 72 ? 15.458 39.001 19.236 1.00 17.91 73 GLY B O 1
ATOM 3129 N N . THR B 1 73 ? 15.909 41.018 18.329 1.00 17.65 74 THR B N 1
ATOM 3130 C CA . THR B 1 73 ? 14.505 41.388 18.147 1.00 15.97 74 THR B CA 1
ATOM 3131 C C . THR B 1 73 ? 14.201 42.037 16.795 1.00 15.74 74 THR B C 1
ATOM 3132 O O . THR B 1 73 ? 14.977 42.864 16.323 1.00 14.47 74 THR B O 1
ATOM 3136 N N . PHE B 1 74 ? 13.080 41.662 16.174 1.00 14.39 75 PHE B N 1
ATOM 3137 C CA . PHE B 1 74 ? 12.678 42.310 14.929 1.00 15.29 75 PHE B CA 1
ATOM 3138 C C . PHE B 1 74 ? 11.893 43.534 15.387 1.00 15.07 75 PHE B C 1
ATOM 3139 O O . PHE B 1 74 ? 10.787 43.409 15.915 1.00 13.63 75 PHE B O 1
ATOM 3147 N N . TYR B 1 75 ? 12.470 44.710 15.192 1.00 14.59 76 TYR B N 1
ATOM 3148 C CA . TYR B 1 75 ? 11.822 45.952 15.598 1.00 17.95 76 TYR B CA 1
ATOM 3149 C C . TYR B 1 75 ? 11.121 46.640 14.441 1.00 17.75 76 TYR B C 1
ATOM 3150 O O . TYR B 1 75 ? 11.766 47.051 13.487 1.00 16.16 76 TYR B O 1
ATOM 3159 N N . PRO B 1 76 ? 9.793 46.786 14.525 1.00 19.34 77 PRO B N 1
ATOM 3160 C CA . PRO B 1 76 ? 9.016 47.445 13.473 1.00 21.82 77 PRO B CA 1
ATOM 3161 C C . PRO B 1 76 ? 9.534 48.871 13.271 1.00 23.81 77 PRO B C 1
ATOM 3162 O O . PRO B 1 76 ? 10.100 49.465 14.194 1.00 19.70 77 PRO B O 1
ATOM 3166 N N . ARG B 1 77 ? 9.349 49.405 12.065 1.00 25.59 78 ARG B N 1
ATOM 3167 C CA . ARG B 1 77 ? 9.770 50.769 11.746 1.00 29.48 78 ARG B CA 1
ATOM 3168 C C . ARG B 1 77 ? 9.227 51.692 12.827 1.00 30.49 78 ARG B C 1
ATOM 3169 O O . ARG B 1 77 ? 9.930 52.562 13.340 1.00 30.47 78 ARG B O 1
ATOM 3177 N N . GLU B 1 78 ? 7.962 51.483 13.164 1.00 33.19 79 GLU B N 1
ATOM 3178 C CA . GLU B 1 78 ? 7.287 52.261 14.194 1.00 37.23 79 GLU B CA 1
ATOM 3179 C C . GLU B 1 78 ? 6.668 51.279 15.181 1.00 39.39 79 GLU B C 1
ATOM 3180 O O . GLU B 1 78 ? 5.646 50.657 14.887 1.00 39.74 79 GLU B O 1
ATOM 3186 N N . SER B 1 79 ? 7.293 51.122 16.342 1.00 41.57 80 SER B N 1
ATOM 3187 C CA . SER B 1 79 ? 6.775 50.210 17.354 1.00 45.94 80 SER B CA 1
ATOM 3188 C C . SER B 1 79 ? 5.670 50.916 18.130 1.00 48.56 80 SER B C 1
ATOM 3189 O O . SER B 1 79 ? 5.891 51.990 18.692 1.00 48.27 80 SER B O 1
ATOM 3192 N N . SER B 1 80 ? 4.482 50.317 18.149 1.00 51.09 81 SER B N 1
ATOM 3193 C CA . SER B 1 80 ? 3.344 50.899 18.856 1.00 53.75 81 SER B CA 1
ATOM 3194 C C . SER B 1 80 ? 3.262 50.371 20.286 1.00 55.09 81 SER B C 1
ATOM 3195 O O . SER B 1 80 ? 3.133 51.202 21.212 1.00 55.19 81 SER B O 1
ATOM 3198 N N . GLY B 1 83 ? 11.655 54.901 24.557 1.00 46.07 84 GLY B N 1
ATOM 3199 C CA . GLY B 1 83 ? 12.742 54.643 25.539 1.00 46.37 84 GLY B CA 1
ATOM 3200 C C . GLY B 1 83 ? 12.569 55.459 26.807 1.00 45.42 84 GLY B C 1
ATOM 3201 O O . GLY B 1 83 ? 13.539 55.969 27.363 1.00 45.53 84 GLY B O 1
ATOM 3202 N N . HIS B 1 84 ? 11.328 55.583 27.265 1.00 44.78 85 HIS B N 1
ATOM 3203 C CA . HIS B 1 84 ? 11.029 56.344 28.474 1.00 43.96 85 HIS B CA 1
ATOM 3204 C C . HIS B 1 84 ? 11.537 55.646 29.736 1.00 42.47 85 HIS B C 1
ATOM 3205 O O . HIS B 1 84 ? 12.121 56.285 30.616 1.00 41.90 85 HIS B O 1
ATOM 3212 N N . LEU B 1 85 ? 11.312 54.337 29.822 1.00 40.21 86 LEU B N 1
ATOM 3213 C CA . LEU B 1 85 ? 11.740 53.572 30.988 1.00 37.33 86 LEU B CA 1
ATOM 3214 C C . LEU B 1 85 ? 13.245 53.666 31.188 1.00 35.64 86 LEU B C 1
ATOM 3215 O O . LEU B 1 85 ? 13.713 53.831 32.309 1.00 34.29 86 LEU B O 1
ATOM 3220 N N . LEU B 1 86 ? 13.996 53.575 30.094 1.00 35.26 87 LEU B N 1
ATOM 3221 C CA . LEU B 1 86 ? 15.450 53.659 30.152 1.00 34.78 87 LEU B CA 1
ATOM 3222 C C . LEU B 1 86 ? 15.923 54.978 30.756 1.00 35.11 87 LEU B C 1
ATOM 3223 O O . LEU B 1 86 ? 16.857 55.002 31.555 1.00 34.44 87 LEU B O 1
ATOM 3228 N N . ILE B 1 87 ? 15.281 56.076 30.369 1.00 34.49 88 ILE B N 1
ATOM 3229 C CA . ILE B 1 87 ? 15.652 57.385 30.891 1.00 32.37 88 ILE B CA 1
ATOM 3230 C C . ILE B 1 87 ? 15.392 57.414 32.398 1.00 31.05 88 ILE B C 1
ATOM 3231 O O . ILE B 1 87 ? 16.233 57.864 33.171 1.00 29.71 88 ILE B O 1
ATOM 3236 N N . LYS B 1 88 ? 14.219 56.933 32.800 1.00 31.34 89 LYS B N 1
ATOM 3237 C CA . LYS B 1 88 ? 13.836 56.894 34.207 1.00 31.74 89 LYS B CA 1
ATOM 3238 C C . LYS B 1 88 ? 14.789 56.021 35.031 1.00 30.05 89 LYS B C 1
ATOM 3239 O O . LYS B 1 88 ? 15.083 56.329 36.186 1.00 29.24 89 LYS B O 1
ATOM 3245 N N . GLN B 1 89 ? 15.257 54.928 34.438 1.00 29.01 90 GLN B N 1
ATOM 3246 C CA . GLN B 1 89 ? 16.181 54.032 35.122 1.00 28.14 90 GLN B CA 1
ATOM 3247 C C . GLN B 1 89 ? 17.455 54.777 35.506 1.00 28.05 90 GLN B C 1
ATOM 3248 O O . GLN B 1 89 ? 17.880 54.739 36.659 1.00 27.27 90 GLN B O 1
ATOM 3254 N N . VAL B 1 90 ? 18.050 55.463 34.534 1.00 28.40 91 VAL B N 1
ATOM 3255 C CA . VAL B 1 90 ? 19.283 56.219 34.746 1.00 28.55 91 VAL B CA 1
ATOM 3256 C C . VAL B 1 90 ? 19.042 57.445 35.620 1.00 29.80 91 VAL B C 1
ATOM 3257 O O . VAL B 1 90 ? 19.941 57.911 36.323 1.00 29.82 91 VAL B O 1
ATOM 3261 N N . GLU B 1 91 ? 17.823 57.963 35.577 1.00 29.61 92 GLU B N 1
ATOM 3262 C CA . GLU B 1 91 ? 17.474 59.136 36.362 1.00 31.35 92 GLU B CA 1
ATOM 3263 C C . GLU B 1 91 ? 17.608 58.830 37.850 1.00 30.99 92 GLU B C 1
ATOM 3264 O O . GLU B 1 91 ? 18.121 59.644 38.617 1.00 28.44 92 GLU B O 1
ATOM 3270 N N . HIS B 1 92 ? 17.142 57.650 38.250 1.00 29.26 93 HIS B N 1
ATOM 3271 C CA . HIS B 1 92 ? 17.217 57.244 39.646 1.00 27.81 93 HIS B CA 1
ATOM 3272 C C . HIS B 1 92 ? 18.625 56.845 40.068 1.00 27.95 93 HIS B C 1
ATOM 3273 O O . HIS B 1 92 ? 18.886 56.615 41.254 1.00 28.35 93 HIS B O 1
ATOM 3280 N N . TYR B 1 93 ? 19.530 56.757 39.101 1.00 25.46 94 TYR B N 1
ATOM 3281 C CA . TYR B 1 93 ? 20.919 56.434 39.399 1.00 26.42 94 TYR B CA 1
ATOM 3282 C C . TYR B 1 93 ? 21.692 57.741 39.575 1.00 27.31 94 TYR B C 1
ATOM 3283 O O . TYR B 1 93 ? 22.479 57.884 40.508 1.00 27.10 94 TYR B O 1
ATOM 3292 N N . LEU B 1 94 ? 21.461 58.689 38.670 1.00 26.89 95 LEU B N 1
ATOM 3293 C CA . LEU B 1 94 ? 22.146 59.976 38.702 1.00 29.05 95 LEU B CA 1
ATOM 3294 C C . LEU B 1 94 ? 21.829 60.772 39.963 1.00 29.93 95 LEU B C 1
ATOM 3295 O O . LEU B 1 94 ? 22.690 61.473 40.498 1.00 29.43 95 LEU B O 1
ATOM 3300 N N . ASP B 1 95 ? 20.590 60.673 40.430 1.00 30.01 96 ASP B N 1
ATOM 3301 C CA . ASP B 1 95 ? 20.187 61.366 41.648 1.00 30.82 96 ASP B CA 1
ATOM 3302 C C . ASP B 1 95 ? 20.634 60.497 42.827 1.00 30.10 96 ASP B C 1
ATOM 3303 O O . ASP B 1 95 ? 19.961 59.525 43.183 1.00 30.19 96 ASP B O 1
ATOM 3308 N N . ALA B 1 96 ? 21.774 60.853 43.414 1.00 29.55 97 ALA B N 1
ATOM 3309 C CA . ALA B 1 96 ? 22.361 60.122 44.538 1.00 27.70 97 ALA B CA 1
ATOM 3310 C C . ALA B 1 96 ? 21.351 59.695 45.598 1.00 27.50 97 ALA B C 1
ATOM 3311 O O . ALA B 1 96 ? 21.441 58.596 46.141 1.00 24.70 97 ALA B O 1
ATOM 3313 N N . GLN B 1 97 ? 20.392 60.568 45.887 1.00 28.25 98 GLN B N 1
ATOM 3314 C CA . GLN B 1 97 ? 19.364 60.280 46.879 1.00 30.06 98 GLN B CA 1
ATOM 3315 C C . GLN B 1 97 ? 18.420 59.172 46.409 1.00 29.52 98 GLN B C 1
ATOM 3316 O O . GLN B 1 97 ? 18.057 58.281 47.181 1.00 27.23 98 GLN B O 1
ATOM 3322 N N . LYS B 1 98 ? 18.010 59.236 45.146 1.00 27.64 99 LYS B N 1
ATOM 3323 C CA . LYS B 1 98 ? 17.123 58.217 44.596 1.00 26.27 99 LYS B CA 1
ATOM 3324 C C . LYS B 1 98 ? 17.855 56.886 44.473 1.00 24.06 99 LYS B C 1
ATOM 3325 O O . LYS B 1 98 ? 17.268 55.829 44.687 1.00 24.77 99 LYS B O 1
ATOM 3331 N N . ARG B 1 99 ? 19.136 56.946 44.124 1.00 20.53 100 ARG B N 1
ATOM 3332 C CA . ARG B 1 99 ? 19.939 55.740 43.987 1.00 20.96 100 ARG B CA 1
ATOM 3333 C C . ARG B 1 99 ? 20.068 55.056 45.342 1.00 21.19 100 ARG B C 1
ATOM 3334 O O . ARG B 1 99 ? 19.811 53.861 45.474 1.00 18.61 100 ARG B O 1
ATOM 3342 N N . LEU B 1 100 ? 20.465 55.833 46.346 1.00 20.48 101 LEU B N 1
ATOM 3343 C CA . LEU B 1 100 ? 20.644 55.299 47.688 1.00 21.38 101 LEU B CA 1
ATOM 3344 C C . LEU B 1 100 ? 19.377 54.629 48.192 1.00 21.45 101 LEU B C 1
ATOM 3345 O O . LEU B 1 100 ? 19.444 53.598 48.853 1.00 23.07 101 LEU B O 1
ATOM 3350 N N . TYR B 1 101 ? 18.220 55.205 47.884 1.00 21.31 102 TYR B N 1
ATOM 3351 C CA . TYR B 1 101 ? 16.969 54.619 48.341 1.00 21.26 102 TYR B CA 1
ATOM 3352 C C . TYR B 1 101 ? 16.780 53.218 47.777 1.00 20.97 102 TYR B C 1
ATOM 3353 O O . TYR B 1 101 ? 16.395 52.293 48.498 1.00 20.31 102 TYR B O 1
ATOM 3362 N N . LEU B 1 102 ? 17.027 53.073 46.479 1.00 19.57 103 LEU B N 1
ATOM 3363 C CA . LEU B 1 102 ? 16.890 51.786 45.821 1.00 18.01 103 LEU B CA 1
ATOM 3364 C C . LEU B 1 102 ? 17.952 50.806 46.320 1.00 16.86 103 LEU B C 1
ATOM 3365 O O . LEU B 1 102 ? 17.653 49.644 46.572 1.00 17.33 103 LEU B O 1
ATOM 3370 N N . ALA B 1 103 ? 19.192 51.263 46.454 1.00 16.28 104 ALA B N 1
ATOM 3371 C CA . ALA B 1 103 ? 20.247 50.382 46.952 1.00 17.01 104 ALA B CA 1
ATOM 3372 C C . ALA B 1 103 ? 19.845 49.844 48.342 1.00 19.15 104 ALA B C 1
ATOM 3373 O O . ALA B 1 103 ? 19.960 48.643 48.608 1.00 19.97 104 ALA B O 1
ATOM 3375 N N . LYS B 1 104 ? 19.366 50.729 49.217 1.00 18.41 105 LYS B N 1
ATOM 3376 C CA . LYS B 1 104 ? 18.937 50.322 50.562 1.00 19.67 105 LYS B CA 1
ATOM 3377 C C . LYS B 1 104 ? 17.780 49.325 50.507 1.00 20.39 105 LYS B C 1
ATOM 3378 O O . LYS B 1 104 ? 17.713 48.386 51.306 1.00 19.11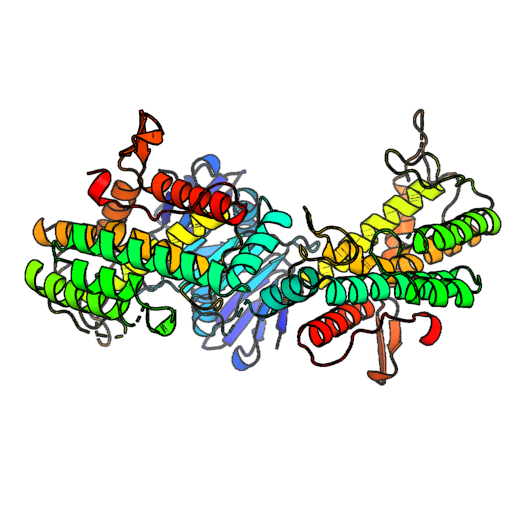 105 LYS B O 1
ATOM 3384 N N . SER B 1 105 ? 16.856 49.544 49.572 1.00 19.53 106 SER B N 1
ATOM 3385 C CA . SER B 1 105 ? 15.710 48.661 49.419 1.00 19.66 106 SER B CA 1
ATOM 3386 C C . SER B 1 105 ? 16.131 47.230 49.098 1.00 18.57 106 SER B C 1
ATOM 3387 O O . SER B 1 105 ? 15.614 46.289 49.691 1.00 20.91 106 SER B O 1
ATOM 3390 N N . PHE B 1 106 ? 17.068 47.057 48.171 1.00 18.71 107 PHE B N 1
ATOM 3391 C CA . PHE B 1 106 ? 17.519 45.710 47.828 1.00 18.75 107 PHE B CA 1
ATOM 3392 C C . PHE B 1 106 ? 18.232 45.062 49.021 1.00 17.64 107 PHE B C 1
ATOM 3393 O O . PHE B 1 106 ? 18.037 43.880 49.299 1.00 16.34 107 PHE B O 1
ATOM 3401 N N . VAL B 1 107 ? 19.040 45.837 49.735 1.00 16.80 108 VAL B N 1
ATOM 3402 C CA . VAL B 1 107 ? 19.739 45.303 50.904 1.00 16.19 108 VAL B CA 1
ATOM 3403 C C . VAL B 1 107 ? 18.717 44.896 51.969 1.00 17.30 108 VAL B C 1
ATOM 3404 O O . VAL B 1 107 ? 18.840 43.839 52.585 1.00 18.52 108 VAL B O 1
ATOM 3408 N N . ILE B 1 108 ? 17.703 45.731 52.180 1.00 17.65 109 ILE B N 1
ATOM 3409 C CA . ILE B 1 108 ? 16.667 45.431 53.165 1.00 18.84 109 ILE B CA 1
ATOM 3410 C C . ILE B 1 108 ? 15.975 44.117 52.809 1.00 20.69 109 ILE B C 1
ATOM 3411 O O . ILE B 1 108 ? 15.705 43.287 53.685 1.00 18.44 109 ILE B O 1
ATOM 3416 N N . GLY B 1 109 ? 15.703 43.926 51.519 1.00 19.23 110 GLY B N 1
ATOM 3417 C CA . GLY B 1 109 ? 15.074 42.694 51.076 1.00 18.04 110 GLY B CA 1
ATOM 3418 C C . GLY B 1 109 ? 15.997 41.516 51.352 1.00 17.23 110 GLY B C 1
ATOM 3419 O O . GLY B 1 109 ? 15.560 40.453 51.798 1.00 18.00 110 GLY B O 1
ATOM 3420 N N . SER B 1 110 ? 17.284 41.699 51.091 1.00 15.70 111 SER B N 1
ATOM 3421 C CA . SER B 1 110 ? 18.251 40.635 51.340 1.00 17.22 111 SER B CA 1
ATOM 3422 C C . SER B 1 110 ? 18.273 40.280 52.830 1.00 17.19 111 SER B C 1
ATOM 3423 O O . SER B 1 110 ? 18.249 39.105 53.202 1.00 16.84 111 SER B O 1
ATOM 3426 N N . ILE B 1 111 ? 18.315 41.309 53.674 1.00 16.04 112 ILE B N 1
ATOM 3427 C CA . ILE B 1 111 ? 18.358 41.113 55.121 1.00 16.93 112 ILE B CA 1
ATOM 3428 C C . ILE B 1 111 ? 17.087 40.471 55.660 1.00 17.04 112 ILE B C 1
ATOM 3429 O O . ILE B 1 111 ? 17.145 39.548 56.470 1.00 18.21 112 ILE B O 1
ATOM 3434 N N . LEU B 1 112 ? 15.937 40.962 55.214 1.00 17.41 113 LEU B N 1
ATOM 3435 C CA . LEU B 1 112 ? 14.671 40.407 55.655 1.00 18.88 113 LEU B CA 1
ATOM 3436 C C . LEU B 1 112 ? 14.576 38.934 55.309 1.00 17.93 113 LEU B C 1
ATOM 3437 O O . LEU B 1 112 ? 14.114 38.128 56.115 1.00 18.77 113 LEU B O 1
ATOM 3442 N N . ASN B 1 113 ? 15.015 38.576 54.109 1.00 17.02 114 ASN B N 1
ATOM 3443 C CA . ASN B 1 113 ? 14.929 37.189 53.695 1.00 18.76 114 ASN B CA 1
ATOM 3444 C C . ASN B 1 113 ? 16.024 36.303 54.282 1.00 18.39 114 ASN B C 1
ATOM 3445 O O . ASN B 1 113 ? 15.838 35.098 54.411 1.00 17.59 114 ASN B O 1
ATOM 3450 N N . LEU B 1 114 ? 17.157 36.893 54.652 1.00 19.46 115 LEU B N 1
ATOM 3451 C CA . LEU B 1 114 ? 18.214 36.103 55.283 1.00 19.46 115 LEU B CA 1
ATOM 3452 C C . LEU B 1 114 ? 17.697 35.833 56.704 1.00 20.44 115 LEU B C 1
ATOM 3453 O O . LEU B 1 114 ? 17.915 34.759 57.272 1.00 20.32 115 LEU B O 1
ATOM 3458 N N . GLU B 1 115 ? 16.985 36.813 57.257 1.00 20.84 116 GLU B N 1
ATOM 3459 C CA . GLU B 1 115 ? 16.405 36.700 58.595 1.00 21.20 116 GLU B CA 1
ATOM 3460 C C . GLU B 1 115 ? 15.431 35.526 58.644 1.00 23.59 116 GLU B C 1
ATOM 3461 O O . GLU B 1 115 ? 15.439 34.736 59.591 1.00 23.26 116 GLU B O 1
ATOM 3467 N N . TYR B 1 116 ? 14.594 35.416 57.617 1.00 23.32 117 TYR B N 1
ATOM 3468 C CA . TYR B 1 116 ? 13.618 34.335 57.534 1.00 24.68 117 TYR B CA 1
ATOM 3469 C C . TYR B 1 116 ? 14.318 32.982 57.422 1.00 23.37 117 TYR B C 1
ATOM 3470 O O . TYR B 1 116 ? 13.900 31.998 58.033 1.00 21.87 117 TYR B O 1
ATOM 3479 N N . VAL B 1 117 ? 15.385 32.944 56.634 1.00 21.30 118 VAL B N 1
ATOM 3480 C CA . VAL B 1 117 ? 16.131 31.713 56.420 1.00 21.04 118 VAL B CA 1
ATOM 3481 C C . VAL B 1 117 ? 16.990 31.267 57.603 1.00 22.41 118 VAL B C 1
ATOM 3482 O O . VAL B 1 117 ? 16.894 30.124 58.046 1.00 22.23 118 VAL B O 1
ATOM 3486 N N . TYR B 1 118 ? 17.812 32.172 58.119 1.00 22.44 119 TYR B N 1
ATOM 3487 C CA . TYR B 1 118 ? 18.715 31.849 59.222 1.00 23.02 119 TYR B CA 1
ATOM 3488 C C . TYR B 1 118 ? 18.155 32.046 60.622 1.00 23.41 119 TYR B C 1
ATOM 3489 O O . TYR B 1 118 ? 18.732 31.563 61.594 1.00 23.41 119 TYR B O 1
ATOM 3498 N N . LYS B 1 119 ? 17.037 32.752 60.723 1.00 24.47 120 LYS B N 1
ATOM 3499 C CA . LYS B 1 119 ? 16.416 33.011 62.013 1.00 25.71 120 LYS B CA 1
ATOM 3500 C C . LYS B 1 119 ? 17.351 33.784 62.938 1.00 26.21 120 LYS B C 1
ATOM 3501 O O . LYS B 1 119 ? 17.574 33.397 64.091 1.00 25.70 120 LYS B O 1
ATOM 3507 N N . ILE B 1 120 ? 17.909 34.870 62.412 1.00 23.53 121 ILE B N 1
ATOM 3508 C CA . ILE B 1 120 ? 18.789 35.757 63.170 1.00 23.75 121 ILE B CA 1
ATOM 3509 C C . ILE B 1 120 ? 18.055 37.089 63.147 1.00 23.96 121 ILE B C 1
ATOM 3510 O O . ILE B 1 120 ? 17.757 37.600 62.069 1.00 24.62 121 ILE B O 1
ATOM 3515 N N . SER B 1 121 ? 17.744 37.638 64.319 1.00 24.45 122 SER B N 1
ATOM 3516 C CA . SER B 1 121 ? 17.019 38.909 64.393 1.00 26.69 122 SER B CA 1
ATOM 3517 C C . SER B 1 121 ? 17.708 40.006 63.588 1.00 26.55 122 SER B C 1
ATOM 3518 O O . SER B 1 121 ? 18.885 40.289 63.788 1.00 26.88 122 SER B O 1
ATOM 3521 N N . ALA B 1 122 ? 16.966 40.633 62.681 1.00 27.47 123 ALA B N 1
ATOM 3522 C CA . ALA B 1 122 ? 17.531 41.681 61.836 1.00 27.74 123 ALA B CA 1
ATOM 3523 C C . ALA B 1 122 ? 17.137 43.093 62.255 1.00 27.82 123 ALA B C 1
ATOM 3524 O O . ALA B 1 122 ? 17.593 44.073 61.662 1.00 26.70 123 ALA B O 1
ATOM 3526 N N . ASP B 1 123 ? 16.296 43.190 63.277 1.00 27.62 124 ASP B N 1
ATOM 3527 C CA . ASP B 1 123 ? 15.817 44.477 63.777 1.00 30.29 124 ASP B CA 1
ATOM 3528 C C . ASP B 1 123 ? 16.872 45.581 63.841 1.00 29.75 124 ASP B C 1
ATOM 3529 O O . ASP B 1 123 ? 16.696 46.651 63.258 1.00 28.41 124 ASP B O 1
ATOM 3534 N N . THR B 1 124 ? 17.969 45.324 64.543 1.00 27.55 125 THR B N 1
ATOM 3535 C CA . THR B 1 124 ? 19.011 46.331 64.680 1.00 27.12 125 THR B CA 1
ATOM 3536 C C . THR B 1 124 ? 19.698 46.689 63.361 1.00 25.34 125 THR B C 1
ATOM 3537 O O . THR B 1 124 ? 19.942 47.863 63.087 1.00 25.07 125 THR B O 1
ATOM 3541 N N . TYR B 1 125 ? 19.997 45.686 62.540 1.00 23.00 126 TYR B N 1
ATOM 3542 C CA . TYR B 1 125 ? 20.657 45.932 61.264 1.00 22.89 126 TYR B CA 1
ATOM 3543 C C . TYR B 1 125 ? 19.756 46.673 60.282 1.00 21.71 126 TYR B C 1
ATOM 3544 O O . TYR B 1 125 ? 20.228 47.477 59.485 1.00 21.70 126 TYR B O 1
ATOM 3553 N N . LEU B 1 126 ? 18.459 46.406 60.334 1.00 21.28 127 LEU B N 1
ATOM 3554 C CA . LEU B 1 126 ? 17.542 47.106 59.449 1.00 23.79 127 LEU B CA 1
ATOM 3555 C C . LEU B 1 126 ? 17.549 48.583 59.839 1.00 24.31 127 LEU B C 1
ATOM 3556 O O . LEU B 1 126 ? 17.515 49.452 58.975 1.00 24.61 127 LEU B O 1
ATOM 3561 N N . ASN B 1 127 ? 17.606 48.870 61.138 1.00 24.66 128 ASN B N 1
ATOM 3562 C CA . ASN B 1 127 ? 17.655 50.260 61.573 1.00 25.66 128 ASN B CA 1
ATOM 3563 C C . ASN B 1 127 ? 18.988 50.879 61.148 1.00 25.13 128 ASN B C 1
ATOM 3564 O O . ASN B 1 127 ? 19.036 52.045 60.761 1.00 26.20 128 ASN B O 1
ATOM 3569 N N . LYS B 1 128 ? 20.072 50.106 61.218 1.00 25.59 129 LYS B N 1
ATOM 3570 C CA . LYS B 1 128 ? 21.382 50.616 60.810 1.00 26.90 129 LYS B CA 1
ATOM 3571 C C . LYS B 1 128 ? 21.357 50.937 59.313 1.00 26.39 129 LYS B C 1
ATOM 3572 O O . LYS B 1 128 ? 21.912 51.945 58.873 1.00 24.32 129 LYS B O 1
ATOM 3578 N N . VAL B 1 129 ? 20.728 50.065 58.531 1.00 24.59 130 VAL B N 1
ATOM 3579 C CA . VAL B 1 129 ? 20.611 50.290 57.091 1.00 24.31 130 VAL B CA 1
ATOM 3580 C C . VAL B 1 129 ? 19.948 51.651 56.862 1.00 24.92 130 VAL B C 1
ATOM 3581 O O . VAL B 1 129 ? 20.428 52.465 56.067 1.00 24.86 130 VAL B O 1
ATOM 3585 N N . LYS B 1 130 ? 18.849 51.886 57.573 1.00 26.40 131 LYS B N 1
ATOM 3586 C CA . LYS B 1 130 ? 18.104 53.142 57.478 1.00 29.84 131 LYS B CA 1
ATOM 3587 C C . LYS B 1 130 ? 18.994 54.353 57.746 1.00 28.23 131 LYS B C 1
ATOM 3588 O O . LYS B 1 130 ? 18.850 55.395 57.106 1.00 26.50 131 LYS B O 1
ATOM 3594 N N . GLU B 1 131 ? 19.908 54.204 58.700 1.00 27.43 132 GLU B N 1
ATOM 3595 C CA . GLU B 1 131 ? 20.806 55.289 59.088 1.00 27.26 132 GLU B CA 1
ATOM 3596 C C . GLU B 1 131 ? 21.970 55.588 58.154 1.00 25.97 132 GLU B C 1
ATOM 3597 O O . GLU B 1 131 ? 22.516 56.689 58.203 1.00 25.36 132 GLU B O 1
ATOM 3603 N N . THR B 1 132 ? 22.369 54.630 57.319 1.00 24.71 133 THR B N 1
ATOM 3604 C CA . THR B 1 132 ? 23.502 54.873 56.425 1.00 22.41 133 THR B CA 1
ATOM 3605 C C . THR B 1 132 ? 23.221 56.024 55.456 1.00 23.01 133 THR B C 1
ATOM 3606 O O . THR B 1 132 ? 22.072 56.269 55.075 1.00 21.00 133 THR B O 1
ATOM 3610 N N . ASN B 1 133 ? 24.279 56.732 55.065 1.00 22.12 134 ASN B N 1
ATOM 3611 C CA . ASN B 1 133 ? 24.140 57.884 54.178 1.00 24.29 134 ASN B CA 1
ATOM 3612 C C . ASN B 1 133 ? 24.874 57.769 52.852 1.00 22.66 134 ASN B C 1
ATOM 3613 O O . ASN B 1 133 ? 24.970 58.750 52.114 1.00 24.44 134 ASN B O 1
ATOM 3618 N N . SER B 1 134 ? 25.405 56.589 52.553 1.00 21.03 135 SER B N 1
ATOM 3619 C CA . SER B 1 134 ? 26.125 56.374 51.301 1.00 20.70 135 SER B CA 1
ATOM 3620 C C . SER B 1 134 ? 26.130 54.889 50.964 1.00 20.51 135 SER B C 1
ATOM 3621 O O . SER B 1 134 ? 25.871 54.045 51.830 1.00 18.62 135 SER B O 1
ATOM 3624 N N . ILE B 1 135 ? 26.431 54.567 49.711 1.00 19.61 136 ILE B N 1
ATOM 3625 C CA . ILE B 1 135 ? 26.460 53.171 49.297 1.00 21.45 136 ILE B CA 1
ATOM 3626 C C . ILE B 1 135 ? 27.555 52.405 50.044 1.00 21.06 136 ILE B C 1
ATOM 3627 O O . ILE B 1 135 ? 27.324 51.289 50.506 1.00 22.74 136 ILE B O 1
ATOM 3632 N N . PRO B 1 136 ? 28.764 52.989 50.167 1.00 20.48 137 PRO B N 1
ATOM 3633 C CA . PRO B 1 136 ? 29.836 52.285 50.879 1.00 19.84 137 PRO B CA 1
ATOM 3634 C C . PRO B 1 136 ? 29.419 51.943 52.301 1.00 19.17 137 PRO B C 1
ATOM 3635 O O . PRO B 1 136 ? 29.610 50.817 52.754 1.00 17.88 137 PRO B O 1
ATOM 3639 N N . GLU B 1 137 ? 28.838 52.912 52.999 1.00 19.88 138 GLU B N 1
ATOM 3640 C CA . GLU B 1 137 ? 28.408 52.681 54.372 1.00 20.15 138 GLU B CA 1
ATOM 3641 C C . GLU B 1 137 ? 27.338 51.602 54.388 1.00 19.61 138 GLU B C 1
ATOM 3642 O O . GLU B 1 137 ? 27.356 50.709 55.242 1.00 18.46 138 GLU B O 1
ATOM 3648 N N . LEU B 1 138 ? 26.409 51.682 53.438 1.00 18.93 139 LEU B N 1
ATOM 3649 C CA . LEU B 1 138 ? 25.331 50.695 53.329 1.00 17.62 139 LEU B CA 1
ATOM 3650 C C . LEU B 1 138 ? 25.894 49.281 53.156 1.00 18.73 139 LEU B C 1
ATOM 3651 O O . LEU B 1 138 ? 25.416 48.331 53.777 1.00 19.15 139 LEU B O 1
ATOM 3664 N N . SER B 1 140 ? 28.785 48.152 54.134 1.00 22.42 141 SER B N 1
ATOM 3665 C CA . SER B 1 140 ? 29.457 47.688 55.344 1.00 25.61 141 SER B CA 1
ATOM 3666 C C . SER B 1 140 ? 28.456 47.024 56.286 1.00 24.24 141 SER B C 1
ATOM 3667 O O . SER B 1 140 ? 28.765 46.008 56.907 1.00 25.25 141 SER B O 1
ATOM 3670 N N . VAL B 1 141 ? 27.258 47.595 56.385 1.00 23.50 142 VAL B N 1
ATOM 3671 C CA . VAL B 1 141 ? 26.218 47.042 57.240 1.00 22.52 142 VAL B CA 1
ATOM 3672 C C . VAL B 1 141 ? 25.735 45.699 56.685 1.00 23.87 142 VAL B C 1
ATOM 3673 O O . VAL B 1 141 ? 25.503 44.752 57.442 1.00 24.15 142 VAL B O 1
ATOM 3677 N N . GLU B 1 142 ? 25.573 45.619 55.366 1.00 24.73 143 GLU B N 1
ATOM 3678 C CA . GLU B 1 142 ? 25.135 44.377 54.730 1.00 24.96 143 GLU B CA 1
ATOM 3679 C C . GLU B 1 142 ? 26.174 43.291 54.995 1.00 24.00 143 GLU B C 1
ATOM 3680 O O . GLU B 1 142 ? 25.826 42.151 55.293 1.00 23.14 143 GLU B O 1
ATOM 3686 N N . ALA B 1 143 ? 27.448 43.652 54.871 1.00 23.53 144 ALA B N 1
ATOM 3687 C CA . ALA B 1 143 ? 28.540 42.711 55.107 1.00 23.35 144 ALA B CA 1
ATOM 3688 C C . ALA B 1 143 ? 28.472 42.181 56.541 1.00 25.13 144 ALA B C 1
ATOM 3689 O O . ALA B 1 143 ? 28.725 41.000 56.781 1.00 23.83 144 ALA B O 1
ATOM 3691 N N . GLU B 1 144 ? 28.123 43.049 57.490 1.00 26.06 145 GLU B N 1
ATOM 3692 C CA . GLU B 1 144 ? 28.020 42.638 58.889 1.00 27.87 145 GLU B CA 1
ATOM 3693 C C . GLU B 1 144 ? 26.956 41.548 59.081 1.00 27.57 145 GLU B C 1
ATOM 3694 O O . GLU B 1 144 ? 27.214 40.524 59.717 1.00 25.87 145 GLU B O 1
ATOM 3700 N N . PHE B 1 145 ? 25.758 41.768 58.540 1.00 25.94 146 PHE B N 1
ATOM 3701 C CA . PHE B 1 145 ? 24.687 40.786 58.694 1.00 25.44 146 PHE B CA 1
ATOM 3702 C C . PHE B 1 145 ? 25.006 39.518 57.916 1.00 25.40 146 PHE B C 1
ATOM 3703 O O . PHE B 1 145 ? 24.668 38.413 58.337 1.00 27.16 146 PHE B O 1
ATOM 3711 N N . ARG B 1 146 ? 25.651 39.688 56.771 1.00 24.73 147 ARG B N 1
ATOM 3712 C CA . ARG B 1 146 ? 26.033 38.570 55.929 1.00 25.29 147 ARG B CA 1
ATOM 3713 C C . ARG B 1 146 ? 26.984 37.661 56.710 1.00 24.94 147 ARG B C 1
ATOM 3714 O O . ARG B 1 146 ? 26.924 36.438 56.595 1.00 24.31 147 ARG B O 1
ATOM 3722 N N . LYS B 1 147 ? 27.859 38.275 57.499 1.00 23.44 148 LYS B N 1
ATOM 3723 C CA . LYS B 1 147 ? 28.839 37.548 58.297 1.00 23.55 148 LYS B CA 1
ATOM 3724 C C . LYS B 1 147 ? 28.164 36.682 59.359 1.00 21.81 148 LYS B C 1
ATOM 3725 O O . LYS B 1 147 ? 28.597 35.556 59.624 1.00 19.22 148 LYS B O 1
ATOM 3731 N N . LEU B 1 148 ? 27.106 37.210 59.965 1.00 20.19 149 LEU B N 1
ATOM 3732 C CA . LEU B 1 148 ? 26.368 36.472 60.982 1.00 21.20 149 LEU B CA 1
ATOM 3733 C C . LEU B 1 148 ? 25.686 35.262 60.351 1.00 22.39 149 LEU B C 1
ATOM 3734 O O . LEU B 1 148 ? 25.540 34.212 60.984 1.00 19.98 149 LEU B O 1
ATOM 3739 N N . CYS B 1 149 ? 25.259 35.418 59.101 1.00 20.64 150 CYS B N 1
ATOM 3740 C CA . CYS B 1 149 ? 24.582 34.334 58.401 1.00 20.83 150 CYS B CA 1
ATOM 3741 C C . CYS B 1 149 ? 25.531 33.211 57.977 1.00 20.40 150 CYS B C 1
ATOM 3742 O O . CYS B 1 149 ? 25.188 32.036 58.112 1.00 22.12 150 CYS B O 1
ATOM 3745 N N . TYR B 1 150 ? 26.720 33.557 57.485 1.00 18.53 151 TYR B N 1
ATOM 3746 C CA . TYR B 1 150 ? 27.678 32.532 57.076 1.00 20.17 151 TYR B CA 1
ATOM 3747 C C . TYR B 1 150 ? 28.202 31.741 58.270 1.00 19.42 151 TYR B C 1
ATOM 3748 O O . TYR B 1 150 ? 28.594 30.577 58.136 1.00 17.53 151 TYR B O 1
ATOM 3757 N N . LYS B 1 151 ? 28.231 32.385 59.431 1.00 18.47 152 LYS B N 1
ATOM 3758 C CA . LYS B 1 151 ? 28.681 31.724 60.648 1.00 19.13 152 LYS B CA 1
ATOM 3759 C C . LYS B 1 151 ? 27.628 30.684 60.977 1.00 18.53 152 LYS B C 1
ATOM 3760 O O . LYS B 1 151 ? 27.947 29.534 61.251 1.00 20.12 152 LYS B O 1
ATOM 3766 N N . LYS B 1 152 ? 26.365 31.087 60.930 1.00 20.11 153 LYS B N 1
ATOM 3767 C CA . LYS B 1 152 ? 25.281 30.159 61.227 1.00 21.00 153 LYS B CA 1
ATOM 3768 C C . LYS B 1 152 ? 25.198 29.059 60.171 1.00 19.60 153 LYS B C 1
ATOM 3769 O O . LYS B 1 152 ? 24.888 27.918 60.495 1.00 19.55 153 LYS B O 1
ATOM 3775 N N . LEU B 1 153 ? 25.481 29.401 58.914 1.00 18.15 154 LEU B N 1
ATOM 3776 C CA . LEU B 1 153 ? 25.454 28.410 57.839 1.00 18.12 154 LEU B CA 1
ATOM 3777 C C . LEU B 1 153 ? 26.418 27.281 58.188 1.00 18.90 154 LEU B C 1
ATOM 3778 O O . LEU B 1 153 ? 26.114 26.104 57.983 1.00 17.94 154 LEU B O 1
ATOM 3783 N N . GLU B 1 154 ? 27.582 27.638 58.722 1.00 18.04 155 GLU B N 1
ATOM 3784 C CA . GLU B 1 154 ? 28.559 26.627 59.126 1.00 18.93 155 GLU B CA 1
ATOM 3785 C C . GLU B 1 154 ? 28.017 25.788 60.278 1.00 18.43 155 GLU B C 1
ATOM 3786 O O . GLU B 1 154 ? 28.248 24.587 60.341 1.00 18.87 155 GLU B O 1
ATOM 3792 N N . GLU B 1 155 ? 27.309 26.424 61.204 1.00 19.53 156 GLU B N 1
ATOM 3793 C CA . GLU B 1 155 ? 26.778 25.696 62.350 1.00 21.55 156 GLU B CA 1
ATOM 3794 C C . GLU B 1 155 ? 25.632 24.739 62.023 1.00 21.44 156 GLU B C 1
ATOM 3795 O O . GLU B 1 155 ? 25.591 23.625 62.547 1.00 21.74 156 GLU B O 1
ATOM 3801 N N . VAL B 1 156 ? 24.708 25.164 61.166 1.00 18.24 157 VAL B N 1
ATOM 3802 C CA . VAL B 1 156 ? 23.574 24.317 60.815 1.00 19.18 157 VAL B CA 1
ATOM 3803 C C . VAL B 1 156 ? 23.888 23.229 59.799 1.00 18.05 157 VAL B C 1
ATOM 3804 O O . VAL B 1 156 ? 23.051 22.367 59.535 1.00 19.37 157 VAL B O 1
ATOM 3808 N N . THR B 1 157 ? 25.092 23.252 59.236 1.00 18.50 158 THR B N 1
ATOM 3809 C CA . THR B 1 157 ? 25.484 22.240 58.260 1.00 17.71 158 THR B CA 1
ATOM 3810 C C . THR B 1 157 ? 26.639 21.400 58.777 1.00 18.64 158 THR B C 1
ATOM 3811 O O . THR B 1 157 ? 26.713 20.204 58.505 1.00 18.25 158 THR B O 1
ATOM 3815 N N . GLY B 1 158 ? 27.546 22.039 59.514 1.00 17.82 159 GLY B N 1
ATOM 3816 C CA . GLY B 1 158 ? 28.710 21.336 60.024 1.00 13.77 159 GLY B CA 1
ATOM 3817 C C . GLY B 1 158 ? 29.816 21.328 58.987 1.00 14.89 159 GLY B C 1
ATOM 3818 O O . GLY B 1 158 ? 30.823 20.640 59.143 1.00 16.01 159 GLY B O 1
ATOM 3819 N N . TRP B 1 159 ? 29.630 22.099 57.916 1.00 13.77 160 TRP B N 1
ATOM 3820 C CA . TRP B 1 159 ? 30.612 22.180 56.835 1.00 14.92 160 TRP B CA 1
ATOM 3821 C C . TRP B 1 159 ? 31.434 23.460 56.976 1.00 14.86 160 TRP B C 1
ATOM 3822 O O . TRP B 1 159 ? 30.973 24.441 57.556 1.00 15.10 160 TRP B O 1
ATOM 3833 N N . GLU B 1 160 ? 32.643 23.448 56.431 1.00 16.20 161 GLU B N 1
ATOM 3834 C CA . GLU B 1 160 ? 33.522 24.613 56.496 1.00 20.75 161 GLU B CA 1
ATOM 3835 C C . GLU B 1 160 ? 33.130 25.692 55.500 1.00 21.25 161 GLU B C 1
ATOM 3836 O O . GLU B 1 160 ? 32.749 25.396 54.364 1.00 19.55 161 GLU B O 1
ATOM 3842 N N . LEU B 1 161 ? 33.241 26.944 55.932 1.00 21.26 162 LEU B N 1
ATOM 3843 C CA . LEU B 1 161 ? 32.958 28.094 55.078 1.00 21.79 162 LEU B CA 1
ATOM 3844 C C . LEU B 1 161 ? 34.168 29.001 55.299 1.00 23.35 162 LEU B C 1
ATOM 3845 O O . LEU B 1 161 ? 34.941 29.260 54.370 1.00 20.51 162 LEU B O 1
ATOM 3850 N N . GLU B 1 162 ? 34.320 29.447 56.550 1.00 23.53 163 GLU B N 1
ATOM 3851 C CA . GLU B 1 162 ? 35.419 30.302 57.006 1.00 25.97 163 GLU B CA 1
ATOM 3852 C C . GLU B 1 162 ? 35.384 31.721 56.460 1.00 25.76 163 GLU B C 1
ATOM 3853 O O . GLU B 1 162 ? 35.492 32.692 57.216 1.00 24.41 163 GLU B O 1
ATOM 3859 N N . LYS B 1 163 ? 35.244 31.828 55.144 1.00 25.43 164 LYS B N 1
ATOM 3860 C CA . LYS B 1 163 ? 35.170 33.110 54.456 1.00 25.89 164 LYS B CA 1
ATOM 3861 C C . LYS B 1 163 ? 34.636 32.860 53.049 1.00 23.30 164 LYS B C 1
ATOM 3862 O O . LYS B 1 163 ? 34.846 31.791 52.480 1.00 20.92 164 LYS B O 1
ATOM 3868 N N . ARG B 1 164 ? 33.940 33.846 52.497 1.00 23.10 165 ARG B N 1
ATOM 3869 C CA . ARG B 1 164 ? 33.404 33.727 51.143 1.00 23.75 165 ARG B CA 1
ATOM 3870 C C . ARG B 1 164 ? 34.575 33.768 50.161 1.00 24.15 165 ARG B C 1
ATOM 3871 O O . ARG B 1 164 ? 35.329 34.738 50.139 1.00 25.06 165 ARG B O 1
ATOM 3879 N N . THR B 1 165 ? 34.758 32.701 49.387 1.00 24.30 166 THR B N 1
ATOM 3880 C CA . THR B 1 165 ? 35.830 32.654 48.389 1.00 25.53 166 THR B CA 1
ATOM 3881 C C . THR B 1 165 ? 35.189 32.339 47.041 1.00 28.63 166 THR B C 1
ATOM 3882 O O . THR B 1 165 ? 34.299 31.491 46.962 1.00 29.13 166 THR B O 1
ATOM 3886 N N . LYS B 1 166 ? 35.637 33.011 45.984 1.00 30.60 167 LYS B N 1
ATOM 3887 C CA . LYS B 1 166 ? 35.042 32.800 44.669 1.00 33.88 167 LYS B CA 1
ATOM 3888 C C . LYS B 1 166 ? 36.008 32.611 43.508 1.00 34.47 167 LYS B C 1
ATOM 3889 O O . LYS B 1 166 ? 35.592 32.203 42.426 1.00 34.57 167 LYS B O 1
ATOM 3895 N N . ARG B 1 167 ? 37.287 32.904 43.711 1.00 34.64 168 ARG B N 1
ATOM 3896 C CA . ARG B 1 167 ? 38.246 32.755 42.624 1.00 35.44 168 ARG B CA 1
ATOM 3897 C C . ARG B 1 167 ? 39.539 32.069 43.062 1.00 33.77 168 ARG B C 1
ATOM 3898 O O . ARG B 1 167 ? 40.600 32.694 43.132 1.00 33.79 168 ARG B O 1
ATOM 3906 N N . PRO B 1 168 ? 39.471 30.753 43.311 1.00 32.45 169 PRO B N 1
ATOM 3907 C CA . PRO B 1 168 ? 38.252 29.948 43.186 1.00 31.34 169 PRO B CA 1
ATOM 3908 C C . PRO B 1 168 ? 37.646 29.583 44.542 1.00 29.90 169 PRO B C 1
ATOM 3909 O O . PRO B 1 168 ? 38.216 29.894 45.591 1.00 27.60 169 PRO B O 1
ATOM 3913 N N . PRO B 1 169 ? 36.469 28.928 44.536 1.00 28.75 170 PRO B N 1
ATOM 3914 C CA . PRO B 1 169 ? 35.841 28.536 45.805 1.00 27.24 170 PRO B CA 1
ATOM 3915 C C . PRO B 1 169 ? 36.815 27.581 46.488 1.00 25.51 170 PRO B C 1
ATOM 3916 O O . PRO B 1 169 ? 37.349 26.675 45.852 1.00 26.30 170 PRO B O 1
ATOM 3920 N N . GLN B 1 170 ? 37.061 27.788 47.772 1.00 25.91 171 GLN B N 1
ATOM 3921 C CA . GLN B 1 170 ? 38.004 26.945 48.494 1.00 25.54 171 GLN B CA 1
ATOM 3922 C C . GLN B 1 170 ? 37.397 25.756 49.247 1.00 25.39 171 GLN B C 1
ATOM 3923 O O . GLN B 1 170 ? 38.123 24.988 49.875 1.00 26.01 171 GLN B O 1
ATOM 3929 N N . ASN B 1 171 ? 36.077 25.605 49.198 1.00 23.09 172 ASN B N 1
ATOM 3930 C CA . ASN B 1 171 ? 35.422 24.482 49.866 1.00 21.78 172 ASN B CA 1
ATOM 3931 C C . ASN B 1 171 ? 34.026 24.238 49.301 1.00 20.67 172 ASN B C 1
ATOM 3932 O O . ASN B 1 171 ? 33.487 25.086 48.587 1.00 20.51 172 ASN B O 1
ATOM 3937 N N . PRO B 1 172 ? 33.426 23.067 49.602 1.00 19.10 173 PRO B N 1
ATOM 3938 C CA . PRO B 1 172 ? 32.088 22.756 49.097 1.00 17.96 173 PRO B CA 1
ATOM 3939 C C . PRO B 1 172 ? 31.039 23.842 49.262 1.00 18.32 173 PRO B C 1
ATOM 3940 O O . PRO B 1 172 ? 30.342 24.168 48.300 1.00 15.62 173 PRO B O 1
ATOM 3944 N N . LEU B 1 173 ? 30.917 24.406 50.464 1.00 16.93 174 LEU B N 1
ATOM 3945 C CA . LEU B 1 173 ? 29.918 25.447 50.684 1.00 15.73 174 LEU B CA 1
ATOM 3946 C C . LEU B 1 173 ? 30.084 26.630 49.737 1.00 14.93 174 LEU B C 1
ATOM 3947 O O . LEU B 1 173 ? 29.103 27.110 49.179 1.00 17.47 174 LEU B O 1
ATOM 3952 N N . ASN B 1 174 ? 31.307 27.120 49.562 1.00 13.63 175 ASN B N 1
ATOM 3953 C CA . ASN B 1 174 ? 31.505 28.235 48.642 1.00 14.46 175 ASN B CA 1
ATOM 3954 C C . ASN B 1 174 ? 31.217 27.780 47.206 1.00 16.83 175 ASN B C 1
ATOM 3955 O O . ASN B 1 174 ? 30.736 28.557 46.382 1.00 17.01 175 ASN B O 1
ATOM 3960 N N . ALA B 1 175 ? 31.507 26.521 46.903 1.00 18.01 176 ALA B N 1
ATOM 3961 C CA . ALA B 1 175 ? 31.240 26.018 45.562 1.00 19.38 176 ALA B CA 1
ATOM 3962 C C . ALA B 1 175 ? 29.726 26.017 45.322 1.00 18.57 176 ALA B C 1
ATOM 3963 O O . ALA B 1 175 ? 29.266 26.395 44.251 1.00 17.79 176 ALA B O 1
ATOM 3965 N N . LEU B 1 176 ? 28.952 25.614 46.326 1.00 17.09 177 LEU B N 1
ATOM 3966 C CA . LEU B 1 176 ? 27.498 25.594 46.195 1.00 16.02 177 LEU B CA 1
ATOM 3967 C C . LEU B 1 176 ? 26.938 27.015 46.107 1.00 18.55 177 LEU B C 1
ATOM 3968 O O . LEU B 1 176 ? 26.039 27.288 45.303 1.00 15.76 177 LEU B O 1
ATOM 3973 N N . ILE B 1 177 ? 27.454 27.915 46.946 1.00 14.67 178 ILE B N 1
ATOM 3974 C CA . ILE B 1 177 ? 26.987 29.300 46.945 1.00 16.31 178 ILE B CA 1
ATOM 3975 C C . ILE B 1 177 ? 27.217 29.947 45.578 1.00 16.93 178 ILE B C 1
ATOM 3976 O O . ILE B 1 177 ? 26.335 30.635 45.061 1.00 16.57 178 ILE B O 1
ATOM 3981 N N . SER B 1 178 ? 28.396 29.728 44.998 1.00 18.48 179 SER B N 1
ATOM 3982 C CA . SER B 1 178 ? 28.706 30.287 43.682 1.00 19.64 179 SER B CA 1
ATOM 3983 C C . SER B 1 178 ? 27.787 29.711 42.602 1.00 20.14 179 SER B C 1
ATOM 3984 O O . SER B 1 178 ? 27.304 30.441 41.732 1.00 19.53 179 SER B O 1
ATOM 3987 N N . PHE B 1 179 ? 27.547 28.404 42.651 1.00 18.20 180 PHE B N 1
ATOM 3988 C CA . PHE B 1 179 ? 26.683 27.770 41.658 1.00 19.08 180 PHE B CA 1
ATOM 3989 C C . PHE B 1 179 ? 25.254 28.290 41.814 1.00 20.34 180 PHE B C 1
ATOM 3990 O O . PHE B 1 179 ? 24.620 28.706 40.834 1.00 19.66 180 PHE B O 1
ATOM 3998 N N . GLY B 1 180 ? 24.756 28.288 43.047 1.00 16.98 181 GLY B N 1
ATOM 3999 C CA . GLY B 1 180 ? 23.407 28.769 43.304 1.00 16.98 181 GLY B CA 1
ATOM 4000 C C . GLY B 1 180 ? 23.221 30.231 42.931 1.00 18.53 181 GLY B C 1
ATOM 4001 O O . GLY B 1 180 ? 22.173 30.619 42.398 1.00 18.78 181 GLY B O 1
ATOM 4002 N N . ASN B 1 181 ? 24.226 31.052 43.235 1.00 18.27 182 ASN B N 1
ATOM 4003 C CA . ASN B 1 181 ? 24.172 32.469 42.910 1.00 17.57 182 ASN B CA 1
ATOM 4004 C C . ASN B 1 181 ? 24.071 32.620 41.387 1.00 19.68 182 ASN B C 1
ATOM 4005 O O . ASN B 1 181 ? 23.261 33.401 40.902 1.00 18.82 182 ASN B O 1
ATOM 4010 N N . SER B 1 182 ? 24.898 31.875 40.650 1.00 19.45 183 SER B N 1
ATOM 4011 C CA . SER B 1 182 ? 24.889 31.933 39.190 1.00 22.53 183 SER B CA 1
ATOM 4012 C C . SER B 1 182 ? 23.524 31.602 38.621 1.00 21.40 183 SER B C 1
ATOM 4013 O O . SER B 1 182 ? 23.033 32.306 37.746 1.00 22.11 183 SER B O 1
ATOM 4016 N N . LEU B 1 183 ? 22.916 30.530 39.118 1.00 18.99 184 LEU B N 1
ATOM 4017 C CA . LEU B 1 183 ? 21.604 30.123 38.645 1.00 19.25 184 LEU B CA 1
ATOM 4018 C C . LEU B 1 183 ? 20.575 31.201 38.939 1.00 20.16 184 LEU B C 1
ATOM 4019 O O . LEU B 1 183 ? 19.640 31.417 38.157 1.00 20.28 184 LEU B O 1
ATOM 4024 N N . THR B 1 184 ? 20.743 31.877 40.072 1.00 17.50 185 THR B N 1
ATOM 4025 C CA . THR B 1 184 ? 19.817 32.934 40.458 1.00 16.76 185 THR B CA 1
ATOM 4026 C C . THR B 1 184 ? 19.960 34.183 39.584 1.00 17.58 185 THR B C 1
ATOM 4027 O O . THR B 1 184 ? 18.958 34.769 39.184 1.00 15.92 185 THR B O 1
ATOM 4031 N N . TYR B 1 185 ? 21.195 34.590 39.295 1.00 17.56 186 TYR B N 1
ATOM 4032 C CA . TYR B 1 185 ? 21.414 35.764 38.451 1.00 19.56 186 TYR B CA 1
ATOM 4033 C C . TYR B 1 185 ? 20.811 35.511 37.068 1.00 21.33 186 TYR B C 1
ATOM 4034 O O . TYR B 1 185 ? 20.173 36.389 36.494 1.00 22.17 186 TYR B O 1
ATOM 4043 N N . ALA B 1 186 ? 21.014 34.304 36.544 1.00 22.16 187 ALA B N 1
ATOM 4044 C CA . ALA B 1 186 ? 20.491 33.934 35.229 1.00 23.16 187 ALA B CA 1
ATOM 4045 C C . ALA B 1 186 ? 18.970 33.962 35.225 1.00 24.46 187 ALA B C 1
ATOM 4046 O O . ALA B 1 186 ? 18.348 34.520 34.315 1.00 26.66 187 ALA B O 1
ATOM 4048 N N . LYS B 1 187 ? 18.371 33.370 36.251 1.00 23.57 188 LYS B N 1
ATOM 4049 C CA . LYS B 1 187 ? 16.919 33.328 36.367 1.00 23.91 188 LYS B CA 1
ATOM 4050 C C . LYS B 1 187 ? 16.325 34.735 36.409 1.00 25.48 188 LYS B C 1
ATOM 4051 O O . LYS B 1 187 ? 15.324 35.017 35.740 1.00 25.71 188 LYS B O 1
ATOM 4057 N N . VAL B 1 188 ? 16.934 35.614 37.201 1.00 23.63 189 VAL B N 1
ATOM 4058 C CA . VAL B 1 188 ? 16.453 36.985 37.321 1.00 22.63 189 VAL B CA 1
ATOM 4059 C C . VAL B 1 188 ? 16.635 37.742 36.004 1.00 22.79 189 VAL B C 1
ATOM 4060 O O . VAL B 1 188 ? 15.732 38.446 35.564 1.00 23.78 189 VAL B O 1
ATOM 4064 N N . LEU B 1 189 ? 17.804 37.600 35.388 1.00 22.40 190 LEU B N 1
ATOM 4065 C CA . LEU B 1 189 ? 18.080 38.261 34.121 1.00 25.37 190 LEU B CA 1
ATOM 4066 C C . LEU B 1 189 ? 17.031 37.825 33.101 1.00 26.99 190 LEU B C 1
ATOM 4067 O O . LEU B 1 189 ? 16.536 38.634 32.319 1.00 28.79 190 LEU B O 1
ATOM 4072 N N . GLY B 1 190 ? 16.696 36.539 33.122 1.00 27.97 191 GLY B N 1
ATOM 4073 C CA . GLY B 1 190 ? 15.698 36.015 32.212 1.00 28.58 191 GLY B CA 1
ATOM 4074 C C . GLY B 1 190 ? 14.389 36.756 32.372 1.00 28.22 191 GLY B C 1
ATOM 4075 O O . GLY B 1 190 ? 13.727 37.085 31.388 1.00 29.44 191 GLY B O 1
ATOM 4076 N N . GLU B 1 191 ? 14.001 37.022 33.611 1.00 27.57 192 GLU B N 1
ATOM 4077 C CA . GLU B 1 191 ? 12.763 37.749 33.854 1.00 27.34 192 GLU B CA 1
ATOM 4078 C C . GLU B 1 191 ? 12.895 39.202 33.403 1.00 28.79 192 GLU B C 1
ATOM 4079 O O . GLU B 1 191 ? 11.931 39.801 32.919 1.00 29.05 192 GLU B O 1
ATOM 4085 N N . ILE B 1 192 ? 14.088 39.770 33.554 1.00 27.90 193 ILE B N 1
ATOM 4086 C CA . ILE B 1 192 ? 14.299 41.152 33.146 1.00 28.61 193 ILE B CA 1
ATOM 4087 C C . ILE B 1 192 ? 14.102 41.296 31.638 1.00 28.51 193 ILE B C 1
ATOM 4088 O O . ILE B 1 192 ? 13.457 42.242 31.183 1.00 27.92 193 ILE B O 1
ATOM 4093 N N . TYR B 1 193 ? 14.646 40.355 30.870 1.00 28.59 194 TYR B N 1
ATOM 4094 C CA . TYR B 1 193 ? 14.510 40.397 29.416 1.00 29.91 194 TYR B CA 1
ATOM 4095 C C . TYR B 1 193 ? 13.061 40.284 28.963 1.00 29.52 194 TYR B C 1
ATOM 4096 O O . TYR B 1 193 ? 12.747 40.597 27.821 1.00 31.37 194 TYR B O 1
ATOM 4105 N N . LYS B 1 194 ? 12.177 39.837 29.850 1.00 29.77 195 LYS B N 1
ATOM 4106 C CA . LYS B 1 194 ? 10.763 39.726 29.504 1.00 29.86 195 LYS B CA 1
ATOM 4107 C C . LYS B 1 194 ? 10.035 41.033 29.797 1.00 29.23 195 LYS B C 1
ATOM 4108 O O . LYS B 1 194 ? 8.828 41.144 29.579 1.00 29.60 195 LYS B O 1
ATOM 4114 N N . THR B 1 195 ? 10.769 42.015 30.309 1.00 28.14 196 THR B N 1
ATOM 4115 C CA . THR B 1 195 ? 10.192 43.324 30.611 1.00 27.33 196 THR B CA 1
ATOM 4116 C C . THR B 1 195 ? 10.903 44.328 29.715 1.00 27.10 196 THR B C 1
ATOM 4117 O O . THR B 1 195 ? 11.730 43.948 28.894 1.00 26.65 196 THR B O 1
ATOM 4121 N N . GLN B 1 196 ? 10.595 45.608 29.888 1.00 29.61 197 GLN B N 1
ATOM 4122 C CA . GLN B 1 196 ? 11.215 46.650 29.076 1.00 32.00 197 GLN B CA 1
ATOM 4123 C C . GLN B 1 196 ? 12.418 47.287 29.769 1.00 31.79 197 GLN B C 1
ATOM 4124 O O . GLN B 1 196 ? 13.049 48.197 29.231 1.00 30.57 197 GLN B O 1
ATOM 4130 N N . LEU B 1 197 ? 12.741 46.793 30.962 1.00 30.03 198 LEU B N 1
ATOM 4131 C CA . LEU B 1 197 ? 13.871 47.309 31.726 1.00 28.18 198 LEU B CA 1
ATOM 4132 C C . LEU B 1 197 ? 15.203 46.947 31.086 1.00 26.93 198 LEU B C 1
ATOM 4133 O O . LEU B 1 197 ? 15.391 45.827 30.616 1.00 27.88 198 LEU B O 1
ATOM 4138 N N . ASN B 1 198 ? 16.121 47.906 31.056 1.00 25.47 199 ASN B N 1
ATOM 4139 C CA . ASN B 1 198 ? 17.457 47.664 30.526 1.00 25.94 199 ASN B CA 1
ATOM 4140 C C . ASN B 1 198 ? 18.170 47.015 31.716 1.00 25.61 199 ASN B C 1
ATOM 4141 O O . ASN B 1 198 ? 18.140 47.555 32.816 1.00 25.99 199 ASN B O 1
ATOM 4146 N N . PRO B 1 199 ? 18.817 45.855 31.509 1.00 26.58 200 PRO B N 1
ATOM 4147 C CA . PRO B 1 199 ? 19.532 45.115 32.559 1.00 25.64 200 PRO B CA 1
ATOM 4148 C C . PRO B 1 199 ? 20.862 45.704 33.007 1.00 25.67 200 PRO B C 1
ATOM 4149 O O . PRO B 1 199 ? 21.455 45.243 33.985 1.00 25.33 200 PRO B O 1
ATOM 4153 N N . THR B 1 200 ? 21.329 46.715 32.289 1.00 24.39 201 THR B N 1
ATOM 4154 C CA . THR B 1 200 ? 22.606 47.345 32.585 1.00 24.35 201 THR B CA 1
ATOM 4155 C C . THR B 1 200 ? 22.557 48.424 33.667 1.00 23.22 201 THR B C 1
ATOM 4156 O O . THR B 1 200 ? 23.584 48.766 34.249 1.00 22.84 201 THR B O 1
ATOM 4160 N N . VAL B 1 201 ? 21.371 48.953 33.945 1.00 21.36 202 VAL B N 1
ATOM 4161 C CA . VAL B 1 201 ? 21.245 50.009 34.941 1.00 21.90 202 VAL B CA 1
ATOM 4162 C C . VAL B 1 201 ? 20.912 49.478 36.333 1.00 21.37 202 VAL B C 1
ATOM 4163 O O . VAL B 1 201 ? 19.825 48.947 36.565 1.00 23.11 202 VAL B O 1
ATOM 4167 N N . SER B 1 202 ? 21.856 49.631 37.256 1.00 20.42 203 SER B N 1
ATOM 4168 C CA . SER B 1 202 ? 21.668 49.169 38.629 1.00 20.93 203 SER B CA 1
ATOM 4169 C C . SER B 1 202 ? 21.877 50.316 39.622 1.00 21.30 203 SER B C 1
ATOM 4170 O O . SER B 1 202 ? 22.294 51.413 39.239 1.00 20.51 203 SER B O 1
ATOM 4173 N N . TYR B 1 203 ? 21.593 50.063 40.895 1.00 20.07 204 TYR B N 1
ATOM 4174 C CA . TYR B 1 203 ? 21.720 51.096 41.916 1.00 19.62 204 TYR B CA 1
ATOM 4175 C C . TYR B 1 203 ? 22.635 50.700 43.072 1.00 20.43 204 TYR B C 1
ATOM 4176 O O . TYR B 1 203 ? 23.416 51.518 43.552 1.00 19.01 204 TYR B O 1
ATOM 4185 N N . LEU B 1 204 ? 22.543 49.447 43.515 1.00 20.35 205 LEU B N 1
ATOM 4186 C CA . LEU B 1 204 ? 23.396 48.964 44.594 1.00 18.96 205 LEU B CA 1
ATOM 4187 C C . LEU B 1 204 ? 24.771 48.669 43.997 1.00 20.93 205 LEU B C 1
ATOM 4188 O O . LEU B 1 204 ? 25.795 49.157 44.483 1.00 19.25 205 LEU B O 1
ATOM 4193 N N . HIS B 1 205 ? 24.788 47.864 42.940 1.00 20.11 206 HIS B N 1
ATOM 4194 C CA . HIS B 1 205 ? 26.032 47.528 42.266 1.00 22.94 206 HIS B CA 1
ATOM 4195 C C . HIS B 1 205 ? 26.317 48.623 41.243 1.00 24.31 206 HIS B C 1
ATOM 4196 O O . HIS B 1 205 ? 25.397 49.278 40.764 1.00 21.36 206 HIS B O 1
ATOM 4203 N N . GLU B 1 206 ? 27.587 48.813 40.911 1.00 26.75 207 GLU B N 1
ATOM 4204 C CA . GLU B 1 206 ? 27.978 49.823 39.938 1.00 30.56 207 GLU B CA 1
ATOM 4205 C C . GLU B 1 206 ? 27.671 49.340 38.525 1.00 32.35 207 GLU B C 1
ATOM 4206 O O . GLU B 1 206 ? 28.145 48.280 38.108 1.00 32.78 207 GLU B O 1
ATOM 4212 N N . PRO B 1 207 ? 26.873 50.113 37.769 1.00 33.75 208 PRO B N 1
ATOM 4213 C CA . PRO B 1 207 ? 26.511 49.750 36.397 1.00 34.40 208 PRO B CA 1
ATOM 4214 C C . PRO B 1 207 ? 27.724 49.356 35.562 1.00 36.03 208 PRO B C 1
ATOM 4215 O O . PRO B 1 207 ? 27.683 48.379 34.822 1.00 37.46 208 PRO B O 1
ATOM 4219 N N . SER B 1 208 ? 28.806 50.114 35.700 1.00 39.17 209 SER B N 1
ATOM 4220 C CA . SER B 1 208 ? 30.030 49.867 34.946 1.00 43.33 209 SER B CA 1
ATOM 4221 C C . SER B 1 208 ? 30.749 48.566 35.301 1.00 44.98 209 SER B C 1
ATOM 4222 O O . SER B 1 208 ? 31.089 47.815 34.359 1.00 46.37 209 SER B O 1
ATOM 4225 N N . ARG B 1 211 ? 28.113 42.965 33.550 1.00 43.40 212 ARG B N 1
ATOM 4226 C CA . ARG B 1 211 ? 27.396 43.584 32.402 1.00 43.67 212 ARG B CA 1
ATOM 4227 C C . ARG B 1 211 ? 25.934 43.864 32.727 1.00 41.64 212 ARG B C 1
ATOM 4228 O O . ARG B 1 211 ? 25.465 44.991 32.573 1.00 43.79 212 ARG B O 1
ATOM 4236 N N . PHE B 1 212 ? 25.222 42.836 33.182 1.00 37.98 213 PHE B N 1
ATOM 4237 C CA . PHE B 1 212 ? 23.800 42.946 33.513 1.00 33.57 213 PHE B CA 1
ATOM 4238 C C . PHE B 1 212 ? 23.594 43.189 35.003 1.00 30.85 213 PHE B C 1
ATOM 4239 O O . PHE B 1 212 ? 22.935 42.410 35.692 1.00 28.20 213 PHE B O 1
ATOM 4247 N N . SER B 1 213 ? 24.151 44.298 35.478 1.00 27.54 214 SER B N 1
ATOM 4248 C CA . SER B 1 213 ? 24.091 44.690 36.879 1.00 25.28 214 SER B CA 1
ATOM 4249 C C . SER B 1 213 ? 22.733 44.705 37.557 1.00 22.07 214 SER B C 1
ATOM 4250 O O . SER B 1 213 ? 22.649 44.456 38.758 1.00 20.09 214 SER B O 1
ATOM 4253 N N . LEU B 1 214 ? 21.673 45.005 36.815 1.00 19.74 215 LEU B N 1
ATOM 4254 C CA . LEU B 1 214 ? 20.350 45.040 37.425 1.00 20.04 215 LEU B CA 1
ATOM 4255 C C . LEU B 1 214 ? 19.959 43.661 37.949 1.00 20.21 215 LEU B C 1
ATOM 4256 O O . LEU B 1 214 ? 19.257 43.558 38.957 1.00 20.48 215 LEU B O 1
ATOM 4261 N N . SER B 1 215 ? 20.408 42.603 37.276 1.00 20.41 216 SER B N 1
ATOM 4262 C CA . SER B 1 215 ? 20.074 41.262 37.738 1.00 20.96 216 SER B CA 1
ATOM 4263 C C . SER B 1 215 ? 20.762 41.017 39.081 1.00 21.24 216 SER B C 1
ATOM 4264 O O . SER B 1 215 ? 20.250 40.275 39.923 1.00 22.51 216 SER B O 1
ATOM 4267 N N . LEU B 1 216 ? 21.915 41.647 39.277 1.00 21.40 217 LEU B N 1
ATOM 4268 C CA . LEU B 1 216 ? 22.662 41.502 40.524 1.00 21.46 217 LEU B CA 1
ATOM 4269 C C . LEU B 1 216 ? 21.905 42.151 41.671 1.00 19.91 217 LEU B C 1
ATOM 4270 O O . LEU B 1 216 ? 21.775 41.559 42.741 1.00 20.82 217 LEU B O 1
ATOM 4275 N N . ASP B 1 217 ? 21.400 43.362 41.437 1.00 19.11 218 ASP B N 1
ATOM 4276 C CA . ASP B 1 217 ? 20.635 44.106 42.440 1.00 18.37 218 ASP B CA 1
ATOM 4277 C C . ASP B 1 217 ? 19.396 43.330 42.883 1.00 18.88 218 ASP B C 1
ATOM 4278 O O . ASP B 1 217 ? 19.212 43.043 44.065 1.00 18.37 218 ASP B O 1
ATOM 4283 N N . VAL B 1 218 ? 18.542 43.008 41.918 1.00 20.33 219 VAL B N 1
ATOM 4284 C CA . VAL B 1 218 ? 17.301 42.293 42.188 1.00 19.53 219 VAL B CA 1
ATOM 4285 C C . VAL B 1 218 ? 17.541 40.923 42.821 1.00 18.69 219 VAL B C 1
ATOM 4286 O O . VAL B 1 218 ? 16.759 40.477 43.659 1.00 20.13 219 VAL B O 1
ATOM 4290 N N . ALA B 1 219 ? 18.617 40.259 42.421 1.00 18.09 220 ALA B N 1
ATOM 4291 C CA . ALA B 1 219 ? 18.945 38.944 42.977 1.00 19.50 220 ALA B CA 1
ATOM 4292 C C . ALA B 1 219 ? 19.235 39.009 44.490 1.00 19.93 220 ALA B C 1
ATOM 4293 O O . ALA B 1 219 ? 19.071 38.012 45.204 1.00 18.72 220 ALA B O 1
ATOM 4295 N N . GLU B 1 220 ? 19.662 40.169 44.981 1.00 19.55 221 GLU B N 1
ATOM 4296 C CA . GLU B 1 220 ? 19.948 40.307 46.413 1.00 20.11 221 GLU B CA 1
ATOM 4297 C C . GLU B 1 220 ? 18.736 39.895 47.235 1.00 20.55 221 GLU B C 1
ATOM 4298 O O . GLU B 1 220 ? 18.860 39.311 48.314 1.00 18.81 221 GLU B O 1
ATOM 4304 N N . VAL B 1 221 ? 17.560 40.209 46.710 1.00 18.36 222 VAL B N 1
ATOM 4305 C CA . VAL B 1 221 ? 16.311 39.900 47.384 1.00 18.57 222 VAL B CA 1
ATOM 4306 C C . VAL B 1 221 ? 15.945 38.416 47.346 1.00 19.05 222 VAL B C 1
ATOM 4307 O O . VAL B 1 221 ? 15.345 37.900 48.292 1.00 20.81 222 VAL B O 1
ATOM 4311 N N . PHE B 1 222 ? 16.323 37.731 46.268 1.00 18.71 223 PHE B N 1
ATOM 4312 C CA . PHE B 1 222 ? 15.992 36.313 46.093 1.00 20.18 223 PHE B CA 1
ATOM 4313 C C . PHE B 1 222 ? 17.056 35.270 46.449 1.00 18.06 223 PHE B C 1
ATOM 4314 O O . PHE B 1 222 ? 16.729 34.105 46.661 1.00 16.47 223 PHE B O 1
ATOM 4322 N N . LYS B 1 223 ? 18.318 35.668 46.502 1.00 17.13 224 LYS B N 1
ATOM 4323 C CA . LYS B 1 223 ? 19.383 34.713 46.812 1.00 17.76 224 LYS B CA 1
ATOM 4324 C C . LYS B 1 223 ? 19.213 33.969 48.140 1.00 17.37 224 LYS B C 1
ATOM 4325 O O . LYS B 1 223 ? 19.493 32.776 48.217 1.00 17.58 224 LYS B O 1
ATOM 4331 N N . PRO B 1 224 ? 18.745 34.655 49.198 1.00 16.71 225 PRO B N 1
ATOM 4332 C CA . PRO B 1 224 ? 18.582 33.943 50.470 1.00 18.10 225 PRO B CA 1
ATOM 4333 C C . PRO B 1 224 ? 17.590 32.792 50.349 1.00 19.29 225 PRO B C 1
ATOM 4334 O O . PRO B 1 224 ? 17.739 31.761 51.002 1.00 20.28 225 PRO B O 1
ATOM 4338 N N . ILE B 1 225 ? 16.579 32.975 49.505 1.00 20.80 226 ILE B N 1
ATOM 4339 C CA . ILE B 1 225 ? 15.549 31.960 49.313 1.00 20.78 226 ILE B CA 1
ATOM 4340 C C . ILE B 1 225 ? 15.914 30.856 48.328 1.00 20.53 226 ILE B C 1
ATOM 4341 O O . ILE B 1 225 ? 15.611 29.686 48.574 1.00 20.60 226 ILE B O 1
ATOM 4346 N N . PHE B 1 226 ? 16.585 31.217 47.235 1.00 18.92 227 PHE B N 1
ATOM 4347 C CA . PHE B 1 226 ? 16.958 30.245 46.205 1.00 18.93 227 PHE B CA 1
ATOM 4348 C C . PHE B 1 226 ? 18.319 29.599 46.392 1.00 18.29 227 PHE B C 1
ATOM 4349 O O . PHE B 1 226 ? 18.630 28.605 45.732 1.00 17.99 227 PHE B O 1
ATOM 4357 N N . VAL B 1 227 ? 19.139 30.173 47.263 1.00 16.52 228 VAL B N 1
ATOM 4358 C CA . VAL B 1 227 ? 20.481 29.657 47.471 1.00 16.85 228 VAL B CA 1
ATOM 4359 C C . VAL B 1 227 ? 20.718 29.195 48.907 1.00 17.86 228 VAL B C 1
ATOM 4360 O O . VAL B 1 227 ? 20.798 27.997 49.156 1.00 18.31 228 VAL B O 1
ATOM 4364 N N . ASP B 1 228 ? 20.842 30.137 49.841 1.00 17.11 229 ASP B N 1
ATOM 4365 C CA . ASP B 1 228 ? 21.067 29.777 51.237 1.00 17.31 229 ASP B CA 1
ATOM 4366 C C . ASP B 1 228 ? 20.051 28.748 51.712 1.00 17.66 229 ASP B C 1
ATOM 4367 O O . ASP B 1 228 ? 20.420 27.656 52.130 1.00 17.98 229 ASP B O 1
ATOM 4372 N N . ASN B 1 229 ? 18.771 29.089 51.638 1.00 19.04 230 ASN B N 1
ATOM 4373 C CA . ASN B 1 229 ? 17.732 28.177 52.104 1.00 19.84 230 ASN B CA 1
ATOM 4374 C C . ASN B 1 229 ? 17.777 26.791 51.458 1.00 19.60 230 ASN B C 1
ATOM 4375 O O . ASN B 1 229 ? 17.594 25.779 52.137 1.00 18.31 230 ASN B O 1
ATOM 4380 N N . LEU B 1 230 ? 18.020 26.742 50.151 1.00 18.20 231 LEU B N 1
ATOM 4381 C CA . LEU B 1 230 ? 18.070 25.474 49.423 1.00 18.41 231 LEU B CA 1
ATOM 4382 C C . LEU B 1 230 ? 19.279 24.641 49.836 1.00 17.80 231 LEU B C 1
ATOM 4383 O O . LEU B 1 230 ? 19.163 23.431 50.045 1.00 16.33 231 LEU B O 1
ATOM 4388 N N . ILE B 1 231 ? 20.433 25.294 49.939 1.00 15.25 232 ILE B N 1
ATOM 4389 C CA . ILE B 1 231 ? 21.672 24.646 50.358 1.00 17.36 232 ILE B CA 1
ATOM 4390 C C . ILE B 1 231 ? 21.462 23.989 51.726 1.00 16.66 232 ILE B C 1
ATOM 4391 O O . ILE B 1 231 ? 21.794 22.826 51.923 1.00 18.22 232 ILE B O 1
ATOM 4396 N N . ILE B 1 232 ? 20.910 24.741 52.671 1.00 17.86 233 ILE B N 1
ATOM 4397 C CA . ILE B 1 232 ? 20.691 24.202 54.011 1.00 18.88 233 ILE B CA 1
ATOM 4398 C C . ILE B 1 232 ? 19.782 22.975 53.961 1.00 20.48 233 ILE B C 1
ATOM 4399 O O . ILE B 1 232 ? 20.072 21.936 54.570 1.00 20.34 233 ILE B O 1
ATOM 4404 N N . ARG B 1 233 ? 18.694 23.100 53.212 1.00 21.19 234 ARG B N 1
ATOM 4405 C CA . ARG B 1 233 ? 17.730 22.017 53.059 1.00 23.28 234 ARG B CA 1
ATOM 4406 C C . ARG B 1 233 ? 18.381 20.761 52.469 1.00 22.12 234 ARG B C 1
ATOM 4407 O O . ARG B 1 233 ? 18.246 19.665 53.028 1.00 22.66 234 ARG B O 1
ATOM 4415 N N . LEU B 1 234 ? 19.093 20.922 51.354 1.00 20.75 235 LEU B N 1
ATOM 4416 C CA . LEU B 1 234 ? 19.757 19.799 50.687 1.00 20.04 235 LEU B CA 1
ATOM 4417 C C . LEU B 1 234 ? 20.816 19.118 51.555 1.00 20.63 235 LEU B C 1
ATOM 4418 O O . LEU B 1 234 ? 20.944 17.887 51.546 1.00 19.50 235 LEU B O 1
ATOM 4423 N N . ILE B 1 235 ? 21.589 19.911 52.295 1.00 19.71 236 ILE B N 1
ATOM 4424 C CA . ILE B 1 235 ? 22.614 19.332 53.149 1.00 19.07 236 ILE B CA 1
ATOM 4425 C C . ILE B 1 235 ? 22.000 18.627 54.354 1.00 17.90 236 ILE B C 1
ATOM 4426 O O . ILE B 1 235 ? 22.376 17.498 54.666 1.00 19.25 236 ILE B O 1
ATOM 4431 N N . GLN B 1 236 ? 21.050 19.277 55.020 1.00 18.01 237 GLN B N 1
ATOM 4432 C CA . GLN B 1 236 ? 20.407 18.682 56.191 1.00 18.61 237 GLN B CA 1
ATOM 4433 C C . GLN B 1 236 ? 19.556 17.455 55.846 1.00 20.95 237 GLN B C 1
ATOM 4434 O O . GLN B 1 236 ? 19.337 16.587 56.700 1.00 19.09 237 GLN B O 1
ATOM 4440 N N . GLU B 1 237 ? 19.072 17.380 54.606 1.00 18.20 238 GLU B N 1
ATOM 4441 C CA . GLU B 1 237 ? 18.262 16.238 54.201 1.00 18.25 238 GLU B CA 1
ATOM 4442 C C . GLU B 1 237 ? 19.114 15.206 53.490 1.00 19.25 238 GLU B C 1
ATOM 4443 O O . GLU B 1 237 ? 18.593 14.268 52.887 1.00 19.93 238 GLU B O 1
ATOM 4449 N N . ASN B 1 238 ? 20.430 15.400 53.564 1.00 18.61 239 ASN B N 1
ATOM 4450 C CA . ASN B 1 238 ? 21.416 14.482 52.994 1.00 19.64 239 ASN B CA 1
ATOM 4451 C C . ASN B 1 238 ? 21.309 14.242 51.490 1.00 21.85 239 ASN B C 1
ATOM 4452 O O . ASN B 1 238 ? 21.703 13.180 50.994 1.00 21.49 239 ASN B O 1
ATOM 4457 N N . LYS B 1 239 ? 20.789 15.226 50.765 1.00 21.95 240 LYS B N 1
ATOM 4458 C CA . LYS B 1 239 ? 20.655 15.111 49.320 1.00 21.29 240 LYS B CA 1
ATOM 4459 C C . LYS B 1 239 ? 21.948 15.575 48.651 1.00 21.63 240 LYS B C 1
ATOM 4460 O O . LYS B 1 239 ? 22.312 15.119 47.565 1.00 19.71 240 LYS B O 1
ATOM 4466 N N . ILE B 1 240 ? 22.647 16.486 49.314 1.00 19.55 241 ILE B N 1
ATOM 4467 C CA . ILE B 1 240 ? 23.930 16.964 48.825 1.00 20.82 241 ILE B CA 1
ATOM 4468 C C . ILE B 1 240 ? 24.926 16.616 49.927 1.00 20.75 241 ILE B C 1
ATOM 4469 O O . ILE B 1 240 ? 24.748 17.032 51.071 1.00 21.20 241 ILE B O 1
ATOM 4474 N N . ASP B 1 241 ? 25.948 15.831 49.602 1.00 21.41 242 ASP B N 1
ATOM 4475 C CA . ASP B 1 241 ? 26.946 15.468 50.605 1.00 24.07 242 ASP B CA 1
ATOM 4476 C C . ASP B 1 241 ? 28.364 15.617 50.071 1.00 24.90 242 ASP B C 1
ATOM 4477 O O . ASP B 1 241 ? 28.565 16.080 48.950 1.00 24.27 242 ASP B O 1
ATOM 4482 N N . LYS B 1 242 ? 29.338 15.203 50.876 1.00 27.76 243 LYS B N 1
ATOM 4483 C CA . LYS B 1 242 ? 30.753 15.322 50.532 1.00 30.44 243 LYS B CA 1
ATOM 4484 C C . LYS B 1 242 ? 31.185 14.630 49.240 1.00 30.99 243 LYS B C 1
ATOM 4485 O O . LYS B 1 242 ? 32.208 14.993 48.655 1.00 31.39 243 LYS B O 1
ATOM 4491 N N . THR B 1 243 ? 30.414 13.644 48.793 1.00 30.19 244 THR B N 1
ATOM 4492 C CA . THR B 1 243 ? 30.750 12.912 47.573 1.00 30.53 244 THR B CA 1
ATOM 4493 C C . THR B 1 243 ? 30.343 13.661 46.300 1.00 30.57 244 THR B C 1
ATOM 4494 O O . THR B 1 243 ? 30.641 13.218 45.191 1.00 31.73 244 THR B O 1
ATOM 4498 N N . HIS B 1 244 ? 29.668 14.796 46.462 1.00 29.40 245 HIS B N 1
ATOM 4499 C CA . HIS B 1 244 ? 29.225 15.590 45.319 1.00 29.42 245 HIS B CA 1
ATOM 4500 C C . HIS B 1 244 ? 30.216 16.689 44.950 1.00 29.06 245 HIS B C 1
ATOM 4501 O O . HIS B 1 244 ? 29.900 17.581 44.167 1.00 28.72 245 HIS B O 1
ATOM 4508 N N . PHE B 1 245 ? 31.419 16.614 45.505 1.00 28.71 246 PHE B N 1
ATOM 4509 C CA . PHE B 1 245 ? 32.431 17.628 45.245 1.00 29.29 246 PHE B CA 1
ATOM 4510 C C . PHE B 1 245 ? 33.773 17.032 44.895 1.00 31.83 246 PHE B C 1
ATOM 4511 O O . PHE B 1 245 ? 34.071 15.893 45.250 1.00 31.57 246 PHE B O 1
ATOM 4519 N N . SER B 1 246 ? 34.580 17.826 44.201 1.00 35.23 247 SER B N 1
ATOM 4520 C CA . SER B 1 246 ? 35.922 17.429 43.804 1.00 39.62 247 SER B CA 1
ATOM 4521 C C . SER B 1 246 ? 36.855 18.599 44.085 1.00 42.10 247 SER B C 1
ATOM 4522 O O . SER B 1 246 ? 36.566 19.734 43.708 1.00 42.56 247 SER B O 1
ATOM 4525 N N . THR B 1 247 ? 37.972 18.327 44.749 1.00 44.80 248 THR B N 1
ATOM 4526 C CA . THR B 1 247 ? 38.925 19.381 45.063 1.00 47.11 248 THR B CA 1
ATOM 4527 C C . THR B 1 247 ? 40.251 19.189 44.332 1.00 49.20 248 THR B C 1
ATOM 4528 O O . THR B 1 247 ? 40.875 18.133 44.422 1.00 49.50 248 THR B O 1
ATOM 4532 N N . GLU B 1 248 ? 40.662 20.220 43.601 1.00 50.57 249 GLU B N 1
ATOM 4533 C CA . GLU B 1 248 ? 41.917 20.211 42.857 1.00 51.87 249 GLU B CA 1
ATOM 4534 C C . GLU B 1 248 ? 42.797 21.273 43.514 1.00 51.62 249 GLU B C 1
ATOM 4535 O O . GLU B 1 248 ? 42.461 22.455 43.491 1.00 51.53 249 GLU B O 1
ATOM 4541 N N . LEU B 1 249 ? 43.914 20.865 44.100 1.00 51.61 250 LEU B N 1
ATOM 4542 C CA . LEU B 1 249 ? 44.798 21.825 44.751 1.00 51.10 250 LEU B CA 1
ATOM 4543 C C . LEU B 1 249 ? 44.017 22.674 45.758 1.00 49.97 250 LEU B C 1
ATOM 4544 O O . LEU B 1 249 ? 43.683 22.211 46.847 1.00 50.23 250 LEU B O 1
ATOM 4549 N N . ASN B 1 250 ? 43.723 23.915 45.381 1.00 48.32 251 ASN B N 1
ATOM 4550 C CA . ASN B 1 250 ? 42.990 24.833 46.246 1.00 46.67 251 ASN B CA 1
ATOM 4551 C C . ASN B 1 250 ? 41.586 25.106 45.711 1.00 43.89 251 ASN B C 1
ATOM 4552 O O . ASN B 1 250 ? 40.846 25.921 46.267 1.00 42.72 251 ASN B O 1
ATOM 4565 N N . THR B 1 252 ? 37.728 23.844 44.700 1.00 30.40 253 THR B N 1
ATOM 4566 C CA . THR B 1 252 ? 36.687 22.870 44.995 1.00 28.10 253 THR B CA 1
ATOM 4567 C C . THR B 1 252 ? 35.572 23.054 43.976 1.00 27.30 253 THR B C 1
ATOM 4568 O O . THR B 1 252 ? 35.110 24.174 43.752 1.00 23.96 253 THR B O 1
ATOM 4572 N N . PHE B 1 253 ? 35.144 21.952 43.364 1.00 25.87 254 PHE B N 1
ATOM 4573 C CA . PHE B 1 253 ? 34.090 21.987 42.351 1.00 26.82 254 PHE B CA 1
ATOM 4574 C C . PHE B 1 253 ? 32.919 21.063 42.672 1.00 24.98 254 PHE B C 1
ATOM 4575 O O . PHE B 1 253 ? 33.092 20.005 43.267 1.00 24.59 254 PHE B O 1
ATOM 4583 N N . LEU B 1 254 ? 31.728 21.472 42.256 1.00 24.04 255 LEU B N 1
ATOM 4584 C CA . LEU B 1 254 ? 30.528 20.665 42.422 1.00 24.81 255 LEU B CA 1
ATOM 4585 C C . LEU B 1 254 ? 30.600 19.714 41.214 1.00 27.14 255 LEU B C 1
ATOM 4586 O O . LEU B 1 254 ? 30.735 20.170 40.078 1.00 28.27 255 LEU B O 1
ATOM 4591 N N . ASN B 1 255 ? 30.547 18.405 41.440 1.00 27.86 256 ASN B N 1
ATOM 4592 C CA . ASN B 1 255 ? 30.638 17.475 40.321 1.00 28.86 256 ASN B CA 1
ATOM 4593 C C . ASN B 1 255 ? 29.324 17.329 39.569 1.00 29.71 256 ASN B C 1
ATOM 4594 O O . ASN B 1 255 ? 28.306 17.907 39.952 1.00 29.03 256 ASN B O 1
ATOM 4599 N N . GLU B 1 256 ? 29.366 16.554 38.489 1.00 30.91 257 GLU B N 1
ATOM 4600 C CA . GLU B 1 256 ? 28.202 16.320 37.638 1.00 31.94 257 GLU B CA 1
ATOM 4601 C C . GLU B 1 256 ? 26.961 15.923 38.433 1.00 30.59 257 GLU B C 1
ATOM 4602 O O . GLU B 1 256 ? 25.913 16.555 38.318 1.00 31.39 257 GLU B O 1
ATOM 4608 N N . ILE B 1 257 ? 27.080 14.875 39.240 1.00 31.16 258 ILE B N 1
ATOM 4609 C CA . ILE B 1 257 ? 25.957 14.414 40.050 1.00 30.51 258 ILE B CA 1
ATOM 4610 C C . ILE B 1 257 ? 25.477 15.538 40.961 1.00 28.15 258 ILE B C 1
ATOM 4611 O O . ILE B 1 257 ? 24.275 15.760 41.115 1.00 27.55 258 ILE B O 1
ATOM 4616 N N . GLY B 1 258 ? 26.428 16.251 41.558 1.00 28.10 259 GLY B N 1
ATOM 4617 C CA . GLY B 1 258 ? 26.080 17.354 42.436 1.00 26.46 259 GLY B CA 1
ATOM 4618 C C . GLY B 1 258 ? 25.291 18.438 41.720 1.00 24.30 259 GLY B C 1
ATOM 4619 O O . GLY B 1 258 ? 24.255 18.896 42.215 1.00 21.96 259 GLY B O 1
ATOM 4620 N N . ARG B 1 259 ? 25.776 18.861 40.557 1.00 23.45 260 ARG B N 1
ATOM 4621 C CA . ARG B 1 259 ? 25.081 19.897 39.793 1.00 23.47 260 ARG B CA 1
ATOM 4622 C C . ARG B 1 259 ? 23.656 19.489 39.430 1.00 22.36 260 ARG B C 1
ATOM 4623 O O . ARG B 1 259 ? 22.728 20.299 39.510 1.00 21.40 260 ARG B O 1
ATOM 4631 N N . LYS B 1 260 ? 23.484 18.236 39.022 1.00 23.39 261 LYS B N 1
ATOM 4632 C CA . LYS B 1 260 ? 22.166 17.737 38.644 1.00 24.30 261 LYS B CA 1
ATOM 4633 C C . LYS B 1 260 ? 21.219 17.805 39.830 1.00 22.88 261 LYS B C 1
ATOM 4634 O O . LYS B 1 260 ? 20.090 18.285 39.710 1.00 22.63 261 LYS B O 1
ATOM 4640 N N . VAL B 1 261 ? 21.679 17.326 40.983 1.00 22.89 262 VAL B N 1
ATOM 4641 C CA . VAL B 1 261 ? 20.855 17.363 42.183 1.00 20.07 262 VAL B CA 1
ATOM 4642 C C . VAL B 1 261 ? 20.442 18.794 42.511 1.00 17.52 262 VAL B C 1
ATOM 4643 O O . VAL B 1 261 ? 19.263 19.079 42.734 1.00 16.47 262 VAL B O 1
ATOM 4647 N N . PHE B 1 262 ? 21.415 19.700 42.545 1.00 17.45 263 PHE B N 1
ATOM 4648 C CA . PHE B 1 262 ? 21.109 21.088 42.876 1.00 18.39 263 PHE B CA 1
ATOM 4649 C C . PHE B 1 262 ? 20.235 21.743 41.809 1.00 17.62 263 PHE B C 1
ATOM 4650 O O . PHE B 1 262 ? 19.260 22.421 42.119 1.00 17.33 263 PHE B O 1
ATOM 4658 N N . LEU B 1 263 ? 20.597 21.548 40.549 1.00 20.54 264 LEU B N 1
ATOM 4659 C CA . LEU B 1 263 ? 19.830 22.146 39.461 1.00 23.46 264 LEU B CA 1
ATOM 4660 C C . LEU B 1 263 ? 18.367 21.719 39.545 1.00 21.91 264 LEU B C 1
ATOM 4661 O O . LEU B 1 263 ? 17.457 22.545 39.463 1.00 22.82 264 LEU B O 1
ATOM 4666 N N . LYS B 1 264 ? 18.146 20.424 39.731 1.00 23.28 265 LYS B N 1
ATOM 4667 C CA . LYS B 1 264 ? 16.791 19.901 39.824 1.00 23.26 265 LYS B CA 1
ATOM 4668 C C . LYS B 1 264 ? 16.015 20.553 40.964 1.00 23.07 265 LYS B C 1
ATOM 4669 O O . LYS B 1 264 ? 14.876 20.990 40.777 1.00 22.50 265 LYS B O 1
ATOM 4675 N N . ALA B 1 265 ? 16.626 20.634 42.146 1.00 22.79 266 ALA B N 1
ATOM 4676 C CA . ALA B 1 265 ? 15.951 21.242 43.290 1.00 21.85 266 ALA B CA 1
ATOM 4677 C C . ALA B 1 265 ? 15.678 22.730 43.053 1.00 21.92 266 ALA B C 1
ATOM 4678 O O . ALA B 1 265 ? 14.624 23.248 43.425 1.00 20.75 266 ALA B O 1
ATOM 4680 N N . PHE B 1 266 ? 16.634 23.417 42.439 1.00 23.31 267 PHE B N 1
ATOM 4681 C CA . PHE B 1 266 ? 16.474 24.840 42.155 1.00 25.60 267 PHE B CA 1
ATOM 4682 C C . PHE B 1 266 ? 15.242 25.041 41.274 1.00 25.10 267 PHE B C 1
ATOM 4683 O O . PHE B 1 266 ? 14.348 25.820 41.603 1.0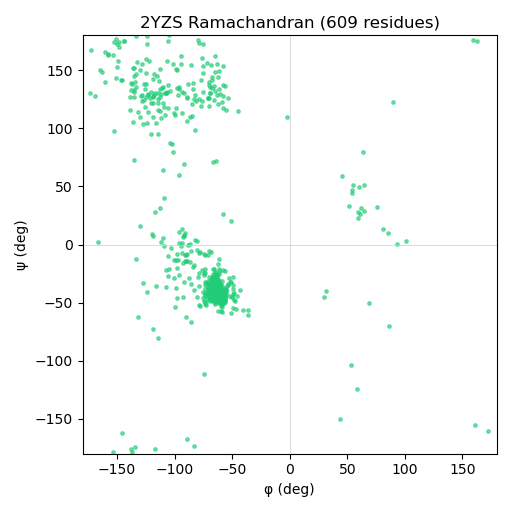0 26.57 267 PHE B O 1
ATOM 4691 N N . ASN B 1 267 ? 15.200 24.325 40.155 1.00 26.36 268 ASN B N 1
ATOM 4692 C CA . ASN B 1 267 ? 14.075 24.420 39.225 1.00 26.64 268 ASN B CA 1
ATOM 4693 C C . ASN B 1 267 ? 12.748 24.050 39.871 1.00 26.64 268 ASN B C 1
ATOM 4694 O O . ASN B 1 267 ? 11.724 24.685 39.605 1.00 25.90 268 ASN B O 1
ATOM 4699 N N . GLU B 1 268 ? 12.756 23.032 40.729 1.00 26.70 269 GLU B N 1
ATOM 4700 C CA . GLU B 1 268 ? 11.519 22.621 41.383 1.00 27.11 269 GLU B CA 1
ATOM 4701 C C . GLU B 1 268 ? 11.050 23.715 42.322 1.00 25.68 269 GLU B C 1
ATOM 4702 O O . GLU B 1 268 ? 9.848 23.951 42.464 1.00 24.50 269 GLU B O 1
ATOM 4708 N N . LEU B 1 269 ? 11.999 24.389 42.963 1.00 23.45 270 LEU B N 1
ATOM 4709 C CA . LEU B 1 269 ? 11.653 25.476 43.868 1.00 22.32 270 LEU B CA 1
ATOM 4710 C C . LEU B 1 269 ? 11.032 26.615 43.056 1.00 22.57 270 LEU B C 1
ATOM 4711 O O . LEU B 1 269 ? 9.982 27.148 43.409 1.00 23.91 270 LEU B O 1
ATOM 4716 N N . LEU B 1 270 ? 11.684 26.983 41.962 1.00 23.17 271 LEU B N 1
ATOM 4717 C CA . LEU B 1 270 ? 11.171 28.066 41.124 1.00 26.78 271 LEU B CA 1
ATOM 4718 C C . LEU B 1 270 ? 9.760 27.773 40.608 1.00 28.27 271 LEU B C 1
ATOM 4719 O O . LEU B 1 270 ? 8.961 28.692 40.423 1.00 29.96 271 LEU B O 1
ATOM 4724 N N . GLU B 1 271 ? 9.450 26.496 40.393 1.00 30.93 272 GLU B N 1
ATOM 4725 C CA . GLU B 1 271 ? 8.124 26.102 39.914 1.00 33.21 272 GLU B CA 1
ATOM 4726 C C . GLU B 1 271 ? 7.101 25.987 41.038 1.00 33.33 272 GLU B C 1
ATOM 4727 O O . GLU B 1 271 ? 5.897 25.971 40.789 1.00 32.60 272 GLU B O 1
ATOM 4733 N N . THR B 1 272 ? 7.578 25.897 42.275 1.00 33.39 273 THR B N 1
ATOM 4734 C CA . THR B 1 272 ? 6.686 25.790 43.424 1.00 32.85 273 THR B CA 1
ATOM 4735 C C . THR B 1 272 ? 5.816 27.038 43.519 1.00 33.12 273 THR B C 1
ATOM 4736 O O . THR B 1 272 ? 6.266 28.142 43.213 1.00 31.82 273 THR B O 1
ATOM 4740 N N . THR B 1 273 ? 4.571 26.863 43.947 1.00 33.04 274 THR B N 1
ATOM 4741 C CA . THR B 1 273 ? 3.662 27.989 44.061 1.00 34.45 274 THR B CA 1
ATOM 4742 C C . THR B 1 273 ? 3.449 28.363 45.514 1.00 35.46 274 THR B C 1
ATOM 4743 O O . THR B 1 273 ? 3.651 27.548 46.414 1.00 36.63 274 THR B O 1
ATOM 4747 N N . ILE B 1 274 ? 3.039 29.605 45.733 1.00 36.34 275 ILE B N 1
ATOM 4748 C CA . ILE B 1 274 ? 2.791 30.106 47.073 1.00 38.01 275 ILE B CA 1
ATOM 4749 C C . ILE B 1 274 ? 1.713 31.180 46.977 1.00 39.62 275 ILE B C 1
ATOM 4750 O O . ILE B 1 274 ? 1.676 31.944 46.012 1.00 39.63 275 ILE B O 1
ATOM 4755 N N . PHE B 1 275 ? 0.834 31.236 47.974 1.00 41.13 276 PHE B N 1
ATOM 4756 C CA . PHE B 1 275 ? -0.254 32.207 47.964 1.00 43.08 276 PHE B CA 1
ATOM 4757 C C . PHE B 1 275 ? 0.232 33.653 48.000 1.00 43.81 276 PHE B C 1
ATOM 4758 O O . PHE B 1 275 ? 1.032 34.036 48.857 1.00 42.87 276 PHE B O 1
ATOM 4766 N N . TYR B 1 276 ? -0.274 34.451 47.065 1.00 44.85 277 TYR B N 1
ATOM 4767 C CA . TYR B 1 276 ? 0.091 35.859 46.947 1.00 45.97 277 TYR B CA 1
ATOM 4768 C C . TYR B 1 276 ? -1.142 36.723 47.252 1.00 46.70 277 TYR B C 1
ATOM 4769 O O . TYR B 1 276 ? -1.954 36.993 46.370 1.00 48.02 277 TYR B O 1
ATOM 4778 N N . PRO B 1 277 ? -1.283 37.176 48.509 1.00 46.98 278 PRO B N 1
ATOM 4779 C CA . PRO B 1 277 ? -2.401 38.005 48.976 1.00 48.41 278 PRO B CA 1
ATOM 4780 C C . PRO B 1 277 ? -2.962 39.047 48.006 1.00 48.84 278 PRO B C 1
ATOM 4781 O O . PRO B 1 277 ? -4.138 38.997 47.649 1.00 49.48 278 PRO B O 1
ATOM 4785 N N . LYS B 1 278 ? -2.128 39.994 47.592 1.00 49.71 279 LYS B N 1
ATOM 4786 C CA . LYS B 1 278 ? -2.568 41.049 46.685 1.00 50.42 279 LYS B CA 1
ATOM 4787 C C . LYS B 1 278 ? -3.237 40.523 45.421 1.00 50.57 279 LYS B C 1
ATOM 4788 O O . LYS B 1 278 ? -4.090 41.196 44.843 1.00 50.26 279 LYS B O 1
ATOM 4794 N N . LEU B 1 279 ? -2.856 39.325 44.990 1.00 50.36 280 LEU B N 1
ATOM 4795 C CA . LEU B 1 279 ? -3.455 38.737 43.798 1.00 50.96 280 LEU B CA 1
ATOM 4796 C C . LEU B 1 279 ? -4.542 37.739 44.178 1.00 51.75 280 LEU B C 1
ATOM 4797 O O . LEU B 1 279 ? -5.334 37.320 43.333 1.00 52.68 280 LEU B O 1
ATOM 4802 N N . ASN B 1 280 ? -4.574 37.370 45.455 1.00 51.90 281 ASN B N 1
ATOM 4803 C CA . ASN B 1 280 ? -5.558 36.422 45.968 1.00 52.18 281 ASN B CA 1
ATOM 4804 C C . ASN B 1 280 ? -5.515 35.127 45.161 1.00 51.69 281 ASN B C 1
ATOM 4805 O O . ASN B 1 280 ? -6.541 34.636 44.686 1.00 52.48 281 ASN B O 1
ATOM 4810 N N . ARG B 1 281 ? -4.313 34.578 45.024 1.00 50.13 282 ARG B N 1
ATOM 4811 C CA . ARG B 1 281 ? -4.089 33.351 44.269 1.00 48.06 282 ARG B CA 1
ATOM 4812 C C . ARG B 1 281 ? -2.647 32.897 44.459 1.00 47.11 282 ARG B C 1
ATOM 4813 O O . ARG B 1 281 ? -1.814 33.649 44.962 1.00 46.32 282 ARG B O 1
ATOM 4821 N N . LYS B 1 282 ? -2.353 31.669 44.045 1.00 46.26 283 LYS B N 1
ATOM 4822 C CA . LYS B 1 282 ? -1.009 31.122 44.173 1.00 45.30 283 LYS B CA 1
ATOM 4823 C C . LYS B 1 282 ? -0.179 31.349 42.916 1.00 44.01 283 LYS B C 1
ATOM 4824 O O . LYS B 1 282 ? -0.631 31.075 41.806 1.00 44.36 283 LYS B O 1
ATOM 4830 N N . VAL B 1 283 ? 1.038 31.851 43.099 1.00 41.40 284 VAL B N 1
ATOM 4831 C CA . VAL B 1 283 ? 1.949 32.094 41.986 1.00 37.89 284 VAL B CA 1
ATOM 4832 C C . VAL B 1 283 ? 3.227 31.308 42.251 1.00 36.24 284 VAL B C 1
ATOM 4833 O O . VAL B 1 283 ? 3.526 30.963 43.394 1.00 36.10 284 VAL B O 1
ATOM 4837 N N . SER B 1 284 ? 3.976 31.019 41.196 1.00 32.82 285 SER B N 1
ATOM 4838 C CA . SER B 1 284 ? 5.221 30.278 41.330 1.00 30.79 285 SER B CA 1
ATOM 4839 C C . SER B 1 284 ? 6.290 31.205 41.908 1.00 30.29 285 SER B C 1
ATOM 4840 O O . SER B 1 284 ? 6.068 32.409 42.048 1.00 28.35 285 SER B O 1
ATOM 4843 N N . HIS B 1 285 ? 7.449 30.649 42.243 1.00 29.38 286 HIS B N 1
ATOM 4844 C CA . HIS B 1 285 ? 8.521 31.479 42.779 1.00 28.57 286 HIS B CA 1
ATOM 4845 C C . HIS B 1 285 ? 9.135 32.296 41.646 1.00 27.08 286 HIS B C 1
ATOM 4846 O O . HIS B 1 285 ? 9.693 33.360 41.880 1.00 25.59 286 HIS B O 1
ATOM 4853 N N . ARG B 1 286 ? 9.018 31.804 40.414 1.00 27.10 287 ARG B N 1
ATOM 4854 C CA . ARG B 1 286 ? 9.549 32.547 39.273 1.00 26.83 287 ARG B CA 1
ATOM 4855 C C . ARG B 1 286 ? 8.718 33.820 39.106 1.00 26.02 287 ARG B C 1
ATOM 4856 O O . ARG B 1 286 ? 9.257 34.897 38.857 1.00 26.37 287 ARG B O 1
ATOM 4864 N N . THR B 1 287 ? 7.404 33.693 39.258 1.00 24.68 288 THR B N 1
ATOM 4865 C CA . THR B 1 287 ? 6.508 34.835 39.124 1.00 25.69 288 THR B CA 1
ATOM 4866 C C . THR B 1 287 ? 6.764 35.909 40.183 1.00 26.10 288 THR B C 1
ATOM 4867 O O . THR B 1 287 ? 6.474 37.085 39.960 1.00 24.59 288 THR B O 1
ATOM 4871 N N . LEU B 1 288 ? 7.289 35.510 41.341 1.00 24.92 289 LEU B N 1
ATOM 4872 C CA . LEU B 1 288 ? 7.588 36.478 42.390 1.00 22.90 289 LEU B CA 1
ATOM 4873 C C . LEU B 1 288 ? 8.668 37.424 41.869 1.00 20.87 289 LEU B C 1
ATOM 4874 O O . LEU B 1 288 ? 8.682 38.611 42.198 1.00 22.01 289 LEU B O 1
ATOM 4879 N N . ILE B 1 289 ? 9.570 36.898 41.051 1.00 19.25 290 ILE B N 1
ATOM 4880 C CA . ILE B 1 289 ? 10.631 37.719 40.484 1.00 20.29 290 ILE B CA 1
ATOM 4881 C C . ILE B 1 289 ? 9.975 38.760 39.566 1.00 24.07 290 ILE B C 1
ATOM 4882 O O . ILE B 1 289 ? 10.236 39.961 39.679 1.00 23.06 290 ILE B O 1
ATOM 4887 N N . LYS B 1 290 ? 9.104 38.291 38.676 1.00 25.16 291 LYS B N 1
ATOM 4888 C CA . LYS B 1 290 ? 8.409 39.184 37.750 1.00 26.86 291 LYS B CA 1
ATOM 4889 C C . LYS B 1 290 ? 7.662 40.257 38.529 1.00 25.86 291 LYS B C 1
ATOM 4890 O O . LYS B 1 290 ? 7.710 41.432 38.178 1.00 26.83 291 LYS B O 1
ATOM 4896 N N . LEU B 1 291 ? 6.981 39.845 39.592 1.00 26.16 292 LEU B N 1
ATOM 4897 C CA . LEU B 1 291 ? 6.223 40.770 40.424 1.00 26.88 292 LEU B CA 1
ATOM 4898 C C . LEU B 1 291 ? 7.130 41.795 41.099 1.00 27.43 292 LEU B C 1
ATOM 4899 O O . LEU B 1 291 ? 6.714 42.923 41.364 1.00 27.46 292 LEU B O 1
ATOM 4904 N N . GLU B 1 292 ? 8.370 41.399 41.371 1.00 26.31 293 GLU B N 1
ATOM 4905 C CA . GLU B 1 292 ? 9.334 42.287 42.008 1.00 25.37 293 GLU B CA 1
ATOM 4906 C C . GLU B 1 292 ? 9.780 43.314 40.972 1.00 25.94 293 GLU B C 1
ATOM 4907 O O . GLU B 1 292 ? 9.975 44.482 41.287 1.00 24.73 293 GLU B O 1
ATOM 4913 N N . LEU B 1 293 ? 9.941 42.864 39.731 1.00 26.93 294 LEU B N 1
ATOM 4914 C CA . LEU B 1 293 ? 10.351 43.752 38.652 1.00 28.28 294 LEU B CA 1
ATOM 4915 C C . LEU B 1 293 ? 9.234 44.750 38.346 1.00 29.85 294 LEU B C 1
ATOM 4916 O O . LEU B 1 293 ? 9.497 45.899 37.979 1.00 31.72 294 LEU B O 1
ATOM 4921 N N . TYR B 1 294 ? 7.990 44.310 38.500 1.00 29.27 295 TYR B N 1
ATOM 4922 C CA . TYR B 1 294 ? 6.845 45.178 38.259 1.00 32.04 295 TYR B CA 1
ATOM 4923 C C . TYR B 1 294 ? 6.832 46.273 39.318 1.00 31.49 295 TYR B C 1
ATOM 4924 O O . TYR B 1 294 ? 6.472 47.415 39.041 1.00 32.48 295 TYR B O 1
ATOM 4933 N N . LYS B 1 295 ? 7.222 45.920 40.538 1.00 31.06 296 LYS B N 1
ATOM 4934 C CA . LYS B 1 295 ? 7.253 46.898 41.612 1.00 30.24 296 LYS B CA 1
ATOM 4935 C C . LYS B 1 295 ? 8.320 47.951 41.321 1.00 30.48 296 LYS B C 1
ATOM 4936 O O . LYS B 1 295 ? 8.098 49.145 41.532 1.00 32.35 296 LYS B O 1
ATOM 4942 N N . LEU B 1 296 ? 9.471 47.516 40.819 1.00 28.87 297 LEU B N 1
ATOM 4943 C CA . LEU B 1 296 ? 10.548 48.446 40.502 1.00 28.41 297 LEU B CA 1
ATOM 4944 C C . LEU B 1 296 ? 10.129 49.414 39.394 1.00 29.54 297 LEU B C 1
ATOM 4945 O O . LEU B 1 296 ? 10.421 50.615 39.452 1.00 25.66 297 LEU B O 1
ATOM 4950 N N . ILE B 1 297 ? 9.454 48.879 38.381 1.00 30.54 298 ILE B N 1
ATOM 4951 C CA . ILE B 1 297 ? 8.998 49.693 37.264 1.00 31.77 298 ILE B CA 1
ATOM 4952 C C . ILE B 1 297 ? 8.028 50.770 37.736 1.00 31.51 298 ILE B C 1
ATOM 4953 O O . ILE B 1 297 ? 8.202 51.939 37.415 1.00 33.60 298 ILE B O 1
ATOM 4958 N N . LYS B 1 298 ? 7.016 50.383 38.503 1.00 32.89 299 LYS B N 1
ATOM 4959 C CA . LYS B 1 298 ? 6.036 51.346 39.004 1.00 33.40 299 LYS B CA 1
ATOM 4960 C C . LYS B 1 298 ? 6.706 52.391 39.889 1.00 33.83 299 LYS B C 1
ATOM 4961 O O . LYS B 1 298 ? 6.212 53.512 40.035 1.00 32.60 299 LYS B O 1
ATOM 4967 N N . HIS B 1 299 ? 7.833 52.013 40.484 1.00 32.08 300 HIS B N 1
ATOM 4968 C CA . HIS B 1 299 ? 8.586 52.921 41.334 1.00 31.04 300 HIS B CA 1
ATOM 4969 C C . HIS B 1 299 ? 9.285 53.938 40.440 1.00 31.13 300 HIS B C 1
ATOM 4970 O O . HIS B 1 299 ? 9.212 55.142 40.677 1.00 31.42 300 HIS B O 1
ATOM 4977 N N . LEU B 1 300 ? 9.965 53.433 39.415 1.00 32.68 301 LEU B N 1
ATOM 4978 C CA . LEU B 1 300 ? 10.694 54.268 38.470 1.00 35.10 301 LEU B CA 1
ATOM 4979 C C . LEU B 1 300 ? 9.757 55.182 37.682 1.00 37.86 301 LEU B C 1
ATOM 4980 O O . LEU B 1 300 ? 10.176 56.224 37.176 1.00 37.33 301 LEU B O 1
ATOM 4985 N N . LEU B 1 301 ? 8.489 54.788 37.586 1.00 39.17 302 LEU B N 1
ATOM 4986 C CA . LEU B 1 301 ? 7.491 55.571 36.864 1.00 42.22 302 LEU B CA 1
ATOM 4987 C C . LEU B 1 301 ? 6.783 56.550 37.788 1.00 43.29 302 LEU B C 1
ATOM 4988 O O . LEU B 1 301 ? 5.787 57.159 37.406 1.00 43.92 302 LEU B O 1
ATOM 4993 N N . GLU B 1 302 ? 7.298 56.690 39.005 1.00 44.71 303 GLU B N 1
ATOM 4994 C CA . GLU B 1 302 ? 6.720 57.597 39.992 1.00 46.47 303 GLU B CA 1
ATOM 4995 C C . GLU B 1 302 ? 5.281 57.218 40.341 1.00 46.69 303 GLU B C 1
ATOM 4996 O O . GLU B 1 302 ? 4.489 58.075 40.734 1.00 47.22 303 GLU B O 1
ATOM 5002 N N . GLU B 1 303 ? 4.938 55.941 40.196 1.00 46.78 304 GLU B N 1
ATOM 5003 C CA . GLU B 1 303 ? 3.584 55.484 40.500 1.00 47.19 304 GLU B CA 1
ATOM 5004 C C . GLU B 1 303 ? 3.410 55.048 41.952 1.00 47.11 304 GLU B C 1
ATOM 5005 O O . GLU B 1 303 ? 2.611 55.627 42.687 1.00 47.56 304 GLU B O 1
ATOM 5011 N N . GLU B 1 304 ? 4.147 54.021 42.361 1.00 46.32 305 GLU B N 1
ATOM 5012 C CA . GLU B 1 304 ? 4.069 53.524 43.731 1.00 45.62 305 GLU B CA 1
ATOM 5013 C C . GLU B 1 304 ? 5.481 53.219 44.212 1.00 43.73 305 GLU B C 1
ATOM 5014 O O . GLU B 1 304 ? 6.294 52.678 43.459 1.00 43.49 305 GLU B O 1
ATOM 5020 N N . VAL B 1 305 ? 5.772 53.571 45.461 1.00 41.15 306 VAL B N 1
ATOM 5021 C CA . VAL B 1 305 ? 7.101 53.352 46.019 1.00 39.61 306 VAL B CA 1
ATOM 5022 C C . VAL B 1 305 ? 7.470 51.879 46.149 1.00 36.63 306 VAL B C 1
ATOM 5023 O O . VAL B 1 305 ? 6.691 51.071 46.656 1.00 37.28 306 VAL B O 1
ATOM 5027 N N . TYR B 1 306 ? 8.671 51.547 45.685 1.00 32.92 307 TYR B N 1
ATOM 5028 C CA . TYR B 1 306 ? 9.185 50.185 45.731 1.00 30.03 307 TYR B CA 1
ATOM 5029 C C . TYR B 1 306 ? 9.503 49.725 47.152 1.00 29.85 307 TYR B C 1
ATOM 5030 O O . TYR B 1 306 ? 10.181 50.424 47.912 1.00 29.82 307 TYR B O 1
ATOM 5039 N N . LEU B 1 307 ? 8.999 48.545 47.494 1.00 29.19 308 LEU B N 1
ATOM 5040 C CA . LEU B 1 307 ? 9.227 47.925 48.792 1.00 29.20 308 LEU B CA 1
ATOM 5041 C C . LEU B 1 307 ? 9.696 46.514 48.463 1.00 28.36 308 LEU B C 1
ATOM 5042 O O . LEU B 1 307 ? 9.042 45.794 47.714 1.00 28.60 308 LEU B O 1
ATOM 5047 N N . PRO B 1 308 ? 10.835 46.094 49.019 1.00 27.19 309 PRO B N 1
ATOM 5048 C CA . PRO B 1 308 ? 11.320 44.747 48.716 1.00 25.36 309 PRO B CA 1
ATOM 5049 C C . PRO B 1 308 ? 10.407 43.618 49.185 1.00 24.05 309 PRO B C 1
ATOM 5050 O O . PRO B 1 308 ? 9.631 43.777 50.123 1.00 23.67 309 PRO B O 1
ATOM 5054 N N . LEU B 1 309 ? 10.515 42.475 48.521 1.00 24.57 310 LEU B N 1
ATOM 5055 C CA . LEU B 1 309 ? 9.733 41.305 48.882 1.00 26.36 310 LEU B CA 1
ATOM 5056 C C . LEU B 1 309 ? 10.132 40.780 50.262 1.00 27.71 310 LEU B C 1
ATOM 5057 O O . LEU B 1 309 ? 11.307 40.500 50.513 1.00 26.73 310 LEU B O 1
ATOM 5062 N N . ASN B 1 310 ? 9.152 40.666 51.153 1.00 28.13 311 ASN B N 1
ATOM 5063 C CA . ASN B 1 310 ? 9.384 40.129 52.486 1.00 28.53 311 ASN B CA 1
ATOM 5064 C C . ASN B 1 310 ? 8.837 38.712 52.388 1.00 27.97 311 ASN B C 1
ATOM 5065 O O . ASN B 1 310 ? 7.672 38.465 52.688 1.00 27.65 311 ASN B O 1
ATOM 5070 N N . TYR B 1 311 ? 9.684 37.793 51.941 1.00 27.28 312 TYR B N 1
ATOM 5071 C CA . TYR B 1 311 ? 9.295 36.405 51.751 1.00 29.13 312 TYR B CA 1
ATOM 5072 C C . TYR B 1 311 ? 8.590 35.799 52.958 1.00 30.72 312 TYR B C 1
ATOM 5073 O O . TYR B 1 311 ? 7.574 35.116 52.813 1.00 28.66 312 TYR B O 1
ATOM 5082 N N . GLY B 1 312 ? 9.136 36.049 54.144 1.00 31.25 313 GLY B N 1
ATOM 5083 C CA . GLY B 1 312 ? 8.544 35.518 55.357 1.00 33.47 313 GLY B CA 1
ATOM 5084 C C . GLY B 1 312 ? 7.075 35.866 55.494 1.00 35.30 313 GLY B C 1
ATOM 5085 O O . GLY B 1 312 ? 6.297 35.083 56.039 1.00 35.91 313 GLY B O 1
ATOM 5086 N N . GLY B 1 313 ? 6.695 37.044 55.008 1.00 35.70 314 GLY B N 1
ATOM 5087 C CA . GLY B 1 313 ? 5.307 37.463 55.084 1.00 37.02 314 GLY B CA 1
ATOM 5088 C C . GLY B 1 313 ? 4.389 36.519 54.327 1.00 38.23 314 GLY B C 1
ATOM 5089 O O . GLY B 1 313 ? 3.184 36.473 54.577 1.00 39.62 314 GLY B O 1
ATOM 5090 N N . LEU B 1 314 ? 4.955 35.769 53.389 1.00 38.79 315 LEU B N 1
ATOM 5091 C CA . LEU B 1 314 ? 4.180 34.814 52.609 1.00 41.06 315 LEU B CA 1
ATOM 5092 C C . LEU B 1 314 ? 4.274 33.451 53.286 1.00 43.77 315 LEU B C 1
ATOM 5093 O O . LEU B 1 314 ? 3.600 32.503 52.887 1.00 43.53 315 LEU B O 1
ATOM 5098 N N . LYS B 1 315 ? 5.120 33.376 54.313 1.00 46.91 316 LYS B N 1
ATOM 5099 C CA . LYS B 1 315 ? 5.354 32.156 55.083 1.00 49.66 316 LYS B CA 1
ATOM 5100 C C . LYS B 1 315 ? 6.236 31.163 54.333 1.00 51.42 316 LYS B C 1
ATOM 5101 O O . LYS B 1 315 ? 6.702 31.508 53.228 1.00 53.65 316 LYS B O 1
#

Sequence (613 aa):
GRVYYINSHGTLSRHENTLRFENAEVKKDIPVEDVEEIFVFAELSLNTKLLNFLASKGIPLHFFNYYGYYTGTFYPRESSVSGHLLIKQVEHYLDAQKRLYLAKSFVIGSILNLEYVYKISADTYLNKVKETNSIPELSVEAEFRKLCYKKLEEVTGWELEPPQNPLNALISFGNSLTYAKVLGEIYKTQLNPTVSYLHEPSRFSLSLDVAEVFKPIFVDNLIIRLIQENKIDKTHFSTELNTFLNEIGRKVFLKAFNELLETTIFYPKLNRKVSHRTLIKLELYKLIKHLLEEEVYLPLNYGGLKRVYYINSHGTLSRHENTLRFENEVKKDIPVEDVEEIFVFAELSLNTKLLNFLASKGIPLHFFNYYGYYTGTFYPRESSGHLLIKQVEHYLDAQKRLYLAKSFVIGSILNLEYVYKISADTYLNKVKETNSIPELSVEAEFRKLCYKKLEEVTGWELEKRTKRPPQNPLNALISFGNSLTYAKVLGEIYKTQLNPTVSYLHEPSRFSLSLDVAEVFKPIFVDNLIIRLIQENKIDKTHFSTELNTFLNEIGRKVFLKAFNELLETTIFYPKLNRKVSHRTLIKLELYKLIKHLLEEEVYLPLNYGGLK

Secondary structure (DSSP, 8-state):
--EEEE-S-EEEEEETTEEEEE-SS-EEEE-GGG-SEEEE-S-EEEEHHHHHHHHHHT--EEEE-TTS-EEEEEEEPPS---HHHHHHHHHHHHSHHHHHHHHHHHHHHHHHHHHHHH----HHHHHHHHH---TTT--HHHHHHHHHHHHHHHHH--------SHHHHHHHHHHHHHHHHHHHHHHTSS--TT--SSS-----HHHHHHHHHHHIIIIIHHHHHHHHTTSS-GGGEE-----EE-HHHHHHHHHHHHHHHH-EEEEGGGTEEEEHHHHHHHHHHHHHHHHTTSS------GGGG-/-EEEE-S-EEEEEETTEEEEE---EEEE-TTT-SEEEE-S-EEEEHHHHHHHHHHT--EEEE-TTS-EEEEEEESS---HHHHHHHHHHHSHHHHHHHHHHHHHHHHHHHHHHH----HHHHHHHHH--STTT--HHHHHHHHHHHHHHHHH----SS---SS--SHHHHHHHHHHHHHHHHHHHHHHTSS--TT--SSS-----HHHHHHHHHHHIIIIIHHHHHHHHTTSS-GGGEE-----EE-HHHHHHHHHHHHHHHH-EEEEGGGTEEEEHHHHHHHHHHHHHHHHTTSS------GGGG-

B-factor: mean 27.73, std 10.33, range [9.62, 68.18]

Foldseek 3Di:
DQEEEALDAFEWEQDPCWIWTDDPPDIDTHRNVSHLEYEYEYHYDYDVNRVVSCLVVQYKYWYAYQQLHTDDIDGHDFPDADPVLAVLLVVLQVDLVSLLLLLLQLLVLLLLLLCLQLVDDCVVLNVQSVPDSDLVVSCSSVVSVVVSVVSLCVLQVFDDDVDLGALVQQLNNQLVVQLVLLVSLCSNDNDDQQRHRNDHSDVRRNSVSLSSNVSCPLGVNLVSCCRVVVVADPVQWDADPRIGRHSVSVVSSVVSSVVQQQDWFQDVVVRGTDGVSVVSNVLVVLVSCVSVVNDPRHHDSPSVRD/DEAEAQEEFEWEQDDLFIWTDDVDIDTHHVVPHLEYEYQDHYDYDVNRLVSCLVVQYKYWYAYNVLHGDDISGRPHHVCPLVVLLVVLQVPQVSLLVLLLQLLLLLLLLLCVQLVDDCVVLNVLCVVDDHLVSVVSSVVSVVVSVVSLCVLQVFDQPDQDVVPRQGDLNQQLVLQLVVQLVLLVSLVVVDPDDQLRHRNDDSPPRCNSVSLSSNVSSPLGVNLVSVCRVVVVADPVQWDDDPRIHGDPSRCVSSVVSSVVQQQDWFQDVVVRDIDGNSVVSNVLVVLVSCCSVVRDNRHGDNPVVSD